Protein AF-F3B780-F1 (afdb_monomer)

Solvent-accessible surface area (backbone atoms only — not comparable to full-atom values): 28910 Å² total; per-residue (Å²): 144,87,84,74,72,64,68,62,57,56,60,56,54,59,59,54,72,72,68,73,76,85,70,90,71,85,78,76,73,84,76,70,73,46,81,45,79,76,71,78,97,67,95,65,94,73,84,74,80,47,72,67,29,51,52,30,36,51,50,50,53,50,29,50,50,56,18,41,63,82,51,85,47,56,80,46,62,12,68,37,37,75,44,42,65,31,42,42,37,29,50,42,37,62,41,33,62,92,43,55,88,53,46,55,77,58,35,60,91,46,35,50,80,51,102,91,46,41,35,31,34,61,73,37,47,47,52,52,42,45,28,54,28,25,86,64,67,77,60,25,65,62,46,39,61,66,79,45,39,92,40,44,83,46,101,58,31,38,45,44,41,88,26,57,60,83,89,38,85,76,33,68,47,80,44,70,40,34,46,38,48,46,76,95,50,28,36,37,41,34,32,30,40,33,24,65,70,40,70,53,28,32,30,46,34,43,36,35,30,39,64,29,86,85,17,68,32,51,26,29,21,37,65,29,47,33,41,40,69,36,48,95,88,68,50,60,71,86,64,68,61,95,40,49,69,84,82,61,71,86,87,71,78,53,92,65,81,40,94,46,73,92,52,44,28,36,36,51,68,96,38,60,44,40,61,62,37,55,46,64,60,50,44,75,72,60,39,43,66,92,76,84,88,58,71,90,68,35,49,41,66,46,66,34,39,42,101,90,46,48,36,40,33,34,31,37,44,21,72,64,34,98,69,63,44,47,28,32,42,26,44,28,52,43,89,64,50,96,85,55,82,83,46,44,34,43,49,92,71,46,35,70,66,38,71,41,77,49,72,64,88,38,41,51,54,41,39,58,39,66,92,71,16,93,72,23,33,37,37,56,41,55,47,97,88,34,28,20,56,38,40,37,39,22,61,67,75,82,56,98,55,49,68,62,51,52,58,71,40,25,52,72,76,76,50,78,46,78,43,75,74,71,45,80,43,80,56,56,77,22,32,39,36,34,34,59,77,44,98,66,50,36,35,43,28,38,33,36,23,63,75,36,40,58,19,53,59,29,34,33,40,37,40,33,50,82,90,50,73,46,76,79,48,64,36,64,43,66,64,48,40,32,38,39,31,44,96,86,65,32,28,29,38,37,39,39,40,71,82,58,52,98,82,57,79,64,48,72,46,80,74,37,82,81,132

Secondary structure (DSSP, 8-state):
--SSSSHHHHHHHHHHHSSSS------------EEEE---S------PPPHHHHHHHHHHHHHHHHHHHSSS--SS---SS-SHHHHHHHHHHSSBGGGHHHHHHHHTTTEEE-SS-EEEEHHHHHHHHHHHT-S--TTHHHHHHHHSGGGEEETTEEE---B--TT-TT--EEEEEEEEE-GGGEEEEEEEEEETTTTTEEEEEEEEEEE-TT-TTTTEEEEEEEEEEE-TTS-B-----TT-TTT--S----SS--SSGGG-EEEETTEEEESSEEHHHHHHTT-B--S---GGG-EEEEEEEETTEEEEEEEEE-TTSSS--EEEEEEEE----TT----EE-GGG-BTTSBS---TTT-SSEEE-TTT-TTSEEEEEE-TT-BEEEEEEEPPPPPTTHHHHHHHHSPPP-EEEEE-SSEEEEEPTTEEEEETTSSSPEEEEEEE-TTSTTSTTEEEEEEEETTEEEEEEEEETEEEEEEEE-TT--EEEEEEETT--TTSPPEEEEEE---

Structure (mmCIF, N/CA/C/O backbone):
data_AF-F3B780-F1
#
_entry.id   AF-F3B780-F1
#
loop_
_atom_site.group_PDB
_atom_site.id
_atom_site.type_symbol
_atom_site.label_atom_id
_atom_sit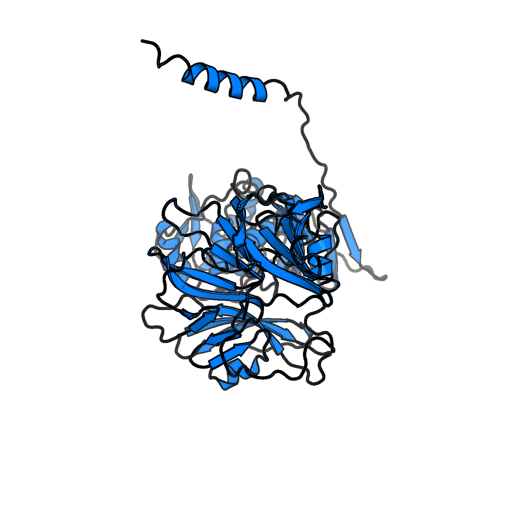e.label_alt_id
_atom_site.label_comp_id
_atom_site.label_asym_id
_atom_site.label_entity_id
_atom_site.label_seq_id
_atom_site.pdbx_PDB_ins_code
_atom_site.Cartn_x
_atom_site.Cartn_y
_atom_site.Cartn_z
_atom_site.occupancy
_atom_site.B_iso_or_equiv
_atom_site.auth_seq_id
_atom_site.auth_comp_id
_atom_site.auth_asym_id
_atom_site.auth_atom_id
_atom_site.pdbx_PDB_model_num
ATOM 1 N N . MET A 1 1 ? -13.072 55.445 4.135 1.00 39.78 1 MET A N 1
ATOM 2 C CA . MET A 1 1 ? -11.648 55.109 3.900 1.00 39.78 1 MET A CA 1
ATOM 3 C C . MET A 1 1 ? -10.970 54.663 5.198 1.00 39.78 1 MET A C 1
ATOM 5 O O . MET A 1 1 ? -10.194 55.404 5.779 1.00 39.78 1 MET A O 1
ATOM 9 N N . LYS A 1 2 ? -11.307 53.463 5.687 1.00 31.25 2 LYS A N 1
ATOM 10 C CA . LYS A 1 2 ? -10.714 52.851 6.895 1.00 31.25 2 LYS A CA 1
ATOM 11 C C . LYS A 1 2 ? -10.723 51.309 6.822 1.00 31.25 2 LYS A C 1
ATOM 13 O O . LYS A 1 2 ? -10.829 50.638 7.835 1.00 31.25 2 LYS A O 1
ATOM 18 N N . LYS A 1 3 ? -10.657 50.752 5.603 1.00 31.23 3 LYS A N 1
ATOM 19 C CA . LYS A 1 3 ? -10.698 49.297 5.341 1.00 31.23 3 LYS A CA 1
ATOM 20 C C . LYS A 1 3 ? -9.605 48.782 4.384 1.00 31.23 3 LYS A C 1
ATOM 22 O O . LYS A 1 3 ? -9.679 47.646 3.958 1.00 31.23 3 LYS A O 1
ATOM 27 N N . ILE A 1 4 ? -8.579 49.582 4.068 1.00 36.31 4 ILE A N 1
ATOM 28 C CA . ILE A 1 4 ? -7.488 49.160 3.155 1.00 36.31 4 ILE A CA 1
ATOM 29 C C . ILE A 1 4 ? -6.121 49.051 3.868 1.00 36.31 4 ILE A C 1
ATOM 31 O O . ILE A 1 4 ? -5.173 48.513 3.317 1.00 36.31 4 ILE A O 1
ATOM 35 N N . PHE A 1 5 ? -6.008 49.455 5.139 1.00 31.70 5 PHE A N 1
ATOM 36 C CA . PHE A 1 5 ? -4.706 49.526 5.825 1.00 31.70 5 PHE A CA 1
ATOM 37 C C . PHE A 1 5 ? -4.326 48.324 6.710 1.00 31.70 5 PHE A C 1
ATOM 39 O O . PHE A 1 5 ? -3.220 48.310 7.235 1.00 31.70 5 PHE A O 1
ATOM 46 N N . ILE A 1 6 ? -5.187 47.310 6.866 1.00 37.25 6 ILE A N 1
ATOM 47 C CA . ILE A 1 6 ? -4.877 46.135 7.713 1.00 37.25 6 ILE A CA 1
ATOM 48 C C . ILE A 1 6 ? -4.276 44.976 6.894 1.00 37.25 6 ILE A C 1
ATOM 50 O O . ILE A 1 6 ? -3.422 44.258 7.400 1.00 37.25 6 ILE A O 1
ATOM 54 N N . ALA A 1 7 ? -4.602 44.860 5.602 1.00 33.22 7 ALA A N 1
ATOM 55 C CA . ALA A 1 7 ? -4.064 43.797 4.744 1.00 33.22 7 ALA A CA 1
ATOM 56 C C . ALA A 1 7 ? -2.570 43.983 4.400 1.00 33.22 7 ALA A C 1
ATOM 58 O O . ALA A 1 7 ? -1.832 43.011 4.292 1.00 33.22 7 ALA A O 1
ATOM 59 N N . ILE A 1 8 ? -2.087 45.228 4.299 1.00 37.69 8 ILE A N 1
ATOM 60 C CA . ILE A 1 8 ? -0.680 45.510 3.954 1.00 37.69 8 ILE A CA 1
ATOM 61 C C . ILE A 1 8 ? 0.257 45.314 5.162 1.00 37.69 8 ILE A C 1
ATOM 63 O O . ILE A 1 8 ? 1.424 44.976 4.988 1.00 37.69 8 ILE A O 1
ATOM 67 N N . LEU A 1 9 ? -0.251 45.443 6.393 1.00 31.62 9 LEU A N 1
ATOM 68 C CA . LEU A 1 9 ? 0.538 45.232 7.615 1.00 31.62 9 LEU A CA 1
ATOM 69 C C . LEU A 1 9 ? 0.690 43.747 7.990 1.00 31.62 9 LEU A C 1
ATOM 71 O O . LEU A 1 9 ? 1.694 43.387 8.603 1.00 31.62 9 LEU A O 1
ATOM 75 N N . PHE A 1 10 ? -0.238 42.881 7.564 1.00 33.25 10 PHE A N 1
ATOM 76 C CA . PHE A 1 10 ? -0.117 41.424 7.727 1.00 33.25 10 PHE A CA 1
ATOM 77 C C . PHE A 1 10 ? 0.843 40.796 6.701 1.00 33.25 10 PHE A C 1
ATOM 79 O O . PHE A 1 10 ? 1.609 39.901 7.041 1.00 33.25 10 PHE A O 1
ATOM 86 N N . ILE A 1 11 ? 0.898 41.333 5.476 1.00 39.94 11 ILE A N 1
ATOM 87 C CA . ILE A 1 11 ? 1.842 40.868 4.442 1.00 39.94 11 ILE A CA 1
ATOM 88 C C . ILE A 1 11 ? 3.288 41.274 4.780 1.00 39.94 11 ILE A C 1
ATOM 90 O O . ILE A 1 11 ? 4.217 40.531 4.493 1.00 39.94 11 ILE A O 1
ATOM 94 N N . PHE A 1 12 ? 3.506 42.406 5.458 1.00 29.36 12 PHE A N 1
ATOM 95 C CA . PHE A 1 12 ? 4.859 42.838 5.843 1.00 29.36 12 PHE A CA 1
ATOM 96 C C . PHE A 1 12 ? 5.402 42.199 7.133 1.00 29.36 12 PHE A C 1
ATOM 98 O O . PHE A 1 12 ? 6.608 42.248 7.363 1.00 29.36 12 PHE A O 1
ATOM 105 N N . SER A 1 13 ? 4.553 41.597 7.973 1.00 32.72 13 SER A N 1
ATOM 106 C CA . SER A 1 13 ? 4.986 40.931 9.215 1.00 32.72 13 SER A CA 1
ATOM 107 C C . SER A 1 13 ? 5.339 39.451 9.018 1.00 32.72 13 SER A C 1
ATOM 109 O O . SER A 1 13 ? 6.183 38.938 9.751 1.00 32.72 13 SER A O 1
ATOM 111 N N . ILE A 1 14 ? 4.813 38.801 7.974 1.00 36.53 14 ILE A N 1
ATOM 112 C CA . ILE A 1 14 ? 5.252 37.460 7.543 1.00 36.53 14 ILE A CA 1
ATOM 113 C C . ILE A 1 14 ? 6.628 37.537 6.850 1.00 36.53 14 ILE A C 1
ATOM 115 O O . ILE A 1 14 ? 7.496 36.703 7.095 1.00 36.53 14 ILE A O 1
ATOM 119 N N . SER A 1 15 ? 6.901 38.609 6.100 1.00 33.94 15 SER A N 1
ATOM 120 C CA . SER A 1 15 ? 8.176 38.794 5.385 1.00 33.94 15 SER A CA 1
ATOM 121 C C . SER A 1 15 ? 9.374 39.167 6.271 1.00 33.94 15 SER A C 1
ATOM 123 O O . SER A 1 15 ? 10.509 39.108 5.808 1.00 33.94 15 SER A O 1
ATOM 125 N N . ILE A 1 16 ? 9.158 39.555 7.534 1.00 32.53 16 ILE A N 1
ATOM 126 C CA . ILE A 1 16 ? 10.244 39.929 8.463 1.00 32.53 16 ILE A CA 1
ATOM 127 C C . ILE A 1 16 ? 10.570 38.799 9.455 1.00 32.53 16 ILE A C 1
ATOM 129 O O . ILE A 1 16 ? 11.699 38.737 9.936 1.00 32.53 16 ILE A O 1
ATOM 133 N N . MET A 1 17 ? 9.667 37.835 9.682 1.00 32.56 17 MET A N 1
ATOM 134 C CA . MET A 1 17 ? 10.012 36.603 10.414 1.00 32.56 17 MET A CA 1
ATOM 135 C C . MET A 1 17 ? 10.748 35.558 9.555 1.00 32.56 17 MET A C 1
ATOM 137 O O . MET A 1 17 ? 11.401 34.686 10.114 1.00 32.56 17 MET A O 1
ATOM 141 N N . PHE A 1 18 ? 10.760 35.707 8.225 1.00 33.34 18 PHE A N 1
ATOM 142 C CA . PHE A 1 18 ? 11.587 34.898 7.312 1.00 33.34 18 PHE A CA 1
ATOM 143 C C . PHE A 1 18 ? 12.953 35.519 6.949 1.00 33.34 18 PHE A C 1
ATOM 145 O O . PHE A 1 18 ? 13.746 34.885 6.258 1.00 33.34 18 PHE A O 1
ATOM 152 N N . ALA A 1 19 ? 13.272 36.733 7.421 1.00 28.44 19 ALA A N 1
ATOM 153 C CA . ALA A 1 19 ? 14.478 37.467 7.001 1.00 28.44 19 ALA A CA 1
ATOM 154 C C . ALA A 1 19 ? 15.563 37.643 8.084 1.00 28.44 19 ALA A C 1
ATOM 156 O O . ALA A 1 19 ? 16.611 38.222 7.806 1.00 28.44 19 ALA A O 1
ATOM 157 N N . CYS A 1 20 ? 15.374 37.111 9.295 1.00 29.67 20 CYS A N 1
ATOM 158 C CA . CYS A 1 20 ? 16.400 37.103 10.344 1.00 29.67 20 CYS A CA 1
ATOM 159 C C . CYS A 1 20 ? 16.553 35.686 10.908 1.00 29.67 20 CYS A C 1
ATOM 161 O O . CYS A 1 20 ? 15.977 35.342 11.934 1.00 29.67 20 CYS A O 1
ATOM 163 N N . GLY A 1 21 ? 17.323 34.868 10.193 1.00 30.33 21 GLY A N 1
ATOM 164 C CA . GLY A 1 21 ? 17.621 33.474 10.538 1.00 30.33 21 GLY A CA 1
ATOM 165 C C . GLY A 1 21 ? 18.467 32.749 9.487 1.00 30.33 21 GLY A C 1
ATOM 166 O O . GLY A 1 21 ? 19.098 31.748 9.802 1.00 30.33 21 GLY A O 1
ATOM 167 N N . PHE A 1 22 ? 18.573 33.287 8.267 1.00 29.70 22 PHE A N 1
ATOM 168 C CA . PHE A 1 22 ? 19.529 32.828 7.258 1.00 29.70 22 PHE A CA 1
ATOM 169 C C . PHE A 1 22 ? 20.914 33.447 7.487 1.00 29.70 22 PHE A C 1
ATOM 171 O O . PHE A 1 22 ? 21.366 34.326 6.756 1.00 29.70 22 PHE A O 1
ATOM 178 N N . THR A 1 23 ? 21.614 32.980 8.517 1.00 26.92 23 THR A N 1
ATOM 179 C CA . THR A 1 23 ? 23.077 32.913 8.444 1.00 26.92 23 THR A CA 1
ATOM 180 C C . THR A 1 23 ? 23.431 31.536 7.921 1.00 26.92 23 THR A C 1
ATOM 182 O O . THR A 1 23 ? 23.066 30.538 8.537 1.00 26.92 23 THR A O 1
ATOM 185 N N . GLY A 1 24 ? 24.083 31.516 6.758 1.00 33.28 24 GLY A N 1
ATOM 186 C CA . GLY A 1 24 ? 24.392 30.326 5.981 1.00 33.28 24 GLY A CA 1
ATOM 187 C C . GLY A 1 24 ? 24.897 29.162 6.823 1.00 33.28 24 GLY A C 1
ATOM 188 O O . GLY A 1 24 ? 25.952 29.227 7.450 1.00 33.28 24 GLY A O 1
ATOM 189 N N . GLN A 1 25 ? 24.136 28.081 6.767 1.00 24.25 25 GLN A N 1
ATOM 190 C CA . GLN A 1 25 ? 24.664 26.743 6.899 1.00 24.25 25 GLN A CA 1
ATOM 191 C C . GLN A 1 25 ? 24.235 26.043 5.613 1.00 24.25 25 GLN A C 1
ATOM 193 O O . GLN A 1 25 ? 23.092 25.609 5.489 1.00 24.25 25 GLN A O 1
ATOM 198 N N . GLU A 1 26 ? 25.128 26.008 4.622 1.00 27.98 26 GLU A N 1
ATOM 199 C CA . GLU A 1 26 ? 25.093 24.939 3.628 1.00 27.98 26 GLU A CA 1
ATOM 200 C C . GLU A 1 26 ? 25.076 23.637 4.434 1.00 27.98 26 GLU A C 1
ATOM 202 O O . GLU A 1 26 ? 26.082 23.235 5.019 1.00 27.98 26 GLU A O 1
ATOM 207 N N . ARG A 1 27 ? 23.903 23.014 4.568 1.00 26.62 27 ARG A N 1
ATOM 208 C CA . ARG A 1 27 ? 23.812 21.631 5.024 1.00 26.62 27 ARG A CA 1
ATOM 209 C C . ARG A 1 27 ? 24.164 20.753 3.832 1.00 26.62 27 ARG A C 1
ATOM 211 O O . ARG A 1 27 ? 23.309 20.087 3.269 1.00 26.62 27 ARG A O 1
ATOM 218 N N . THR A 1 28 ? 25.438 20.736 3.462 1.00 28.52 28 THR A N 1
ATOM 219 C CA . THR A 1 28 ? 26.012 19.538 2.855 1.00 28.52 28 THR A CA 1
ATOM 220 C C . THR A 1 28 ? 26.076 18.502 3.969 1.00 28.52 28 THR A C 1
ATOM 222 O O . THR A 1 28 ? 27.015 18.477 4.764 1.00 28.52 28 THR A O 1
ATOM 225 N N . VAL A 1 29 ? 25.016 17.706 4.109 1.00 31.09 29 VAL A N 1
ATOM 226 C CA . VAL A 1 29 ? 25.108 16.458 4.864 1.00 31.09 29 VAL A CA 1
ATOM 227 C C . VAL A 1 29 ? 26.001 15.557 4.018 1.00 31.09 29 VAL A C 1
ATOM 229 O O . VAL A 1 29 ? 25.567 15.087 2.971 1.00 31.09 29 VAL A O 1
ATOM 232 N N . GLU A 1 30 ? 27.265 15.385 4.412 1.00 36.34 30 GLU A N 1
ATOM 233 C CA . GLU A 1 30 ? 28.132 14.361 3.824 1.00 36.34 30 GLU A CA 1
ATOM 234 C C . GLU A 1 30 ? 27.443 13.003 4.007 1.00 36.34 30 GLU A C 1
ATOM 236 O O . GLU A 1 30 ? 27.320 12.496 5.124 1.00 36.34 30 GLU A O 1
ATOM 241 N N . GLN A 1 31 ? 26.924 12.449 2.911 1.00 49.31 31 GLN A N 1
ATOM 242 C CA . GLN A 1 31 ? 26.347 11.112 2.877 1.00 49.31 31 GLN A CA 1
ATOM 243 C C . GLN A 1 31 ? 27.488 10.101 2.745 1.00 49.31 31 GLN A C 1
ATOM 245 O O . GLN A 1 31 ? 28.318 10.209 1.843 1.00 49.31 31 GLN A O 1
ATOM 250 N N . ALA A 1 32 ? 27.549 9.135 3.660 1.00 53.25 32 ALA A N 1
ATOM 251 C CA . ALA A 1 32 ? 28.549 8.077 3.622 1.00 53.25 32 ALA A CA 1
ATOM 252 C C . ALA A 1 32 ? 27.998 6.865 2.857 1.00 53.25 32 ALA A C 1
ATOM 254 O O . ALA A 1 32 ? 27.097 6.186 3.346 1.00 53.25 32 ALA A O 1
ATOM 255 N N . ASP A 1 33 ? 28.561 6.586 1.682 1.00 66.81 33 ASP A N 1
ATOM 256 C CA . ASP A 1 33 ? 28.292 5.360 0.929 1.00 66.81 33 ASP A CA 1
ATOM 257 C C . ASP A 1 33 ? 29.215 4.237 1.436 1.00 66.81 33 ASP A C 1
ATOM 259 O O . ASP A 1 33 ? 30.428 4.425 1.578 1.00 66.81 33 ASP A O 1
ATOM 263 N N . ILE A 1 34 ? 28.657 3.054 1.718 1.00 72.75 34 ILE A N 1
ATOM 264 C CA . ILE A 1 34 ? 29.426 1.902 2.218 1.00 72.75 34 ILE A CA 1
ATOM 265 C C . ILE A 1 34 ? 29.499 0.815 1.144 1.00 72.75 34 ILE A C 1
ATOM 267 O O . ILE A 1 34 ? 28.482 0.290 0.690 1.00 72.75 34 ILE A O 1
ATOM 271 N N . TYR A 1 35 ? 30.719 0.431 0.771 1.00 71.44 35 TYR A N 1
ATOM 272 C CA . TYR A 1 35 ? 30.980 -0.644 -0.185 1.00 71.44 35 TYR A CA 1
ATOM 273 C C . TYR A 1 35 ? 31.527 -1.889 0.525 1.00 71.44 35 TYR A C 1
ATOM 275 O O . TYR A 1 35 ? 32.539 -1.813 1.228 1.00 71.44 35 TYR A O 1
ATOM 283 N N . ILE A 1 36 ? 30.856 -3.036 0.360 1.00 73.25 36 ILE A N 1
ATOM 284 C CA . ILE A 1 36 ? 31.208 -4.300 1.028 1.00 73.25 36 ILE A CA 1
ATOM 285 C C . ILE A 1 36 ? 31.398 -5.415 -0.005 1.00 73.25 36 ILE A C 1
ATOM 287 O O . ILE A 1 36 ? 30.462 -5.806 -0.703 1.00 73.25 36 ILE A O 1
ATOM 291 N N . ASN A 1 37 ? 32.600 -5.995 -0.026 1.00 56.41 37 ASN A N 1
ATOM 292 C CA . ASN A 1 37 ? 32.934 -7.179 -0.817 1.00 56.41 37 ASN A CA 1
ATOM 293 C C . ASN A 1 37 ? 32.924 -8.432 0.069 1.00 56.41 37 ASN A C 1
ATOM 295 O O . ASN A 1 37 ? 33.774 -8.579 0.947 1.00 56.41 37 ASN A O 1
ATOM 299 N N . ASN A 1 38 ? 32.004 -9.364 -0.184 1.00 47.53 38 ASN A N 1
ATOM 300 C CA . ASN A 1 38 ? 31.987 -10.663 0.491 1.00 47.53 38 ASN A CA 1
ATOM 301 C C . ASN A 1 38 ? 32.777 -11.691 -0.331 1.00 47.53 38 ASN A C 1
ATOM 303 O O . ASN A 1 38 ? 32.209 -12.322 -1.216 1.00 47.53 38 ASN A O 1
ATOM 307 N N . LEU A 1 39 ? 34.069 -11.891 -0.045 1.00 46.00 39 LEU A N 1
ATOM 308 C CA . LEU A 1 39 ? 34.845 -12.986 -0.643 1.00 46.00 39 LEU A CA 1
ATOM 309 C C . LEU A 1 39 ? 35.660 -13.748 0.405 1.00 46.00 39 LEU A C 1
ATOM 311 O O . LEU A 1 39 ? 36.615 -13.227 0.980 1.00 46.00 39 LEU A O 1
ATOM 315 N N . ASN A 1 40 ? 35.300 -15.024 0.579 1.00 40.09 40 ASN A N 1
ATOM 316 C CA . ASN A 1 40 ? 36.243 -16.057 0.996 1.00 40.09 40 ASN A CA 1
ATOM 317 C C . ASN A 1 40 ? 37.352 -16.159 -0.060 1.00 40.09 40 ASN A C 1
ATOM 319 O O . ASN A 1 40 ? 37.100 -16.041 -1.257 1.00 40.09 40 ASN A O 1
ATOM 323 N N . GLU A 1 41 ? 38.578 -16.367 0.410 1.00 37.81 41 GLU A N 1
ATOM 324 C CA . GLU A 1 41 ? 39.829 -16.398 -0.346 1.00 37.81 41 GLU A CA 1
ATOM 325 C C . GLU A 1 41 ? 39.746 -17.170 -1.679 1.00 37.81 41 GLU A C 1
ATOM 327 O O . GLU A 1 41 ? 39.945 -18.380 -1.724 1.00 37.81 41 GLU A O 1
ATOM 332 N N . ASN A 1 42 ? 39.505 -16.462 -2.785 1.00 33.72 42 ASN A N 1
ATOM 333 C CA . ASN A 1 42 ? 40.074 -16.753 -4.101 1.00 33.72 42 ASN A CA 1
ATOM 334 C C . ASN A 1 42 ? 39.903 -15.530 -5.011 1.00 33.72 42 ASN A C 1
ATOM 336 O O . ASN A 1 42 ? 38.796 -15.125 -5.345 1.00 33.72 42 ASN A O 1
ATOM 340 N N . LYS A 1 43 ? 41.032 -14.928 -5.401 1.00 36.72 43 LYS A N 1
ATOM 341 C CA . LYS A 1 43 ? 41.109 -13.792 -6.328 1.00 36.72 43 LYS A CA 1
ATOM 342 C C . LYS A 1 43 ? 40.652 -14.215 -7.732 1.00 36.72 43 LYS A C 1
ATOM 344 O O . LYS A 1 43 ? 41.476 -14.654 -8.530 1.00 36.72 43 LYS A O 1
ATOM 349 N N . SER A 1 44 ? 39.370 -14.067 -8.043 1.00 36.34 44 SER A N 1
ATOM 350 C CA . SER A 1 44 ? 38.926 -13.763 -9.410 1.00 36.34 44 SER A CA 1
ATOM 351 C C . SER A 1 44 ? 38.796 -12.245 -9.544 1.00 36.34 44 SER A C 1
ATOM 353 O O . SER A 1 44 ? 38.483 -11.595 -8.551 1.00 36.34 44 SER A O 1
ATOM 355 N N . GLU A 1 45 ? 39.069 -11.681 -10.723 1.00 45.38 45 GLU A N 1
ATOM 356 C CA . GLU A 1 45 ? 38.835 -10.262 -11.046 1.00 45.38 45 GLU A CA 1
ATOM 357 C C . GLU A 1 45 ? 37.423 -9.851 -10.598 1.00 45.38 45 GLU A C 1
ATOM 359 O O . GLU A 1 45 ? 36.429 -10.249 -11.202 1.00 45.38 45 GLU A O 1
ATOM 364 N N . VAL A 1 46 ? 37.330 -9.129 -9.482 1.00 48.03 46 VAL A N 1
ATOM 365 C CA . VAL A 1 46 ? 36.089 -8.497 -9.039 1.00 48.03 46 VAL A CA 1
ATOM 366 C C . VAL A 1 46 ? 36.066 -7.147 -9.734 1.00 48.03 46 VAL A C 1
ATOM 368 O O . VAL A 1 46 ? 36.924 -6.315 -9.447 1.00 48.03 46 VAL A O 1
ATOM 371 N N . ASP A 1 47 ? 35.143 -6.958 -10.676 1.00 56.47 47 ASP A N 1
ATOM 372 C CA . ASP A 1 47 ? 34.889 -5.652 -11.288 1.00 56.47 47 ASP A CA 1
ATOM 373 C C . ASP A 1 47 ? 34.445 -4.684 -10.173 1.00 56.47 47 ASP A C 1
ATOM 375 O O . ASP A 1 47 ? 33.306 -4.749 -9.707 1.00 56.47 47 ASP A O 1
ATOM 379 N N . GLU A 1 48 ? 35.354 -3.828 -9.700 1.00 70.31 48 GLU A N 1
ATOM 380 C CA . GLU A 1 48 ? 35.010 -2.719 -8.804 1.00 70.31 48 GLU A CA 1
ATOM 381 C C . GLU A 1 48 ? 34.067 -1.756 -9.541 1.00 70.31 48 GLU A C 1
ATOM 383 O O . GLU A 1 48 ? 34.307 -1.409 -10.699 1.00 70.31 48 GLU A O 1
ATOM 388 N N . LEU A 1 49 ? 32.975 -1.346 -8.886 1.00 81.81 49 LEU A N 1
ATOM 389 C CA . LEU A 1 49 ? 32.055 -0.344 -9.433 1.00 81.81 49 LEU A CA 1
ATOM 390 C C . LEU A 1 49 ? 32.768 1.010 -9.516 1.00 81.81 49 LEU A C 1
ATOM 392 O O . LEU A 1 49 ? 33.295 1.490 -8.512 1.00 81.81 49 LEU A O 1
ATOM 396 N N . SER A 1 50 ? 32.767 1.634 -10.695 1.00 86.88 50 SER A N 1
ATOM 397 C CA . SER A 1 50 ? 33.254 3.008 -10.849 1.00 86.88 50 SER A CA 1
ATOM 398 C C . SER A 1 50 ? 32.259 4.024 -10.271 1.00 86.88 50 SER A C 1
ATOM 400 O O . SER A 1 50 ? 31.080 3.718 -10.093 1.00 86.88 50 SER A O 1
ATOM 402 N N . GLU A 1 51 ? 32.704 5.259 -10.018 1.00 86.62 51 GLU A N 1
ATOM 403 C CA . GLU A 1 51 ? 31.807 6.346 -9.584 1.00 86.62 51 GLU A CA 1
ATOM 404 C C . GLU A 1 51 ? 30.668 6.582 -10.589 1.00 86.62 51 GLU A C 1
ATOM 406 O O . GLU A 1 51 ? 29.515 6.719 -10.187 1.00 86.62 51 GLU A O 1
ATOM 411 N N . SER A 1 52 ? 30.961 6.519 -11.893 1.00 87.25 52 SER A N 1
ATOM 412 C CA . SER A 1 52 ? 29.949 6.614 -12.952 1.00 87.25 52 SER A CA 1
ATOM 413 C C . SER A 1 52 ? 28.972 5.435 -12.956 1.00 87.25 52 SER A C 1
ATOM 415 O O . SER A 1 52 ? 27.788 5.630 -13.221 1.00 87.25 52 SER A O 1
ATOM 417 N N . ASP A 1 53 ? 29.429 4.217 -12.626 1.00 89.62 53 ASP A N 1
ATOM 418 C CA . ASP A 1 53 ? 28.521 3.071 -12.485 1.00 89.62 53 ASP A CA 1
ATOM 419 C C . ASP A 1 53 ? 27.574 3.279 -11.301 1.00 89.62 53 ASP A C 1
ATOM 421 O O . ASP A 1 53 ? 26.388 2.978 -11.404 1.00 89.62 53 ASP A O 1
ATOM 425 N N . ILE A 1 54 ? 28.081 3.810 -10.183 1.00 90.75 54 ILE A N 1
ATOM 426 C CA . ILE A 1 54 ? 27.277 4.115 -8.994 1.00 90.75 54 ILE A CA 1
ATOM 427 C C . ILE A 1 54 ? 26.250 5.208 -9.303 1.00 90.75 54 ILE A C 1
ATOM 429 O O . ILE A 1 54 ? 25.099 5.078 -8.892 1.00 90.75 54 ILE A O 1
ATOM 433 N N . GLU A 1 55 ? 26.625 6.258 -10.034 1.00 91.88 55 GLU A N 1
ATOM 434 C CA . GLU A 1 55 ? 25.708 7.338 -10.418 1.00 91.88 55 GLU A CA 1
ATOM 435 C C . GLU A 1 55 ? 24.580 6.823 -11.328 1.00 91.88 55 GLU A C 1
ATOM 437 O O . GLU A 1 55 ? 23.404 7.047 -11.036 1.00 91.88 55 GLU A O 1
ATOM 442 N N . ALA A 1 56 ? 24.916 6.031 -12.352 1.00 93.44 56 ALA A N 1
ATOM 443 C CA . ALA A 1 56 ? 23.934 5.407 -13.243 1.00 93.44 56 ALA A CA 1
ATOM 444 C C . ALA A 1 56 ? 23.044 4.372 -12.525 1.00 93.44 56 ALA A C 1
ATOM 446 O O . ALA A 1 56 ? 21.860 4.237 -12.841 1.00 93.44 56 ALA A O 1
ATOM 447 N N . LEU A 1 57 ? 23.587 3.652 -11.537 1.00 94.06 57 LEU A N 1
ATOM 448 C CA . LEU A 1 57 ? 22.809 2.773 -10.663 1.00 94.06 57 LEU A CA 1
ATOM 449 C C . LEU A 1 57 ? 21.854 3.570 -9.771 1.00 94.06 57 LEU A C 1
ATOM 451 O O . LEU A 1 57 ? 20.697 3.184 -9.645 1.00 94.06 57 LEU A O 1
ATOM 455 N N . LYS A 1 58 ? 22.300 4.673 -9.158 1.00 93.31 58 LYS A N 1
ATOM 456 C CA . LYS A 1 58 ? 21.428 5.537 -8.346 1.00 93.31 58 LYS A CA 1
ATOM 457 C C . LYS A 1 58 ? 20.280 6.096 -9.193 1.00 93.31 58 LYS A C 1
ATOM 459 O O . LYS A 1 58 ? 19.150 6.051 -8.718 1.00 93.31 58 LYS A O 1
ATOM 464 N N . TRP A 1 59 ? 20.544 6.492 -10.442 1.00 94.25 59 TRP A N 1
ATOM 465 C CA . TRP A 1 59 ? 19.503 6.896 -11.393 1.00 94.25 59 TRP A CA 1
ATOM 466 C C . TRP A 1 59 ? 18.472 5.786 -11.614 1.00 94.25 59 TRP A C 1
ATOM 468 O O . TRP A 1 59 ? 17.301 5.992 -11.310 1.00 94.25 59 TRP A O 1
ATOM 478 N N . LEU A 1 60 ? 18.904 4.574 -11.999 1.00 94.38 60 LEU A N 1
ATOM 479 C CA . LEU A 1 60 ? 18.001 3.419 -12.128 1.00 94.38 60 LEU A CA 1
ATOM 480 C C . LEU A 1 60 ? 17.150 3.221 -10.874 1.00 94.38 60 LEU A C 1
ATOM 482 O O . LEU A 1 60 ? 15.940 3.063 -10.966 1.00 94.38 60 LEU A O 1
ATOM 486 N N . ILE A 1 61 ? 17.781 3.208 -9.701 1.00 92.06 61 ILE A N 1
ATOM 487 C CA . ILE A 1 61 ? 17.112 2.923 -8.429 1.00 92.06 61 ILE A CA 1
ATOM 488 C C . ILE A 1 61 ? 16.053 3.976 -8.111 1.00 92.06 61 ILE A C 1
ATOM 490 O O . ILE A 1 61 ? 14.985 3.641 -7.603 1.00 92.06 61 ILE A O 1
ATOM 494 N N . GLN A 1 62 ? 16.342 5.238 -8.396 1.00 90.50 62 GLN A N 1
ATOM 495 C CA . GLN A 1 62 ? 15.443 6.345 -8.112 1.00 90.50 62 GLN A CA 1
ATOM 496 C C . GLN A 1 62 ? 14.268 6.385 -9.096 1.00 90.50 62 GLN A C 1
ATOM 498 O O . GLN A 1 62 ? 13.129 6.527 -8.652 1.00 90.50 62 GLN A O 1
ATOM 503 N N . THR A 1 63 ? 14.510 6.140 -10.389 1.00 91.25 63 THR A N 1
ATOM 504 C CA . THR A 1 63 ? 13.447 5.954 -11.394 1.00 91.25 63 THR A CA 1
ATOM 505 C C . THR A 1 63 ? 12.588 4.727 -11.067 1.00 91.25 63 THR A C 1
ATOM 507 O O . THR A 1 63 ? 11.359 4.773 -11.129 1.00 91.25 63 THR A O 1
ATOM 510 N N . LEU A 1 64 ? 13.209 3.626 -10.620 1.00 89.69 64 LEU A N 1
ATOM 511 C CA . LEU A 1 64 ? 12.484 2.461 -10.116 1.00 89.69 64 LEU A CA 1
ATOM 512 C C . LEU A 1 64 ? 11.617 2.834 -8.912 1.00 89.69 64 LEU A C 1
ATOM 514 O O . LEU A 1 64 ? 10.437 2.504 -8.912 1.00 89.69 64 LEU A O 1
ATOM 518 N N . ASN A 1 65 ? 12.143 3.557 -7.924 1.00 86.00 65 ASN A N 1
ATOM 519 C CA . ASN A 1 65 ? 11.351 3.968 -6.767 1.00 86.00 65 ASN A CA 1
ATOM 520 C C . ASN A 1 65 ? 10.123 4.803 -7.180 1.00 86.00 65 ASN A C 1
ATOM 522 O O . ASN A 1 65 ? 9.012 4.497 -6.757 1.00 86.00 65 ASN A O 1
ATOM 526 N N . ALA A 1 66 ? 10.300 5.784 -8.072 1.00 83.56 66 ALA A N 1
ATOM 527 C CA . ALA A 1 66 ? 9.196 6.599 -8.583 1.00 83.56 66 ALA A CA 1
ATOM 528 C C . ALA A 1 66 ? 8.135 5.743 -9.304 1.00 83.56 66 ALA A C 1
ATOM 530 O O . ALA A 1 66 ? 6.952 5.820 -8.978 1.00 83.56 66 ALA A O 1
ATOM 531 N N . SER A 1 67 ? 8.569 4.815 -10.166 1.00 81.50 67 SER A N 1
ATOM 532 C CA . SER A 1 67 ? 7.667 3.891 -10.876 1.00 81.50 67 SER A CA 1
ATOM 533 C C . SER A 1 67 ? 6.873 2.924 -9.994 1.00 81.50 67 SER A C 1
ATOM 535 O O . SER A 1 67 ? 5.879 2.349 -10.436 1.00 81.50 67 SER A O 1
ATOM 537 N N . HIS A 1 68 ? 7.289 2.742 -8.740 1.00 72.81 68 HIS A N 1
ATOM 538 C CA . HIS A 1 68 ? 6.622 1.867 -7.776 1.00 72.81 68 HIS A CA 1
ATOM 539 C C . HIS A 1 68 ? 5.860 2.652 -6.692 1.00 72.81 68 HIS A C 1
ATOM 541 O O . HIS A 1 68 ? 5.187 2.033 -5.870 1.00 72.81 68 HIS A O 1
ATOM 547 N N . GLY A 1 69 ? 5.937 3.991 -6.693 1.00 58.38 69 GLY A N 1
ATOM 548 C CA . GLY A 1 69 ? 5.234 4.866 -5.749 1.00 58.38 69 GLY A CA 1
ATOM 549 C C . GLY A 1 69 ? 3.749 5.061 -6.077 1.00 58.38 69 GLY A C 1
ATOM 550 O O . GLY A 1 69 ? 2.922 5.054 -5.171 1.00 58.38 69 GLY A O 1
ATOM 551 N N . GLY A 1 70 ? 3.389 5.170 -7.364 1.00 47.12 70 GLY A N 1
ATOM 552 C CA . GLY A 1 70 ? 1.990 5.300 -7.811 1.00 47.12 70 GLY A CA 1
ATOM 553 C C . GLY A 1 70 ? 1.223 3.970 -7.883 1.00 47.12 70 GLY A C 1
ATOM 554 O O . GLY A 1 70 ? 0.005 3.920 -7.708 1.00 47.12 70 GLY A O 1
ATOM 555 N N . ALA A 1 71 ? 1.932 2.858 -8.085 1.00 38.22 71 ALA A N 1
ATOM 556 C CA . ALA A 1 71 ? 1.372 1.513 -8.073 1.00 38.22 71 ALA A CA 1
ATOM 557 C C . ALA A 1 71 ? 1.595 0.898 -6.688 1.00 38.22 71 ALA A C 1
ATOM 559 O O . ALA A 1 71 ? 2.647 0.322 -6.451 1.00 38.22 71 ALA A O 1
ATOM 560 N N . SER A 1 72 ? 0.615 1.042 -5.792 1.00 37.84 72 SER A N 1
ATOM 561 C CA . SER A 1 72 ? 0.555 0.665 -4.364 1.00 37.84 72 SER A CA 1
ATOM 562 C C . SER A 1 72 ? 1.040 -0.749 -3.945 1.00 37.84 72 SER A C 1
ATOM 564 O O . SER A 1 72 ? 0.377 -1.398 -3.140 1.00 37.84 72 SER A O 1
ATOM 566 N N . ASN A 1 73 ? 2.183 -1.255 -4.413 1.00 41.50 73 ASN A N 1
ATOM 567 C CA . ASN A 1 73 ? 2.737 -2.599 -4.188 1.00 41.50 73 ASN A CA 1
ATOM 568 C C . ASN A 1 73 ? 4.001 -2.589 -3.314 1.00 41.50 73 ASN A C 1
ATOM 570 O O . ASN A 1 73 ? 4.745 -3.565 -3.276 1.00 41.50 73 ASN A O 1
ATOM 574 N N . THR A 1 74 ? 4.248 -1.525 -2.550 1.00 48.91 74 THR A N 1
ATOM 575 C CA . THR A 1 74 ? 5.469 -1.352 -1.741 1.00 48.91 74 THR A CA 1
ATOM 576 C C . THR A 1 74 ? 5.628 -2.323 -0.573 1.00 48.91 74 THR A C 1
ATOM 578 O O . THR A 1 74 ? 6.568 -2.189 0.197 1.00 48.91 74 THR A O 1
ATOM 581 N N . ILE A 1 75 ? 4.806 -3.370 -0.477 1.00 41.75 75 ILE A N 1
ATOM 582 C CA . ILE A 1 75 ? 4.983 -4.447 0.501 1.00 41.75 75 ILE A CA 1
ATOM 583 C C . ILE A 1 75 ? 5.055 -5.779 -0.242 1.00 41.75 75 ILE A C 1
ATOM 585 O O . ILE A 1 75 ? 4.186 -6.644 -0.141 1.00 41.75 75 ILE A O 1
ATOM 589 N N . GLY A 1 76 ? 6.157 -5.882 -1.001 1.00 47.62 76 GLY A N 1
ATOM 590 C CA . GLY A 1 76 ? 6.654 -6.956 -1.881 1.00 47.62 76 GLY A CA 1
ATOM 591 C C . GLY A 1 76 ? 5.811 -7.177 -3.155 1.00 47.62 76 GLY A C 1
ATOM 592 O O . GLY A 1 76 ? 4.697 -6.676 -3.252 1.00 47.62 76 GLY A O 1
ATOM 593 N N . ASN A 1 77 ? 6.161 -8.018 -4.131 1.00 49.50 77 ASN A N 1
ATOM 594 C CA . ASN A 1 77 ? 7.139 -9.105 -4.350 1.00 49.50 77 ASN A CA 1
ATOM 595 C C . ASN A 1 77 ? 8.469 -8.614 -4.858 1.00 49.50 77 ASN A C 1
ATOM 597 O O . ASN A 1 77 ? 9.247 -9.383 -5.413 1.00 49.50 77 ASN A O 1
ATOM 601 N N . GLY A 1 78 ? 8.653 -7.309 -4.743 1.00 56.25 78 GLY A N 1
ATOM 602 C CA . GLY A 1 78 ? 9.686 -6.600 -5.438 1.00 56.25 78 GLY A CA 1
ATOM 603 C C . GLY A 1 78 ? 9.747 -6.894 -6.919 1.00 56.25 78 GLY A C 1
ATOM 604 O O . GLY A 1 78 ? 10.824 -6.734 -7.468 1.00 56.25 78 GLY A O 1
ATOM 605 N N . GLY A 1 79 ? 8.646 -7.303 -7.560 1.00 68.94 79 GLY A N 1
ATOM 606 C CA . GLY A 1 79 ? 8.614 -7.422 -9.007 1.00 68.94 79 GLY A CA 1
ATOM 607 C C . GLY A 1 79 ? 8.958 -6.071 -9.620 1.00 68.94 79 GLY A C 1
ATOM 608 O O . GLY A 1 79 ? 8.310 -5.065 -9.316 1.00 68.94 79 GLY A O 1
ATOM 609 N N . VAL A 1 80 ? 10.026 -6.050 -10.416 1.00 81.06 80 VAL A N 1
ATOM 610 C CA . VAL A 1 80 ? 10.545 -4.843 -11.050 1.00 81.06 80 VAL A CA 1
ATOM 611 C C . VAL A 1 80 ? 9.968 -4.749 -12.450 1.00 81.06 80 VAL A C 1
ATOM 613 O O . VAL A 1 80 ? 10.254 -5.601 -13.287 1.00 81.06 80 VAL A O 1
ATOM 616 N N . LEU A 1 81 ? 9.182 -3.700 -12.705 1.00 85.31 81 LEU A N 1
ATOM 617 C CA . LEU A 1 81 ? 8.623 -3.416 -14.034 1.00 85.31 81 LEU A CA 1
ATOM 618 C C . LEU A 1 81 ? 7.861 -4.613 -14.638 1.00 85.31 81 LEU A C 1
ATOM 620 O O . LEU A 1 81 ? 7.910 -4.862 -15.837 1.00 85.31 81 LEU A O 1
ATOM 624 N N . ASP A 1 82 ? 7.168 -5.373 -13.797 1.00 79.81 82 ASP A N 1
ATOM 625 C CA . ASP A 1 82 ? 6.418 -6.589 -14.141 1.00 79.81 82 ASP A CA 1
ATOM 626 C C . ASP A 1 82 ? 4.975 -6.315 -14.600 1.00 79.81 82 ASP A C 1
ATOM 628 O O . ASP A 1 82 ? 4.249 -7.237 -14.959 1.00 79.81 82 ASP A O 1
ATOM 632 N N . THR A 1 83 ? 4.562 -5.046 -14.607 1.00 78.88 83 THR A N 1
ATOM 633 C CA . THR A 1 83 ? 3.249 -4.583 -15.070 1.00 78.88 83 THR A CA 1
ATOM 634 C C . THR A 1 83 ? 3.415 -3.418 -16.037 1.00 78.88 83 THR A C 1
ATOM 636 O O . THR A 1 83 ? 4.376 -2.648 -15.940 1.00 78.88 83 THR A O 1
ATOM 639 N N . LYS A 1 84 ? 2.458 -3.264 -16.957 1.00 84.12 84 LYS A N 1
ATOM 640 C CA . LYS A 1 84 ? 2.420 -2.153 -17.921 1.00 84.12 84 LYS A CA 1
ATOM 641 C C . LYS A 1 84 ? 2.373 -0.788 -17.226 1.00 84.12 84 LYS A C 1
ATOM 643 O O . LYS A 1 84 ? 3.020 0.135 -17.698 1.00 84.12 84 LYS A O 1
ATOM 648 N N . GLU A 1 85 ? 1.706 -0.682 -16.077 1.00 83.25 85 GLU A N 1
ATOM 649 C CA . GLU A 1 85 ? 1.625 0.540 -15.271 1.00 83.25 85 GLU A CA 1
ATOM 650 C C . GLU A 1 85 ? 2.997 0.924 -14.696 1.00 83.25 85 GLU A C 1
ATOM 652 O O . GLU A 1 85 ? 3.447 2.050 -14.890 1.00 83.25 85 GLU A O 1
ATOM 657 N N . LYS A 1 86 ? 3.715 -0.020 -14.061 1.00 85.50 86 LYS A N 1
ATOM 658 C CA . LYS A 1 86 ? 5.083 0.232 -13.559 1.00 85.50 86 LYS A CA 1
ATOM 659 C C . LYS A 1 86 ? 6.032 0.605 -14.706 1.00 85.50 86 LYS A C 1
ATOM 661 O O . LYS A 1 86 ? 6.889 1.467 -14.548 1.00 85.50 86 LYS A O 1
ATOM 6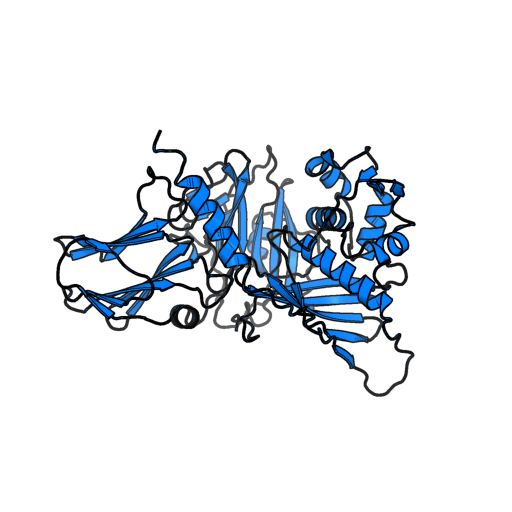66 N N . GLN A 1 87 ? 5.896 -0.039 -15.866 1.00 91.75 87 GLN A N 1
ATOM 667 C CA . GLN A 1 87 ? 6.707 0.274 -17.047 1.00 91.75 87 GLN A CA 1
ATOM 668 C C . GLN A 1 87 ? 6.404 1.663 -17.622 1.00 91.75 87 GLN A C 1
ATOM 670 O O . GLN A 1 87 ? 7.337 2.387 -17.966 1.00 91.75 87 GLN A O 1
ATOM 675 N N . ALA A 1 88 ? 5.128 2.045 -17.707 1.00 90.38 88 ALA A N 1
ATOM 676 C CA . ALA A 1 88 ? 4.707 3.367 -18.157 1.00 90.38 88 ALA A CA 1
ATOM 677 C C . ALA A 1 88 ? 5.247 4.460 -17.224 1.00 90.38 88 ALA A C 1
ATOM 679 O O . ALA A 1 88 ? 5.908 5.384 -17.692 1.00 90.38 88 ALA A O 1
ATOM 680 N N . GLU A 1 89 ? 5.090 4.293 -15.908 1.00 89.00 89 GLU A N 1
ATOM 681 C CA . GLU A 1 89 ? 5.593 5.250 -14.915 1.00 89.00 89 GLU A CA 1
ATOM 682 C C . GLU A 1 89 ? 7.131 5.331 -14.917 1.00 89.00 89 GLU A C 1
ATOM 684 O O . GLU A 1 89 ? 7.719 6.399 -14.740 1.00 89.00 89 GLU A O 1
ATOM 689 N N . PHE A 1 90 ? 7.824 4.218 -15.183 1.00 93.44 90 PHE A N 1
ATOM 690 C CA . PHE A 1 90 ? 9.277 4.232 -15.366 1.00 93.44 90 PHE A CA 1
ATOM 691 C C . PHE A 1 90 ? 9.692 5.089 -16.564 1.00 93.44 90 PHE A C 1
ATOM 693 O O . PHE A 1 90 ? 10.633 5.871 -16.462 1.00 93.44 90 PHE A O 1
ATOM 700 N N . LEU A 1 91 ? 8.991 4.978 -17.696 1.00 95.19 91 LEU A N 1
ATOM 701 C CA . LEU A 1 91 ? 9.244 5.830 -18.861 1.00 95.19 91 LEU A CA 1
ATOM 702 C C . LEU A 1 91 ? 8.876 7.291 -18.580 1.00 95.19 91 LEU A C 1
ATOM 704 O O . LEU A 1 91 ? 9.615 8.186 -18.987 1.00 95.19 91 LEU A O 1
ATOM 708 N N . TYR A 1 92 ? 7.788 7.533 -17.847 1.00 91.19 92 TYR A N 1
ATOM 709 C CA . TYR A 1 92 ? 7.356 8.868 -17.433 1.00 91.19 92 TYR A CA 1
ATOM 710 C C . TYR A 1 92 ? 8.434 9.584 -16.602 1.00 91.19 92 TYR A C 1
ATOM 712 O O . TYR A 1 92 ? 8.713 10.765 -16.802 1.00 91.19 92 TYR A O 1
ATOM 720 N N . THR A 1 93 ? 9.092 8.846 -15.707 1.00 91.12 93 THR A N 1
ATOM 721 C CA . THR A 1 93 ? 10.082 9.368 -14.749 1.00 91.12 93 THR A CA 1
ATOM 722 C C . THR A 1 93 ? 11.529 9.281 -15.244 1.00 91.12 93 THR A C 1
ATOM 724 O O . THR A 1 93 ? 12.443 9.780 -14.588 1.00 91.12 93 THR A O 1
ATOM 727 N N . LEU A 1 94 ? 11.763 8.691 -16.422 1.00 94.25 94 LEU A N 1
ATOM 728 C CA . LEU A 1 94 ? 13.101 8.482 -16.982 1.00 94.25 94 LEU A CA 1
ATOM 729 C C . LEU A 1 94 ? 13.837 9.800 -17.276 1.00 94.25 94 LEU A C 1
ATOM 731 O O . LEU A 1 94 ? 15.061 9.867 -17.156 1.00 94.25 94 LEU A O 1
ATOM 735 N N . ASN A 1 95 ? 13.105 10.842 -17.685 1.00 92.94 95 ASN A N 1
ATOM 736 C CA . ASN A 1 95 ? 13.648 12.164 -18.006 1.00 92.94 95 ASN A CA 1
ATOM 737 C C . ASN A 1 95 ? 13.749 13.053 -16.758 1.00 92.94 95 ASN A C 1
ATOM 739 O O . ASN A 1 95 ? 13.059 14.064 -16.620 1.00 92.94 95 ASN A O 1
ATOM 743 N N . GLU A 1 96 ? 14.628 12.626 -15.853 1.00 90.44 96 GLU A N 1
ATOM 744 C CA . GLU A 1 96 ? 14.872 13.257 -14.561 1.00 90.44 96 GLU A CA 1
ATOM 745 C C . GLU A 1 96 ? 15.917 14.384 -14.647 1.00 90.44 96 GLU A C 1
ATOM 747 O O . GLU A 1 96 ? 17.055 14.168 -15.072 1.00 90.44 96 GLU A O 1
ATOM 752 N N . VAL A 1 97 ? 15.536 15.591 -14.215 1.00 89.12 97 VAL A N 1
ATOM 753 C CA . VAL A 1 97 ? 16.360 16.812 -14.295 1.00 89.12 97 VAL A CA 1
ATOM 754 C C . VAL A 1 97 ? 17.673 16.672 -13.521 1.00 89.12 97 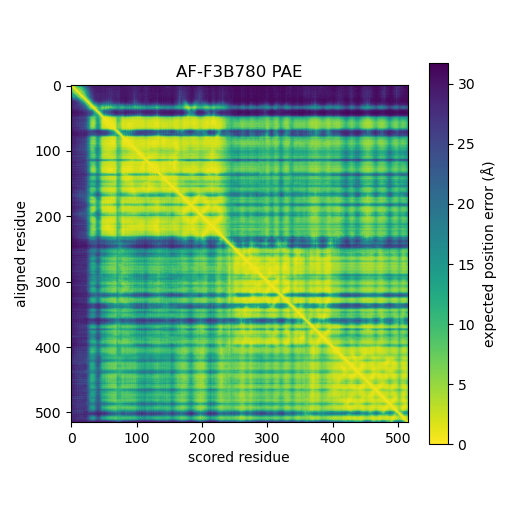VAL A C 1
ATOM 756 O O . VAL A 1 97 ? 18.716 17.147 -13.973 1.00 89.12 97 VAL A O 1
ATOM 759 N N . GLU A 1 98 ? 17.642 15.996 -12.378 1.00 89.31 98 GLU A N 1
ATOM 760 C CA . GLU A 1 98 ? 18.786 15.769 -11.494 1.00 89.31 98 GLU A CA 1
ATOM 761 C C . GLU A 1 98 ? 19.881 14.910 -12.144 1.00 89.31 98 GLU A C 1
ATOM 763 O O . GLU A 1 98 ? 21.037 14.990 -11.733 1.00 89.31 98 GLU A O 1
ATOM 768 N N . TYR A 1 99 ? 19.538 14.139 -13.181 1.00 89.62 99 TYR A N 1
ATOM 769 C CA . TYR A 1 99 ? 20.458 13.275 -13.923 1.00 89.62 99 TYR A CA 1
ATOM 770 C C . TYR A 1 99 ? 20.751 13.764 -15.346 1.00 89.62 99 TYR A C 1
ATOM 772 O O . TYR A 1 99 ? 21.343 13.033 -16.144 1.00 89.62 99 TYR A O 1
ATOM 780 N N . GLU A 1 100 ? 20.395 15.008 -15.692 1.00 87.19 100 GLU A N 1
ATOM 781 C CA . GLU A 1 100 ? 20.589 15.562 -17.042 1.00 87.19 100 GLU A CA 1
ATOM 782 C C . GLU A 1 100 ? 22.056 15.468 -17.522 1.00 87.19 100 GLU A C 1
ATOM 784 O O . GLU A 1 100 ? 22.319 15.327 -18.719 1.00 87.19 100 GLU A O 1
ATOM 789 N N . ASN A 1 101 ? 23.019 15.494 -16.591 1.00 86.50 101 ASN A N 1
ATOM 790 C CA . ASN A 1 101 ? 24.453 15.349 -16.855 1.00 86.50 101 ASN A CA 1
ATOM 791 C C . ASN A 1 101 ? 24.833 13.988 -17.466 1.00 86.50 101 ASN A C 1
ATOM 793 O O . ASN A 1 101 ? 25.694 13.959 -18.346 1.00 86.50 101 ASN A O 1
ATOM 797 N N . ILE A 1 102 ? 24.201 12.891 -17.036 1.00 88.44 102 ILE A N 1
ATOM 798 C CA . ILE A 1 102 ? 24.482 11.527 -17.525 1.00 88.44 102 ILE A CA 1
ATOM 799 C C . ILE A 1 102 ? 23.421 11.009 -18.501 1.00 88.44 102 ILE A C 1
ATOM 801 O O . ILE A 1 102 ? 23.684 10.087 -19.279 1.00 88.44 102 ILE A O 1
ATOM 805 N N . LEU A 1 103 ? 22.226 11.606 -18.492 1.00 87.69 103 LEU A N 1
ATOM 806 C CA . LEU A 1 103 ? 21.073 11.145 -19.256 1.00 87.69 103 LEU A CA 1
ATOM 807 C C . LEU A 1 103 ? 21.357 11.157 -20.756 1.00 87.69 103 LEU A C 1
ATOM 809 O O . LEU A 1 103 ? 21.098 10.172 -21.449 1.00 87.69 103 LEU A O 1
ATOM 813 N N . LYS A 1 104 ? 21.938 12.251 -21.263 1.00 87.44 104 LYS A N 1
ATOM 814 C CA . LYS A 1 104 ? 22.245 12.382 -22.691 1.00 87.44 104 LYS A CA 1
ATOM 815 C C . LYS A 1 104 ? 23.230 11.318 -23.169 1.00 87.44 104 LYS A C 1
ATOM 817 O O . LYS A 1 104 ? 22.982 10.695 -24.194 1.00 87.44 104 LYS A O 1
ATOM 822 N N . GLU A 1 105 ? 24.316 11.099 -22.431 1.00 89.00 105 GLU A N 1
ATOM 823 C CA . GLU A 1 105 ? 25.318 10.082 -22.776 1.00 89.00 105 GLU A CA 1
ATOM 824 C C . GLU A 1 105 ? 24.734 8.665 -22.701 1.00 89.00 105 GLU A C 1
ATOM 826 O O . GLU A 1 105 ? 25.003 7.828 -23.562 1.00 89.00 105 GLU A O 1
ATOM 831 N N . SER A 1 106 ? 23.876 8.410 -21.713 1.00 91.56 106 SER A N 1
ATOM 832 C CA . SER A 1 106 ? 23.275 7.092 -21.500 1.00 91.56 106 SER A CA 1
ATOM 833 C C . SER A 1 106 ? 22.195 6.755 -22.536 1.00 91.56 106 SER A C 1
ATOM 835 O O . SER A 1 106 ? 22.083 5.604 -22.960 1.00 91.56 106 SER A O 1
ATOM 837 N N . LEU A 1 107 ? 21.405 7.745 -22.971 1.00 92.75 107 LEU A N 1
ATOM 838 C CA . LEU A 1 107 ? 20.227 7.543 -23.823 1.00 92.75 107 LEU A CA 1
ATOM 839 C C . LEU A 1 107 ? 20.401 7.962 -25.289 1.00 92.75 107 LEU A C 1
ATOM 841 O O . LEU A 1 107 ? 19.488 7.708 -26.069 1.00 92.75 107 LEU A O 1
ATOM 845 N N . GLU A 1 108 ? 21.533 8.535 -25.717 1.00 92.00 108 GLU A N 1
ATOM 846 C CA . GLU A 1 108 ? 21.728 9.048 -27.096 1.00 92.00 108 GLU A CA 1
ATOM 847 C C . GLU A 1 108 ? 21.406 8.045 -28.221 1.00 92.00 108 GLU A C 1
ATOM 849 O O . GLU A 1 108 ? 21.082 8.447 -29.337 1.00 92.00 108 GLU A O 1
ATOM 854 N N . LYS A 1 109 ? 21.489 6.737 -27.944 1.00 94.19 109 LYS A N 1
ATOM 855 C CA . LYS A 1 109 ? 21.187 5.665 -28.911 1.00 94.19 109 LYS A CA 1
ATOM 856 C C . LYS A 1 109 ? 19.711 5.274 -28.958 1.00 94.19 109 LYS A C 1
ATOM 858 O O . LYS A 1 109 ? 19.306 4.608 -29.906 1.00 94.19 109 LYS A O 1
ATOM 863 N N . TYR A 1 110 ? 18.939 5.655 -27.946 1.00 96.19 110 TYR A N 1
ATOM 864 C CA . TYR A 1 110 ? 17.557 5.219 -27.736 1.00 96.19 110 TYR A CA 1
ATOM 865 C C . TYR A 1 110 ? 16.562 6.384 -27.800 1.00 96.19 110 TYR A C 1
ATOM 867 O O . TYR A 1 110 ? 15.403 6.185 -28.157 1.00 96.19 110 TYR A O 1
ATOM 875 N N . VAL A 1 111 ? 17.018 7.598 -27.493 1.00 95.75 111 VAL A N 1
ATOM 876 C CA . VAL A 1 111 ? 16.197 8.804 -27.393 1.00 95.75 111 VAL A CA 1
ATOM 877 C C . VAL A 1 111 ? 16.677 9.857 -28.386 1.00 95.75 111 VAL A C 1
ATOM 879 O O . VAL A 1 111 ? 17.871 10.137 -28.502 1.00 95.75 111 VAL A O 1
ATOM 882 N N . VAL A 1 112 ? 15.729 10.474 -29.088 1.00 94.81 112 VAL A N 1
ATOM 883 C CA . VAL A 1 112 ? 15.969 11.637 -29.943 1.00 94.81 112 VAL A CA 1
ATOM 884 C C . VAL A 1 112 ? 15.879 12.895 -29.085 1.00 94.81 112 VAL A C 1
ATOM 886 O O . VAL A 1 112 ? 14.829 13.203 -28.526 1.00 94.81 112 VAL A O 1
ATOM 889 N N . PHE A 1 113 ? 16.990 13.622 -28.987 1.00 92.00 113 PHE A N 1
ATOM 890 C CA . PHE A 1 113 ? 17.072 14.887 -28.260 1.00 92.00 113 PHE A CA 1
ATOM 891 C C . PHE A 1 113 ? 16.785 16.048 -29.213 1.00 92.00 113 PHE A C 1
ATOM 893 O O . PHE A 1 113 ? 17.641 16.439 -30.010 1.00 92.00 113 PHE A O 1
ATOM 900 N N . GLU A 1 114 ? 15.580 16.596 -29.118 1.00 88.38 114 GLU A N 1
ATOM 901 C CA . GLU A 1 114 ? 15.182 17.850 -29.750 1.00 88.38 114 GLU A CA 1
ATOM 902 C C . GLU A 1 114 ? 15.339 19.007 -28.748 1.00 88.38 114 GLU A C 1
ATOM 904 O O . GLU A 1 114 ? 15.542 18.780 -27.557 1.00 88.38 114 GLU A O 1
ATOM 909 N N . ASN A 1 115 ? 15.307 20.260 -29.217 1.00 78.38 115 ASN A N 1
ATOM 910 C CA . ASN A 1 115 ? 15.660 21.428 -28.389 1.00 78.38 115 ASN A CA 1
ATOM 911 C C . ASN A 1 115 ? 14.900 21.494 -27.049 1.00 78.38 115 ASN A C 1
ATOM 913 O O . ASN A 1 115 ? 15.467 21.945 -26.058 1.00 78.38 115 ASN A O 1
ATOM 917 N N . ASP A 1 116 ? 13.638 21.069 -27.033 1.00 83.25 116 ASP A N 1
ATOM 918 C CA . ASP A 1 116 ? 12.735 21.083 -25.881 1.00 83.25 116 ASP A CA 1
ATOM 919 C C . ASP A 1 116 ? 12.130 19.708 -25.550 1.00 83.25 116 ASP A C 1
ATOM 921 O O . ASP A 1 116 ? 11.440 19.581 -24.540 1.00 83.25 116 ASP A O 1
ATOM 925 N N . LYS A 1 117 ? 12.391 18.674 -26.362 1.00 89.62 117 LYS A N 1
ATOM 926 C CA . LYS A 1 117 ? 11.771 17.349 -26.218 1.00 89.62 117 LYS A CA 1
ATOM 927 C C . LYS A 1 117 ? 12.792 16.223 -26.250 1.00 89.62 117 LYS A C 1
ATOM 929 O O . LYS A 1 117 ? 13.803 16.282 -26.946 1.00 89.62 117 LYS A O 1
ATOM 934 N N . LYS A 1 118 ? 12.479 15.156 -25.524 1.00 95.00 118 LYS A N 1
ATOM 935 C CA . LYS A 1 118 ? 13.219 13.896 -25.533 1.00 95.00 118 LYS A CA 1
ATOM 936 C C . LYS A 1 118 ? 12.255 12.805 -25.981 1.00 95.00 118 LYS A C 1
ATOM 938 O O . LYS A 1 118 ? 11.315 12.494 -25.259 1.00 95.00 118 LYS A O 1
ATOM 943 N N . LEU A 1 119 ? 12.429 12.292 -27.195 1.00 96.00 119 LEU A N 1
ATOM 944 C CA . LEU A 1 119 ? 11.464 11.389 -27.823 1.00 96.00 119 LEU A CA 1
ATOM 945 C C . LEU A 1 119 ? 11.992 9.958 -27.865 1.00 96.00 119 LEU A C 1
ATOM 947 O O . LEU A 1 119 ? 13.125 9.734 -28.293 1.00 96.00 119 LEU A O 1
ATOM 951 N N . ILE A 1 120 ? 11.164 8.992 -27.483 1.00 97.06 120 ILE A N 1
ATOM 952 C CA . ILE A 1 120 ? 11.492 7.566 -27.520 1.00 97.06 120 ILE A CA 1
ATOM 953 C C . ILE A 1 120 ? 10.490 6.814 -28.398 1.00 97.06 120 ILE A C 1
ATOM 955 O O . ILE A 1 120 ? 9.291 7.091 -28.363 1.00 97.06 120 ILE A O 1
ATOM 959 N N . SER A 1 121 ? 10.989 5.876 -29.204 1.00 96.56 121 SER A N 1
ATOM 960 C CA . SER A 1 121 ? 10.136 4.981 -29.987 1.00 96.56 121 SER A CA 1
ATOM 961 C C . SER A 1 121 ? 9.697 3.768 -29.171 1.00 96.56 121 SER A C 1
ATOM 963 O O . SER A 1 121 ? 10.363 3.409 -28.199 1.00 96.56 121 SER A O 1
ATOM 965 N N . SER A 1 122 ? 8.638 3.083 -29.608 1.00 94.44 122 SER A N 1
ATOM 966 C CA . SER A 1 122 ? 8.167 1.839 -28.974 1.00 94.44 122 SER A CA 1
ATOM 967 C C . SER A 1 122 ? 9.278 0.785 -28.809 1.00 94.44 122 SER A C 1
ATOM 969 O O . SER A 1 122 ? 9.508 0.277 -27.712 1.00 94.44 122 SER A O 1
ATOM 971 N N . GLU A 1 123 ? 10.057 0.534 -29.869 1.00 94.56 123 GLU A N 1
ATOM 972 C CA . GLU A 1 123 ? 11.168 -0.437 -29.863 1.00 94.56 123 GLU A CA 1
ATOM 973 C C . GLU A 1 123 ? 12.295 -0.043 -28.888 1.00 94.56 123 GLU A C 1
ATOM 975 O O . GLU A 1 123 ? 12.855 -0.879 -28.168 1.00 94.56 123 GLU A O 1
ATOM 980 N N . ASN A 1 124 ? 12.629 1.250 -28.838 1.00 96.69 124 ASN A N 1
ATOM 981 C CA . ASN A 1 124 ? 13.664 1.748 -27.939 1.00 96.69 124 ASN A CA 1
ATOM 982 C C . ASN A 1 124 ? 13.189 1.758 -26.483 1.00 96.69 124 ASN A C 1
ATOM 984 O O . ASN A 1 124 ? 13.983 1.454 -25.593 1.00 96.69 124 ASN A O 1
ATOM 988 N N . ALA A 1 125 ? 11.911 2.047 -26.236 1.00 96.19 125 ALA A N 1
ATOM 989 C CA . ALA A 1 125 ? 11.306 1.985 -24.911 1.00 96.19 125 ALA A CA 1
ATOM 990 C C . ALA A 1 125 ? 11.353 0.559 -24.351 1.00 96.19 125 ALA A C 1
ATOM 992 O O . ALA A 1 125 ? 11.858 0.354 -23.249 1.00 96.19 125 ALA A O 1
ATOM 993 N N . GLU A 1 126 ? 10.946 -0.440 -25.139 1.00 95.50 126 GLU A N 1
ATOM 994 C CA . GLU A 1 126 ? 11.074 -1.857 -24.776 1.00 95.50 126 GLU A CA 1
ATOM 995 C C . GLU A 1 126 ? 12.527 -2.235 -24.449 1.00 95.50 126 GLU A C 1
ATOM 997 O O . GLU A 1 126 ? 12.805 -2.917 -23.458 1.00 95.50 126 GLU A O 1
ATOM 1002 N N . THR A 1 127 ? 13.477 -1.754 -25.252 1.00 96.06 127 THR A N 1
ATOM 1003 C CA . THR A 1 127 ? 14.901 -2.011 -25.024 1.00 96.06 127 THR A CA 1
ATOM 1004 C C . THR A 1 127 ? 15.382 -1.419 -23.694 1.00 96.06 127 THR A C 1
ATOM 1006 O O . THR A 1 127 ? 16.053 -2.114 -22.928 1.00 96.06 127 THR A O 1
ATOM 1009 N N . VAL A 1 128 ? 15.024 -0.167 -23.392 1.00 97.06 128 VAL A N 1
ATOM 1010 C CA . VAL A 1 128 ? 15.395 0.510 -22.138 1.00 97.06 128 VAL A CA 1
ATOM 1011 C C . VAL A 1 128 ? 14.736 -0.159 -20.927 1.00 97.06 128 VAL A C 1
ATOM 1013 O O . VAL A 1 128 ? 15.413 -0.408 -19.930 1.00 97.06 128 VAL A O 1
ATOM 1016 N N . LEU A 1 129 ? 13.460 -0.540 -21.020 1.00 96.88 129 LEU A N 1
ATOM 1017 C CA . LEU A 1 129 ? 12.747 -1.258 -19.957 1.00 96.88 129 LEU A CA 1
ATOM 1018 C C . LEU A 1 129 ? 13.409 -2.607 -19.635 1.00 96.88 129 LEU A C 1
ATOM 1020 O O . LEU A 1 129 ? 13.641 -2.932 -18.469 1.00 96.88 129 LEU A O 1
ATOM 1024 N N . LYS A 1 130 ? 13.809 -3.369 -20.659 1.00 95.50 130 LYS A N 1
ATOM 1025 C CA . LYS A 1 130 ? 14.557 -4.627 -20.483 1.00 95.50 130 LYS A CA 1
ATOM 1026 C C . LYS A 1 130 ? 15.945 -4.411 -19.880 1.00 95.50 130 LYS A C 1
ATOM 1028 O O . LYS A 1 130 ? 16.433 -5.257 -19.135 1.00 95.50 130 LYS A O 1
ATOM 1033 N N . MET A 1 131 ? 16.594 -3.283 -20.174 1.00 96.69 131 MET A N 1
ATOM 1034 C CA . MET A 1 131 ? 17.846 -2.898 -19.512 1.00 96.69 131 MET A CA 1
ATOM 1035 C C . MET A 1 131 ? 17.635 -2.537 -18.039 1.00 96.69 131 MET A C 1
ATOM 1037 O O . MET A 1 131 ? 18.504 -2.837 -17.223 1.00 96.69 131 MET A O 1
ATOM 1041 N N . ALA A 1 132 ? 16.491 -1.951 -17.687 1.00 95.31 132 ALA A N 1
ATOM 1042 C CA . ALA A 1 132 ? 16.143 -1.615 -16.310 1.00 95.31 132 ALA A CA 1
ATOM 1043 C C . ALA A 1 132 ? 15.766 -2.848 -15.468 1.00 95.31 132 ALA A C 1
ATOM 1045 O O . ALA A 1 132 ? 16.071 -2.878 -14.278 1.00 95.31 132 ALA A O 1
ATOM 1046 N N . GLY A 1 133 ? 15.178 -3.883 -16.076 1.00 92.75 133 GLY A N 1
ATOM 1047 C CA . GLY A 1 133 ? 14.810 -5.123 -15.379 1.00 92.75 133 GLY A CA 1
ATOM 1048 C C . GLY A 1 133 ? 13.495 -5.771 -15.815 1.00 92.75 133 GLY A C 1
ATOM 1049 O O . GLY A 1 133 ? 13.148 -6.823 -15.288 1.00 92.75 133 GLY A O 1
ATOM 1050 N N . ALA A 1 134 ? 12.766 -5.190 -16.774 1.00 91.00 134 ALA A N 1
ATOM 1051 C CA . ALA A 1 134 ? 11.508 -5.762 -17.250 1.00 91.00 134 ALA A CA 1
ATOM 1052 C C . ALA A 1 134 ? 11.738 -7.115 -17.951 1.00 91.00 134 ALA A C 1
ATOM 1054 O O . ALA A 1 134 ? 12.559 -7.222 -18.867 1.00 91.00 134 ALA A O 1
ATOM 1055 N N . PHE A 1 135 ? 10.993 -8.144 -17.542 1.00 82.75 135 PHE A N 1
ATOM 1056 C CA . PHE A 1 135 ? 11.044 -9.470 -18.170 1.00 82.75 135 PHE A CA 1
ATOM 1057 C C . PHE A 1 135 ? 10.259 -9.515 -19.490 1.00 82.75 135 PHE A C 1
ATOM 1059 O O . PHE A 1 135 ? 10.757 -10.021 -20.498 1.00 82.75 135 PHE A O 1
ATOM 1066 N N . ASP A 1 136 ? 9.053 -8.949 -19.480 1.00 80.25 136 ASP A N 1
ATOM 1067 C CA . ASP A 1 136 ? 8.159 -8.785 -20.626 1.00 80.25 136 ASP A CA 1
ATOM 1068 C C . ASP A 1 136 ? 7.697 -7.325 -20.672 1.00 80.25 136 ASP A C 1
ATOM 1070 O O . ASP A 1 136 ? 7.561 -6.691 -19.631 1.00 80.25 136 ASP A O 1
ATOM 1074 N N . THR A 1 137 ? 7.491 -6.785 -21.864 1.00 80.75 137 THR A N 1
ATOM 1075 C CA . THR A 1 137 ? 7.075 -5.393 -22.101 1.00 80.75 137 THR A CA 1
ATOM 1076 C C . THR A 1 137 ? 5.824 -5.309 -22.968 1.00 80.75 137 THR A C 1
ATOM 1078 O O . THR A 1 137 ? 5.521 -4.267 -23.551 1.00 80.75 137 THR A O 1
ATOM 1081 N N . THR A 1 138 ? 5.114 -6.426 -23.110 1.00 68.94 138 THR A N 1
ATOM 1082 C CA . THR A 1 138 ? 3.875 -6.485 -23.876 1.00 68.94 138 THR A CA 1
ATOM 1083 C C . THR A 1 138 ? 2.833 -5.559 -23.224 1.00 68.94 138 THR A C 1
ATOM 1085 O O . THR A 1 138 ? 2.729 -5.476 -22.005 1.00 68.94 138 THR A O 1
ATOM 1088 N N . ASP A 1 139 ? 2.102 -4.809 -24.048 1.00 84.31 139 ASP A N 1
ATOM 1089 C CA . ASP A 1 139 ? 1.009 -3.889 -23.682 1.00 84.31 139 ASP A CA 1
ATOM 1090 C C . ASP A 1 139 ? 1.361 -2.514 -23.079 1.00 84.31 139 ASP A C 1
ATOM 1092 O O . ASP A 1 139 ? 0.479 -1.652 -23.069 1.00 84.31 139 ASP A O 1
ATOM 1096 N N . VAL A 1 140 ? 2.609 -2.217 -22.680 1.00 89.56 140 VAL A N 1
ATOM 1097 C CA . VAL A 1 140 ? 2.962 -0.861 -22.177 1.00 89.56 140 VAL A CA 1
ATOM 1098 C C . VAL A 1 140 ? 2.673 0.233 -23.204 1.00 89.56 140 VAL A C 1
ATOM 1100 O O . VAL A 1 140 ? 2.146 1.289 -22.870 1.00 89.56 140 VAL A O 1
ATOM 1103 N N . TRP A 1 141 ? 2.943 -0.027 -24.483 1.00 92.56 141 TRP A N 1
ATOM 1104 C CA . TRP A 1 141 ? 2.711 0.962 -25.535 1.00 92.56 141 TRP A CA 1
ATOM 1105 C C . TRP A 1 141 ? 1.222 1.237 -25.766 1.00 92.56 141 TRP A C 1
ATOM 1107 O O . TRP A 1 141 ? 0.817 2.379 -25.984 1.00 92.56 141 TRP A O 1
ATOM 1117 N N . GLN A 1 142 ? 0.391 0.190 -25.689 1.00 88.56 142 GLN A N 1
ATOM 1118 C CA . GLN A 1 142 ? -1.064 0.328 -25.770 1.00 88.56 142 GLN A CA 1
ATOM 1119 C C . GLN A 1 142 ? -1.605 1.099 -24.565 1.00 88.56 142 GLN A C 1
ATOM 1121 O O . GLN A 1 142 ? -2.495 1.930 -24.729 1.00 88.56 142 GLN A O 1
ATOM 1126 N N . TYR A 1 143 ? -1.044 0.843 -23.379 1.00 86.88 143 TYR A N 1
ATOM 1127 C CA . TYR A 1 143 ? -1.362 1.574 -22.159 1.00 86.88 143 TYR A CA 1
ATOM 1128 C C . TYR A 1 143 ? -1.035 3.066 -22.305 1.00 86.88 143 TYR A C 1
ATOM 1130 O O . TYR A 1 143 ? -1.944 3.885 -22.200 1.00 86.88 143 TYR A O 1
ATOM 1138 N N . LEU A 1 144 ? 0.206 3.417 -22.666 1.00 89.38 144 LEU A N 1
ATOM 1139 C CA . LEU A 1 144 ? 0.629 4.807 -22.896 1.00 89.38 144 LEU A CA 1
ATOM 1140 C C . LEU A 1 144 ? -0.240 5.505 -23.949 1.00 89.38 144 LEU A C 1
ATOM 1142 O O . LEU A 1 144 ? -0.670 6.635 -23.761 1.00 89.38 144 LEU A O 1
ATOM 1146 N N . SER A 1 145 ? -0.565 4.813 -25.044 1.00 86.94 145 SER A N 1
ATOM 1147 C CA . SER A 1 145 ? -1.403 5.372 -26.113 1.00 86.94 145 SER A CA 1
ATOM 1148 C C . SER A 1 145 ? -2.831 5.697 -25.667 1.00 86.94 145 SER A C 1
ATOM 1150 O O . SER A 1 145 ? -3.509 6.482 -26.330 1.00 86.94 145 SER A O 1
ATOM 1152 N N . LYS A 1 146 ? -3.311 5.081 -24.582 1.00 84.12 146 LYS A N 1
ATOM 1153 C CA . LYS A 1 146 ? -4.662 5.272 -24.050 1.00 84.12 146 LYS A CA 1
ATOM 1154 C C . LYS A 1 146 ? -4.671 6.235 -22.865 1.00 84.12 146 LYS A C 1
ATOM 1156 O O . LYS A 1 146 ? -5.421 7.206 -22.895 1.00 84.12 146 LYS A O 1
ATOM 1161 N N . GLU A 1 147 ? -3.846 5.964 -21.861 1.00 79.69 147 GLU A N 1
ATOM 1162 C CA . GLU A 1 147 ? -3.838 6.677 -20.579 1.00 79.69 147 GLU A CA 1
ATOM 1163 C C . GLU A 1 147 ? -2.931 7.923 -20.625 1.00 79.69 147 GLU A C 1
ATOM 1165 O O . GLU A 1 147 ? -3.307 8.975 -20.118 1.00 79.69 147 GLU A O 1
ATOM 1170 N N . ASP A 1 148 ? -1.816 7.865 -21.362 1.00 81.50 148 ASP A N 1
ATOM 1171 C CA . ASP A 1 148 ? -0.827 8.952 -21.492 1.00 81.50 148 ASP A CA 1
ATOM 1172 C C . ASP A 1 148 ? -0.776 9.542 -22.911 1.00 81.50 148 ASP A C 1
ATOM 1174 O O . ASP A 1 148 ? 0.241 10.059 -23.383 1.00 81.50 148 ASP A O 1
ATOM 1178 N N . SER A 1 149 ? -1.909 9.484 -23.618 1.00 84.50 149 SER A N 1
ATOM 1179 C CA . SER A 1 149 ? -2.025 9.861 -25.035 1.00 84.50 149 SER A CA 1
ATOM 1180 C C . SER A 1 149 ? -1.579 11.297 -25.344 1.00 84.50 149 SER A C 1
ATOM 1182 O O . SER A 1 149 ? -1.169 11.598 -26.463 1.00 84.50 149 SER A O 1
ATOM 1184 N N . PHE A 1 150 ? -1.614 12.188 -24.353 1.00 87.69 150 PHE A N 1
ATOM 1185 C CA . PHE A 1 150 ? -1.185 13.582 -24.468 1.00 87.69 150 PHE A CA 1
ATOM 1186 C C . PHE A 1 150 ? 0.339 13.748 -24.597 1.00 87.69 150 PHE A C 1
ATOM 1188 O O . PHE A 1 150 ? 0.794 14.792 -25.064 1.00 87.69 150 PHE A O 1
ATOM 1195 N N . HIS A 1 151 ? 1.114 12.727 -24.225 1.00 89.94 151 HIS A N 1
ATOM 1196 C CA . HIS A 1 151 ? 2.559 12.651 -24.439 1.00 89.94 151 HIS A CA 1
ATOM 1197 C C . HIS A 1 151 ? 2.939 11.905 -25.728 1.00 89.94 151 HIS A C 1
ATOM 1199 O O . HIS A 1 151 ? 4.116 11.847 -26.085 1.00 89.94 151 HIS A O 1
ATOM 1205 N N . MET A 1 152 ? 1.970 11.355 -26.464 1.00 91.56 152 MET A N 1
ATOM 1206 C CA . MET A 1 152 ? 2.220 10.711 -27.753 1.00 91.56 152 MET A CA 1
ATOM 1207 C C . MET A 1 152 ? 2.354 11.773 -28.852 1.00 91.56 152 MET A C 1
ATOM 1209 O O . MET A 1 152 ? 1.394 12.459 -29.200 1.00 91.56 152 MET A O 1
ATOM 1213 N N . GLU A 1 153 ? 3.540 11.896 -29.448 1.00 90.06 153 GLU A N 1
ATOM 1214 C CA . GLU A 1 153 ? 3.771 12.791 -30.597 1.00 90.06 153 GLU A CA 1
ATOM 1215 C C . GLU A 1 153 ? 3.322 12.147 -31.918 1.00 90.06 153 GLU A C 1
ATOM 1217 O O . GLU A 1 153 ? 3.013 12.832 -32.895 1.00 90.06 153 GLU A O 1
ATOM 1222 N N . SER A 1 154 ? 3.300 10.814 -31.963 1.00 89.00 154 SER A N 1
ATOM 1223 C CA . SER A 1 154 ? 2.747 10.005 -33.054 1.00 89.00 154 SER A CA 1
ATOM 1224 C C . SER A 1 154 ? 2.434 8.596 -32.544 1.00 89.00 154 SER A C 1
ATOM 1226 O O . SER A 1 154 ? 2.782 8.279 -31.412 1.00 89.00 154 SER A O 1
ATOM 1228 N N . GLU A 1 155 ? 1.845 7.733 -33.379 1.00 86.88 155 GLU A N 1
ATOM 1229 C CA . GLU A 1 155 ? 1.527 6.336 -33.020 1.00 86.88 155 GLU A CA 1
ATOM 1230 C C . GLU A 1 155 ? 2.733 5.556 -32.460 1.00 86.88 155 GLU A C 1
ATOM 1232 O O . GLU A 1 155 ? 2.557 4.704 -31.593 1.00 86.88 155 GLU A O 1
ATOM 1237 N N . ASP A 1 156 ? 3.953 5.896 -32.890 1.00 89.12 156 ASP A N 1
ATOM 1238 C CA . ASP A 1 156 ? 5.185 5.182 -32.533 1.00 89.12 156 ASP A CA 1
ATOM 1239 C C . ASP A 1 156 ? 6.192 6.029 -31.740 1.00 89.12 156 ASP A C 1
ATOM 1241 O O . ASP A 1 156 ? 7.304 5.564 -31.492 1.00 89.12 156 ASP A O 1
ATOM 1245 N N . MET A 1 157 ? 5.833 7.254 -31.327 1.00 94.38 157 MET A N 1
ATOM 1246 C CA . MET A 1 157 ? 6.745 8.156 -30.608 1.00 94.38 157 MET A CA 1
ATOM 1247 C C . MET A 1 157 ? 6.105 8.751 -29.357 1.00 94.38 157 MET A C 1
ATOM 1249 O O . MET A 1 157 ? 5.092 9.444 -29.443 1.00 94.38 157 MET A O 1
ATOM 1253 N N . PHE A 1 158 ? 6.771 8.555 -28.222 1.00 95.88 158 PHE A N 1
ATOM 1254 C CA . PHE A 1 158 ? 6.395 9.092 -26.918 1.00 95.88 158 PHE A CA 1
ATOM 1255 C C . PHE A 1 158 ? 7.387 10.181 -26.494 1.00 95.88 158 PHE A C 1
ATOM 1257 O O . PHE A 1 158 ? 8.605 9.990 -26.572 1.00 95.88 158 PHE A O 1
ATOM 1264 N N . ALA A 1 159 ? 6.880 11.332 -26.064 1.00 95.94 159 ALA A N 1
ATOM 1265 C CA . ALA A 1 159 ? 7.681 12.404 -25.493 1.00 95.94 159 ALA A CA 1
ATOM 1266 C C . ALA A 1 159 ? 7.874 12.162 -23.995 1.00 95.94 159 ALA A C 1
ATOM 1268 O O . ALA A 1 159 ? 6.923 12.266 -23.227 1.00 95.94 159 ALA A O 1
ATOM 1269 N N . LEU A 1 160 ? 9.116 11.883 -23.588 1.00 95.25 160 LEU A N 1
ATOM 1270 C CA . LEU A 1 160 ? 9.481 11.673 -22.190 1.00 95.25 160 LEU A CA 1
ATOM 1271 C C . LEU A 1 160 ? 9.202 12.956 -21.381 1.00 95.25 160 LEU A C 1
ATOM 1273 O O . LEU A 1 160 ? 9.862 13.979 -21.624 1.00 95.25 160 LEU A O 1
ATOM 1277 N N . PRO A 1 161 ? 8.260 12.927 -20.425 1.00 92.62 161 PRO A N 1
ATOM 1278 C CA . PRO A 1 161 ? 7.900 14.082 -19.609 1.00 92.62 161 PRO A CA 1
ATOM 1279 C C . PRO A 1 161 ? 9.090 14.575 -18.794 1.00 92.62 161 PRO A C 1
ATOM 1281 O O . PRO A 1 161 ? 9.941 13.791 -18.391 1.00 92.62 161 PRO A O 1
ATOM 1284 N N . VAL A 1 162 ? 9.184 15.882 -18.555 1.00 90.88 162 VAL A N 1
ATOM 1285 C CA . VAL A 1 162 ? 10.211 16.402 -17.642 1.00 90.88 162 VAL A CA 1
ATOM 1286 C C . VAL A 1 162 ? 9.809 16.032 -16.221 1.00 90.88 162 VAL A C 1
ATOM 1288 O O . VAL A 1 162 ? 8.774 16.487 -15.738 1.00 90.88 162 VAL A O 1
ATOM 1291 N N . TYR A 1 163 ? 10.646 15.242 -15.561 1.00 88.94 163 TYR A N 1
ATOM 1292 C CA . TYR A 1 163 ? 10.477 14.853 -14.172 1.00 88.94 163 TYR A CA 1
ATOM 1293 C C . TYR A 1 163 ? 11.520 15.573 -13.313 1.00 88.94 163 TYR A C 1
ATOM 1295 O O . TYR A 1 163 ? 12.708 15.559 -13.620 1.00 88.94 163 TYR A O 1
ATOM 1303 N N . ALA A 1 164 ? 11.075 16.239 -12.253 1.00 87.12 164 ALA A N 1
ATOM 1304 C CA . ALA A 1 164 ? 11.951 16.876 -11.278 1.00 87.12 164 ALA A CA 1
ATOM 1305 C C . ALA A 1 164 ? 11.527 16.399 -9.896 1.00 87.12 164 ALA A C 1
ATOM 1307 O O . ALA A 1 164 ? 10.380 16.603 -9.484 1.00 87.12 164 ALA A O 1
ATOM 1308 N N . ARG A 1 165 ? 12.444 15.743 -9.193 1.00 83.88 165 ARG A N 1
ATOM 1309 C CA . ARG A 1 165 ? 12.175 15.255 -7.845 1.00 83.88 165 ARG A CA 1
ATOM 1310 C C . ARG A 1 165 ? 12.315 16.392 -6.841 1.00 83.88 165 ARG A C 1
ATOM 1312 O O . ARG A 1 165 ? 11.445 16.567 -5.985 1.00 83.88 165 ARG A O 1
ATOM 1319 N N . GLU A 1 166 ? 13.397 17.157 -6.924 1.00 77.62 166 GLU A N 1
ATOM 1320 C CA . GLU A 1 166 ? 13.636 18.335 -6.102 1.00 77.62 166 GLU A CA 1
ATOM 1321 C C . GLU A 1 166 ? 12.573 19.401 -6.396 1.00 77.62 166 GLU A C 1
ATOM 1323 O O . GLU A 1 166 ? 12.369 19.827 -7.532 1.00 77.62 166 GLU A O 1
ATOM 1328 N N . GLY A 1 167 ? 11.868 19.832 -5.348 1.00 68.69 167 GLY A N 1
ATOM 1329 C CA . GLY A 1 167 ? 10.767 20.790 -5.466 1.00 68.69 167 GLY A CA 1
ATOM 1330 C C . GLY A 1 167 ? 9.399 20.173 -5.768 1.00 68.69 167 GLY A C 1
ATOM 1331 O O . GLY A 1 167 ? 8.426 20.922 -5.836 1.00 68.69 167 GLY A O 1
ATOM 1332 N N . SER A 1 168 ? 9.296 18.843 -5.897 1.00 72.75 168 SER A N 1
ATOM 1333 C CA . SER A 1 168 ? 7.999 18.154 -5.853 1.00 72.75 168 SER A CA 1
ATOM 1334 C C . SER A 1 168 ? 7.390 18.228 -4.445 1.00 72.75 168 SER A C 1
ATOM 1336 O O . SER A 1 168 ? 8.112 18.234 -3.446 1.00 72.75 168 SER A O 1
ATOM 1338 N N . GLU A 1 169 ? 6.056 18.283 -4.354 1.00 63.47 169 GLU A N 1
ATOM 1339 C CA . GLU A 1 169 ? 5.341 18.323 -3.064 1.00 63.47 169 GLU A CA 1
ATOM 1340 C C . GLU A 1 169 ? 5.636 17.080 -2.207 1.00 63.47 169 GLU A C 1
ATOM 1342 O O . GLU A 1 169 ? 5.728 17.182 -0.988 1.00 63.47 169 GLU A O 1
ATOM 1347 N N . ASN A 1 170 ? 5.895 15.940 -2.856 1.00 69.06 170 ASN A N 1
ATOM 1348 C CA . ASN A 1 170 ? 6.214 14.654 -2.234 1.00 69.06 170 ASN A CA 1
ATOM 1349 C C . ASN A 1 170 ? 7.696 14.281 -2.398 1.00 69.06 170 ASN A C 1
ATOM 1351 O O . ASN A 1 170 ? 8.024 13.137 -2.708 1.00 69.06 170 ASN A O 1
ATOM 1355 N N . PHE A 1 171 ? 8.601 15.247 -2.231 1.00 81.19 171 PHE A N 1
ATOM 1356 C CA . PHE A 1 171 ? 10.041 15.016 -2.340 1.00 81.19 171 PHE A CA 1
ATOM 1357 C C . PHE A 1 171 ? 10.512 13.848 -1.455 1.00 81.19 171 PHE A C 1
ATOM 1359 O O . PHE A 1 171 ? 10.244 13.817 -0.254 1.00 81.19 171 PHE A O 1
ATOM 1366 N N . ILE A 1 172 ? 11.264 12.914 -2.047 1.00 85.00 172 ILE A N 1
ATOM 1367 C CA . ILE A 1 172 ? 11.862 11.768 -1.351 1.00 85.00 172 ILE A CA 1
ATOM 1368 C C . ILE A 1 172 ? 13.382 11.919 -1.338 1.00 85.00 172 ILE A C 1
ATOM 1370 O O . ILE A 1 172 ? 14.024 11.999 -2.384 1.00 85.00 172 ILE A O 1
ATOM 1374 N N . GLU A 1 173 ? 13.976 11.889 -0.151 1.00 87.75 173 GLU A N 1
ATOM 1375 C CA . GLU A 1 173 ? 15.425 11.837 0.018 1.00 87.75 173 GLU A CA 1
ATOM 1376 C C . GLU A 1 173 ? 15.906 10.389 0.064 1.00 87.75 173 GLU A C 1
ATOM 1378 O O . GLU A 1 173 ? 15.342 9.556 0.771 1.00 87.75 173 GLU A O 1
ATOM 1383 N N . PHE A 1 174 ? 17.011 10.104 -0.619 1.00 89.25 174 PHE A N 1
ATOM 1384 C CA . PHE A 1 174 ? 17.643 8.789 -0.612 1.00 89.25 174 PHE A CA 1
ATOM 1385 C C . PHE A 1 174 ? 18.954 8.850 0.171 1.00 89.25 174 PHE A C 1
ATOM 1387 O O . PHE A 1 174 ? 19.826 9.666 -0.138 1.00 89.25 174 PHE A O 1
ATOM 1394 N N . ARG A 1 175 ? 19.101 8.009 1.196 1.00 88.75 175 ARG A N 1
ATOM 1395 C CA . ARG A 1 175 ? 20.237 8.046 2.132 1.00 88.75 175 ARG A CA 1
ATOM 1396 C C . ARG A 1 175 ? 20.710 6.641 2.510 1.00 88.75 175 ARG A C 1
ATOM 1398 O O . ARG A 1 175 ? 20.056 5.648 2.200 1.00 88.75 175 ARG A O 1
ATOM 1405 N N . ASP A 1 176 ? 21.832 6.579 3.223 1.00 89.19 176 ASP A N 1
ATOM 1406 C CA . ASP A 1 176 ? 22.391 5.361 3.828 1.00 89.19 176 ASP A CA 1
ATOM 1407 C C . ASP A 1 176 ? 22.652 4.226 2.820 1.00 89.19 176 ASP A C 1
ATOM 1409 O O . ASP A 1 176 ? 22.348 3.056 3.073 1.00 89.19 176 ASP A O 1
ATOM 1413 N N . TRP A 1 177 ? 23.206 4.567 1.654 1.00 92.12 177 TRP A N 1
ATOM 1414 C CA . TRP A 1 177 ? 23.467 3.603 0.591 1.00 92.12 177 TRP A CA 1
ATOM 1415 C C . TRP A 1 177 ? 24.550 2.595 0.986 1.00 92.12 177 TRP A C 1
ATOM 1417 O O . TRP A 1 177 ? 25.659 2.943 1.395 1.00 92.12 177 TRP A O 1
ATOM 1427 N N . THR A 1 178 ? 24.246 1.316 0.798 1.00 92.38 178 THR A N 1
ATOM 1428 C CA . THR A 1 178 ? 25.181 0.205 0.959 1.00 92.38 178 THR A CA 1
ATOM 1429 C C . THR A 1 178 ? 25.152 -0.671 -0.284 1.00 92.38 178 THR A C 1
ATOM 1431 O O . THR A 1 178 ? 24.116 -1.246 -0.625 1.00 92.38 178 THR A O 1
ATOM 1434 N N . PHE A 1 179 ? 26.302 -0.813 -0.937 1.00 91.44 179 PHE A N 1
ATOM 1435 C CA . PHE A 1 179 ? 26.483 -1.642 -2.125 1.00 91.44 179 PHE A CA 1
ATOM 1436 C C . PHE A 1 179 ? 27.226 -2.921 -1.739 1.00 91.44 179 PHE A C 1
ATOM 1438 O O . PHE A 1 179 ? 28.353 -2.882 -1.243 1.00 91.44 179 PHE A O 1
ATOM 1445 N N . ILE A 1 180 ? 26.576 -4.064 -1.950 1.00 90.69 180 ILE A N 1
ATOM 1446 C CA . ILE A 1 180 ? 27.071 -5.382 -1.554 1.00 90.69 180 ILE A CA 1
ATOM 1447 C C . ILE A 1 180 ? 27.248 -6.228 -2.809 1.00 90.69 180 ILE A C 1
ATOM 1449 O O . ILE A 1 180 ? 26.268 -6.711 -3.388 1.00 90.69 180 ILE A O 1
ATOM 1453 N N . VAL A 1 181 ? 28.499 -6.425 -3.222 1.00 88.06 181 VAL A N 1
ATOM 1454 C CA . VAL A 1 181 ? 28.824 -7.270 -4.375 1.00 88.06 181 VAL A CA 1
ATOM 1455 C C . VAL A 1 181 ? 28.790 -8.736 -3.961 1.00 88.06 181 VAL A C 1
ATOM 1457 O O . VAL A 1 181 ? 29.415 -9.146 -2.979 1.00 88.06 181 VAL A O 1
ATOM 1460 N N . GLY A 1 182 ? 28.021 -9.522 -4.708 1.00 84.06 182 GLY A N 1
ATOM 1461 C CA . GLY A 1 182 ? 27.905 -10.965 -4.565 1.00 84.06 182 GLY A CA 1
ATOM 1462 C C . GLY A 1 182 ? 28.583 -11.721 -5.706 1.00 84.06 182 GLY A C 1
ATOM 1463 O O . GLY A 1 182 ? 29.083 -11.152 -6.676 1.00 84.06 182 GLY A O 1
ATOM 1464 N N . GLU A 1 183 ? 28.579 -13.046 -5.600 1.00 83.62 183 GLU A N 1
ATOM 1465 C CA . GLU A 1 183 ? 29.139 -13.923 -6.628 1.00 83.62 183 GLU A CA 1
ATOM 1466 C C . GLU A 1 183 ? 28.364 -13.837 -7.954 1.00 83.62 183 GLU A C 1
ATOM 1468 O O . GLU A 1 183 ? 27.164 -13.554 -7.985 1.00 83.62 183 GLU A O 1
ATOM 1473 N N . ASN A 1 184 ? 29.048 -14.154 -9.059 1.00 83.19 184 ASN A N 1
ATOM 1474 C CA . ASN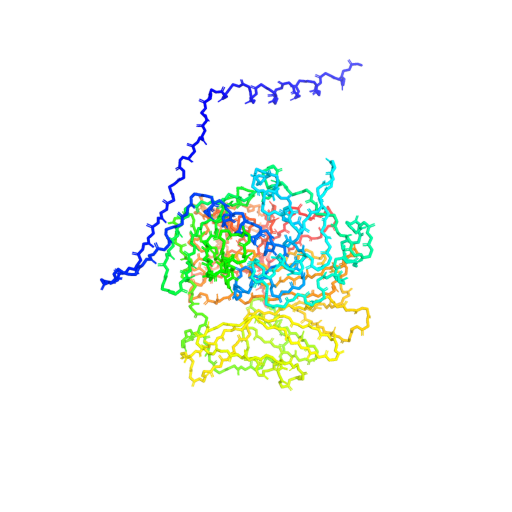 A 1 184 ? 28.470 -14.257 -10.406 1.00 83.19 184 ASN A CA 1
ATOM 1475 C C . ASN A 1 184 ? 27.790 -12.970 -10.912 1.00 83.19 184 ASN A C 1
ATOM 1477 O O . ASN A 1 184 ? 26.784 -13.034 -11.615 1.00 83.19 184 ASN A O 1
ATOM 1481 N N . GLY A 1 185 ? 28.334 -11.801 -10.560 1.00 84.06 185 GLY A N 1
ATOM 1482 C CA . GLY A 1 185 ? 27.813 -10.511 -11.023 1.00 84.06 185 GLY A CA 1
ATOM 1483 C C . GLY A 1 185 ? 26.485 -10.111 -10.376 1.00 84.06 185 GLY A C 1
ATOM 1484 O O . GLY A 1 185 ? 25.769 -9.283 -10.936 1.00 84.06 185 GLY A O 1
ATOM 1485 N N . LYS A 1 186 ? 26.140 -10.702 -9.226 1.00 91.00 186 LYS A N 1
ATOM 1486 C CA . LYS A 1 186 ? 25.006 -10.267 -8.406 1.00 91.00 186 LYS A CA 1
ATOM 1487 C C . LYS A 1 186 ? 25.393 -9.041 -7.588 1.00 91.00 186 LYS A C 1
ATOM 1489 O O . LYS A 1 186 ? 26.466 -9.006 -6.992 1.00 91.00 186 LYS A O 1
ATOM 1494 N N . LEU A 1 187 ? 24.491 -8.076 -7.496 1.00 92.69 187 LEU A N 1
ATOM 1495 C CA . LEU A 1 187 ? 24.643 -6.881 -6.672 1.00 92.69 187 LEU A CA 1
ATOM 1496 C C . LEU A 1 187 ? 23.407 -6.736 -5.785 1.00 92.69 187 LEU A C 1
ATOM 1498 O O . LEU A 1 187 ? 22.281 -6.928 -6.231 1.00 92.69 187 LEU A O 1
ATOM 1502 N N . THR A 1 188 ? 23.604 -6.433 -4.506 1.00 92.81 188 THR A N 1
ATOM 1503 C CA . THR A 1 188 ? 22.518 -6.012 -3.616 1.00 92.81 188 THR A CA 1
ATOM 1504 C C . THR A 1 188 ? 22.781 -4.584 -3.177 1.00 92.81 188 THR A C 1
ATOM 1506 O O . THR A 1 188 ? 23.854 -4.299 -2.652 1.00 92.81 188 THR A O 1
ATOM 1509 N N . VAL A 1 189 ? 21.798 -3.710 -3.362 1.00 91.88 189 VAL A N 1
ATOM 1510 C CA . VAL A 1 189 ? 21.847 -2.327 -2.884 1.00 91.88 189 VAL A CA 1
ATOM 1511 C C . VAL A 1 189 ? 20.822 -2.166 -1.775 1.00 91.88 189 VAL A C 1
ATOM 1513 O O . VAL A 1 189 ? 19.670 -2.574 -1.920 1.00 91.88 189 VAL A O 1
ATOM 1516 N N . GLN A 1 190 ? 21.248 -1.617 -0.646 1.00 91.19 190 GLN A N 1
ATOM 1517 C CA . GLN A 1 190 ? 20.373 -1.258 0.465 1.00 91.19 190 GLN A CA 1
ATOM 1518 C C . GLN A 1 190 ? 20.459 0.241 0.683 1.00 91.19 190 GLN A C 1
ATOM 1520 O O . GLN A 1 190 ? 21.546 0.801 0.604 1.00 91.19 190 GLN A O 1
ATOM 1525 N N . TYR A 1 191 ? 19.327 0.882 0.928 1.00 89.25 191 TYR A N 1
ATOM 1526 C CA . TYR A 1 191 ? 19.259 2.313 1.199 1.00 89.25 191 TYR A CA 1
ATOM 1527 C C . TYR A 1 191 ? 17.996 2.620 1.998 1.00 89.25 191 TYR A C 1
ATOM 1529 O O . TYR A 1 191 ? 17.180 1.731 2.265 1.00 89.25 191 TYR A O 1
ATOM 1537 N N . LYS A 1 192 ? 17.841 3.879 2.393 1.00 88.00 192 LYS A N 1
ATOM 1538 C CA . LYS A 1 192 ? 16.620 4.383 3.009 1.00 88.00 192 LYS A CA 1
ATOM 1539 C C . LYS A 1 192 ? 16.032 5.522 2.198 1.00 88.00 192 LYS A C 1
ATOM 1541 O O . LYS A 1 192 ? 16.776 6.361 1.686 1.00 88.00 192 LYS A O 1
ATOM 1546 N N . THR A 1 193 ? 14.712 5.550 2.116 1.00 87.06 193 THR A N 1
ATOM 1547 C CA . THR A 1 193 ? 13.944 6.693 1.624 1.00 87.06 193 THR A CA 1
ATOM 1548 C C . THR A 1 193 ? 13.439 7.487 2.817 1.00 87.06 193 THR A C 1
ATOM 1550 O O . THR A 1 193 ? 13.102 6.909 3.845 1.00 87.06 193 THR A O 1
ATOM 1553 N N . TYR A 1 194 ? 13.404 8.807 2.692 1.00 84.50 194 TYR A N 1
ATOM 1554 C CA . TYR A 1 194 ? 12.810 9.703 3.675 1.00 84.50 194 TYR A CA 1
ATOM 1555 C C . TYR A 1 194 ? 11.847 10.627 2.948 1.00 84.50 194 TYR A C 1
ATOM 1557 O O . TYR A 1 194 ? 12.246 11.262 1.974 1.00 84.50 194 TYR A O 1
ATOM 1565 N N . SER A 1 195 ? 10.609 10.726 3.421 1.00 81.75 195 SER A N 1
ATOM 1566 C CA . SER A 1 195 ? 9.634 11.696 2.921 1.00 81.75 195 SER A CA 1
ATOM 1567 C C . SER A 1 195 ? 9.430 12.799 3.961 1.00 81.75 195 SER A C 1
ATOM 1569 O O . SER A 1 195 ? 8.732 12.584 4.956 1.00 81.75 195 SER A O 1
ATOM 1571 N N . PRO A 1 196 ? 10.036 13.990 3.783 1.00 76.06 196 PRO A N 1
ATOM 1572 C CA . PRO A 1 196 ? 9.803 15.119 4.677 1.00 76.06 196 PRO A CA 1
ATOM 1573 C C . PRO A 1 196 ? 8.344 15.586 4.679 1.00 76.06 196 PRO A C 1
ATOM 1575 O O . PRO A 1 196 ? 7.881 16.077 5.704 1.00 76.06 196 PRO A O 1
ATOM 1578 N N . ALA A 1 197 ? 7.638 15.426 3.554 1.00 72.25 197 ALA A N 1
ATOM 1579 C CA . ALA A 1 197 ? 6.226 15.779 3.419 1.00 72.25 197 ALA A CA 1
ATOM 1580 C C . ALA A 1 197 ? 5.318 14.907 4.300 1.00 72.25 197 ALA A C 1
ATOM 1582 O O . ALA A 1 197 ? 4.319 15.393 4.810 1.00 72.25 197 ALA A O 1
ATOM 1583 N N . LEU A 1 198 ? 5.713 13.654 4.537 1.00 70.12 198 LEU A N 1
ATOM 1584 C CA . LEU A 1 198 ? 5.012 12.706 5.407 1.00 70.12 198 LEU A CA 1
ATOM 1585 C C . LEU A 1 198 ? 5.696 12.630 6.777 1.00 70.12 198 LEU A C 1
ATOM 1587 O O . LEU A 1 198 ? 6.075 11.558 7.243 1.00 70.12 198 LEU A O 1
ATOM 1591 N N . HIS A 1 199 ? 6.002 13.798 7.348 1.00 71.25 199 HIS A N 1
ATOM 1592 C CA . HIS A 1 199 ? 6.563 13.947 8.695 1.00 71.25 199 HIS A CA 1
ATOM 1593 C C . HIS A 1 199 ? 7.806 13.080 8.982 1.00 71.25 199 HIS A C 1
ATOM 1595 O O . HIS A 1 199 ? 8.080 12.687 10.118 1.00 71.25 199 HIS A O 1
ATOM 1601 N N . GLY A 1 200 ? 8.614 12.825 7.948 1.00 68.75 200 GLY A N 1
ATOM 1602 C CA . GLY A 1 200 ? 9.820 12.014 8.051 1.00 68.75 200 GLY A CA 1
ATOM 1603 C C . GLY A 1 200 ? 9.572 10.512 7.956 1.00 68.75 200 GLY A C 1
ATOM 1604 O O . GLY A 1 200 ? 10.398 9.766 8.471 1.00 68.75 200 GLY A O 1
ATOM 1605 N N . TYR A 1 201 ? 8.486 10.070 7.310 1.00 78.00 201 TYR A N 1
ATOM 1606 C CA . TYR A 1 201 ? 8.245 8.677 6.925 1.00 78.00 201 TYR A CA 1
ATOM 1607 C C . TYR A 1 201 ? 9.491 8.063 6.276 1.00 78.00 201 TYR A C 1
ATOM 1609 O O . TYR A 1 201 ? 10.102 8.674 5.391 1.00 78.00 201 TYR A O 1
ATOM 1617 N N . ILE A 1 202 ? 9.865 6.863 6.729 1.00 80.31 202 ILE A N 1
ATOM 1618 C CA . ILE A 1 202 ? 11.102 6.191 6.328 1.00 80.31 202 ILE A CA 1
ATOM 1619 C C . ILE A 1 202 ? 10.786 4.792 5.825 1.00 80.31 202 ILE A C 1
ATOM 1621 O O . ILE A 1 202 ? 10.233 3.987 6.578 1.00 80.31 202 ILE A O 1
ATOM 1625 N N . ASP A 1 203 ? 11.260 4.455 4.625 1.00 81.12 203 ASP A N 1
ATOM 1626 C CA . ASP A 1 203 ? 11.396 3.056 4.234 1.00 81.12 203 ASP A CA 1
ATOM 1627 C C . ASP A 1 203 ? 12.853 2.618 4.216 1.00 81.12 203 ASP A C 1
ATOM 1629 O O . ASP A 1 203 ? 13.763 3.351 3.827 1.00 81.12 203 ASP A O 1
ATOM 1633 N N . ARG A 1 204 ? 13.072 1.350 4.557 1.00 83.31 204 ARG A N 1
ATOM 1634 C CA . ARG A 1 204 ? 14.279 0.619 4.190 1.00 83.31 204 ARG A CA 1
ATOM 1635 C C . ARG A 1 204 ? 14.030 -0.124 2.889 1.00 83.31 204 ARG A C 1
ATOM 1637 O O . ARG A 1 204 ? 13.206 -1.039 2.846 1.00 83.31 204 ARG A O 1
ATOM 1644 N N . VAL A 1 205 ? 14.834 0.178 1.879 1.00 84.75 205 VAL A N 1
ATOM 1645 C CA . VAL A 1 205 ? 14.740 -0.460 0.570 1.00 84.75 205 VAL A CA 1
ATOM 1646 C C . VAL A 1 205 ? 15.898 -1.425 0.348 1.00 84.75 205 VAL A C 1
ATOM 1648 O O . VAL A 1 205 ? 17.051 -1.151 0.687 1.00 84.75 205 VAL A O 1
ATOM 1651 N N . LYS A 1 206 ? 15.589 -2.582 -0.236 1.00 86.94 206 LYS A N 1
ATOM 1652 C CA . LYS A 1 206 ? 16.557 -3.577 -0.695 1.00 86.94 206 LYS A CA 1
ATOM 1653 C C . LYS A 1 206 ? 16.305 -3.905 -2.159 1.00 86.94 206 LYS A C 1
ATOM 1655 O O . LYS A 1 206 ? 15.284 -4.506 -2.490 1.00 86.94 206 LYS A O 1
ATOM 1660 N N . LEU A 1 207 ? 17.287 -3.602 -2.999 1.00 88.75 207 LEU A N 1
ATOM 1661 C CA . LEU A 1 207 ? 17.311 -3.952 -4.412 1.00 88.75 207 LEU A CA 1
ATOM 1662 C C . LEU A 1 207 ? 18.301 -5.098 -4.664 1.00 88.75 207 LEU A C 1
ATOM 1664 O O . LEU A 1 207 ? 19.407 -5.096 -4.120 1.00 88.75 207 LEU A O 1
ATOM 1668 N N . ARG A 1 208 ? 17.926 -6.076 -5.491 1.00 90.94 208 ARG A N 1
ATOM 1669 C CA . ARG A 1 208 ? 18.839 -7.081 -6.058 1.00 90.94 208 ARG A CA 1
ATOM 1670 C C . ARG A 1 208 ? 18.955 -6.850 -7.559 1.00 90.94 208 ARG A C 1
ATOM 1672 O O . ARG A 1 208 ? 17.953 -6.574 -8.211 1.00 90.94 208 ARG A O 1
ATOM 1679 N N . LEU A 1 209 ? 20.168 -6.970 -8.078 1.00 93.06 209 LEU A N 1
ATOM 1680 C CA . LEU A 1 209 ? 20.496 -6.761 -9.479 1.00 93.06 209 LEU A CA 1
ATOM 1681 C C . LEU A 1 209 ? 21.430 -7.861 -9.984 1.00 93.06 209 LEU A C 1
ATOM 1683 O O . LEU A 1 209 ? 22.210 -8.438 -9.213 1.00 93.06 209 LEU A O 1
ATOM 1687 N N . HIS A 1 210 ? 21.435 -8.051 -11.299 1.00 92.69 210 HIS A N 1
ATOM 1688 C CA . HIS A 1 210 ? 22.385 -8.901 -12.005 1.00 92.69 210 HIS A CA 1
ATOM 1689 C C . HIS A 1 210 ? 23.163 -8.108 -13.058 1.00 92.69 210 HIS A C 1
ATOM 1691 O O . HIS A 1 210 ? 22.693 -7.105 -13.601 1.00 92.69 210 HIS A O 1
ATOM 1697 N N . LYS A 1 211 ? 24.378 -8.568 -13.368 1.00 94.06 211 LYS A N 1
ATOM 1698 C CA . LYS A 1 211 ? 25.221 -7.955 -14.397 1.00 94.06 211 LYS A CA 1
ATOM 1699 C C . LYS A 1 211 ? 24.584 -8.120 -15.779 1.00 94.06 211 LYS A C 1
ATOM 1701 O O . LYS A 1 211 ? 24.439 -9.234 -16.279 1.00 94.06 211 LYS A O 1
ATOM 1706 N N . ASN A 1 212 ? 24.320 -7.001 -16.442 1.00 94.00 212 ASN A N 1
ATOM 1707 C CA . ASN A 1 212 ? 23.859 -6.917 -17.820 1.00 94.00 212 ASN A CA 1
ATOM 1708 C C . ASN A 1 212 ? 24.711 -5.885 -18.567 1.00 94.00 212 ASN A C 1
ATOM 1710 O O . ASN A 1 212 ? 24.432 -4.692 -18.543 1.00 94.00 212 ASN A O 1
ATOM 1714 N N . LYS A 1 213 ? 25.747 -6.338 -19.283 1.00 91.31 213 LYS A N 1
ATOM 1715 C CA . LYS A 1 213 ? 26.708 -5.448 -19.969 1.00 91.31 213 LYS A CA 1
ATOM 1716 C C . LYS A 1 213 ? 26.092 -4.542 -21.043 1.00 91.31 213 LYS A C 1
ATOM 1718 O O . LYS A 1 213 ? 26.771 -3.640 -21.518 1.00 91.31 213 LYS A O 1
ATOM 1723 N N . LYS A 1 214 ? 24.861 -4.820 -21.482 1.00 92.12 214 LYS A N 1
ATOM 1724 C CA . LYS A 1 214 ? 24.137 -3.970 -22.434 1.00 92.12 214 LYS A CA 1
ATOM 1725 C C . LYS A 1 214 ? 23.346 -2.864 -21.742 1.00 92.12 214 LYS A C 1
ATOM 1727 O O . LYS A 1 214 ? 22.951 -1.928 -22.423 1.00 92.12 214 LYS A O 1
ATOM 1732 N N . SER A 1 215 ? 23.103 -2.989 -20.438 1.00 95.12 215 SER A N 1
ATOM 1733 C CA . SER A 1 215 ? 22.350 -2.007 -19.673 1.00 95.12 215 SER A CA 1
ATOM 1734 C C . SER A 1 215 ? 23.109 -0.693 -19.564 1.00 95.12 215 SER A C 1
ATOM 1736 O O . SER A 1 215 ? 24.299 -0.673 -19.244 1.00 95.12 215 SER A O 1
ATOM 1738 N N . ILE A 1 216 ? 22.385 0.398 -19.792 1.00 94.56 216 ILE A N 1
ATOM 1739 C CA . ILE A 1 216 ? 22.864 1.770 -19.607 1.00 94.56 216 ILE A CA 1
ATOM 1740 C C . ILE A 1 216 ? 23.004 2.149 -18.123 1.00 94.56 216 ILE A C 1
ATOM 1742 O O . ILE A 1 216 ? 23.638 3.143 -17.797 1.00 94.56 216 ILE A O 1
ATOM 1746 N N . PHE A 1 217 ? 22.465 1.334 -17.214 1.00 94.75 217 PHE A N 1
ATOM 1747 C CA . PHE A 1 217 ? 22.446 1.587 -15.775 1.00 94.75 217 PHE A CA 1
ATOM 1748 C C . PHE A 1 217 ? 23.649 0.934 -15.076 1.00 94.75 217 PHE A C 1
ATOM 1750 O O . PHE A 1 217 ? 23.519 -0.071 -14.373 1.00 94.75 217 PHE A O 1
ATOM 1757 N N . GLY A 1 218 ? 24.857 1.427 -15.368 1.00 91.12 218 GLY A N 1
ATOM 1758 C CA . GLY A 1 218 ? 26.112 0.883 -14.815 1.00 91.12 218 GLY A CA 1
ATOM 1759 C C . GLY A 1 218 ? 26.396 -0.574 -15.223 1.00 91.12 218 GLY A C 1
ATOM 1760 O O . GLY A 1 218 ? 27.147 -1.304 -14.567 1.00 91.12 218 GLY A O 1
ATOM 1761 N N . GLY A 1 219 ? 25.745 -1.053 -16.290 1.00 93.81 219 GLY A N 1
ATOM 1762 C CA . GLY A 1 219 ? 25.830 -2.440 -16.734 1.00 93.81 219 GLY A CA 1
ATOM 1763 C C . GLY A 1 219 ? 25.115 -3.442 -15.821 1.00 93.81 219 GLY A C 1
ATOM 1764 O O . GLY A 1 219 ? 25.558 -4.594 -15.741 1.00 93.81 219 GLY A O 1
ATOM 1765 N N . TYR A 1 220 ? 24.045 -3.030 -15.133 1.00 95.50 220 TYR A N 1
ATOM 1766 C CA . TYR A 1 220 ? 23.183 -3.896 -14.322 1.00 95.50 220 TYR A CA 1
ATOM 1767 C C . TYR A 1 220 ? 21.707 -3.749 -14.694 1.00 95.50 220 TYR A C 1
ATOM 1769 O O . TYR A 1 220 ? 21.278 -2.718 -15.206 1.00 95.50 220 TYR A O 1
ATOM 1777 N N . SER A 1 221 ? 20.937 -4.791 -14.407 1.00 95.19 221 SER A N 1
ATOM 1778 C CA . SER A 1 221 ? 19.476 -4.793 -14.488 1.00 95.19 221 SER A CA 1
ATOM 1779 C C . SER A 1 221 ? 18.915 -5.248 -13.149 1.00 95.19 221 SER A C 1
ATOM 1781 O O . SER A 1 221 ? 19.512 -6.099 -12.484 1.00 95.19 221 SER A O 1
ATOM 1783 N N . ALA A 1 222 ? 17.805 -4.656 -12.726 1.00 93.06 222 ALA A N 1
ATOM 1784 C CA . ALA A 1 222 ? 17.189 -4.983 -11.455 1.00 93.06 222 ALA A CA 1
ATOM 1785 C C . ALA A 1 222 ? 16.341 -6.257 -11.565 1.00 93.06 222 ALA A C 1
ATOM 1787 O O . ALA A 1 222 ? 15.594 -6.443 -12.518 1.00 93.06 222 ALA A O 1
ATOM 1788 N N . ASP A 1 223 ? 16.474 -7.126 -10.567 1.00 87.06 223 ASP A N 1
ATOM 1789 C CA . ASP A 1 223 ? 15.701 -8.365 -10.442 1.00 87.06 223 ASP A CA 1
ATOM 1790 C C . ASP A 1 223 ? 14.544 -8.207 -9.459 1.00 87.06 223 ASP A C 1
ATOM 1792 O O . ASP A 1 223 ? 13.521 -8.876 -9.569 1.00 87.06 223 ASP A O 1
ATOM 1796 N N . TYR A 1 224 ? 14.765 -7.398 -8.418 1.00 83.19 224 TYR A N 1
ATOM 1797 C CA . TYR A 1 224 ? 13.902 -7.382 -7.246 1.00 83.19 224 TYR A CA 1
ATOM 1798 C C . TYR A 1 224 ? 14.054 -6.096 -6.436 1.00 83.19 224 TYR A C 1
ATOM 1800 O O . TYR A 1 224 ? 15.180 -5.811 -6.028 1.00 83.19 224 TYR A O 1
ATOM 1808 N N . MET A 1 225 ? 12.961 -5.400 -6.098 1.00 83.06 225 MET A N 1
ATOM 1809 C CA . MET A 1 225 ? 12.946 -4.204 -5.235 1.00 83.06 225 MET A CA 1
ATOM 1810 C C . MET A 1 225 ? 11.951 -4.297 -4.071 1.00 83.06 225 MET A C 1
ATOM 1812 O O . MET A 1 225 ? 10.750 -4.194 -4.266 1.00 83.06 225 MET A O 1
ATOM 1816 N N . LEU A 1 226 ? 12.421 -4.405 -2.829 1.00 77.69 226 LEU A N 1
ATOM 1817 C CA . LEU A 1 226 ? 11.542 -4.411 -1.653 1.00 77.69 226 LEU A CA 1
ATOM 1818 C C . LEU A 1 226 ? 11.692 -3.138 -0.839 1.00 77.69 226 LEU A C 1
ATOM 1820 O O . LEU A 1 226 ? 12.788 -2.885 -0.345 1.00 77.69 226 LEU A O 1
ATOM 1824 N N . SER A 1 227 ? 10.585 -2.432 -0.630 1.00 78.06 227 SER A N 1
ATOM 1825 C CA . SER A 1 227 ? 10.459 -1.372 0.369 1.00 78.06 227 SER A CA 1
ATOM 1826 C C . SER A 1 227 ? 9.800 -1.918 1.638 1.00 78.06 227 SER A C 1
ATOM 1828 O O . SER A 1 227 ? 8.972 -2.827 1.564 1.00 78.06 227 SER A O 1
ATOM 1830 N N . VAL A 1 228 ? 10.209 -1.437 2.811 1.00 75.06 228 VAL A N 1
ATOM 1831 C CA . VAL A 1 228 ? 9.579 -1.770 4.097 1.00 75.06 228 VAL A CA 1
ATOM 1832 C C . VAL A 1 228 ? 9.635 -0.534 4.994 1.00 75.06 228 VAL A C 1
ATOM 1834 O O . VAL A 1 228 ? 10.753 -0.076 5.252 1.00 75.06 228 VAL A O 1
ATOM 1837 N N . PRO A 1 229 ? 8.503 -0.047 5.532 1.00 74.38 229 PRO A N 1
ATOM 1838 C CA . PRO A 1 229 ? 8.525 1.069 6.469 1.00 74.38 229 PRO A CA 1
ATOM 1839 C C . PRO A 1 229 ? 9.305 0.709 7.740 1.00 74.38 229 PRO A C 1
ATOM 1841 O O . PRO A 1 229 ? 9.327 -0.452 8.170 1.00 74.38 229 PRO A O 1
ATOM 1844 N N . ILE A 1 230 ? 9.953 1.696 8.355 1.00 73.25 230 ILE A N 1
ATOM 1845 C CA . ILE A 1 230 ? 10.699 1.542 9.613 1.00 73.25 230 ILE A CA 1
ATOM 1846 C C . ILE A 1 230 ? 10.481 2.743 10.539 1.00 73.25 230 ILE A C 1
ATOM 1848 O O . ILE A 1 230 ? 10.233 3.853 10.078 1.00 73.25 230 ILE A O 1
ATOM 1852 N N . GLU A 1 231 ? 10.629 2.540 11.849 1.00 72.94 231 GLU A N 1
ATOM 1853 C CA . GLU A 1 231 ? 10.608 3.638 12.825 1.00 72.94 231 GLU A CA 1
ATOM 1854 C C . GLU A 1 231 ? 11.845 4.555 12.679 1.00 72.94 231 GLU A C 1
ATOM 1856 O O . GLU A 1 231 ? 12.897 4.103 12.203 1.00 72.94 231 GLU A O 1
ATOM 1861 N N . PRO A 1 232 ? 11.783 5.815 13.163 1.00 70.56 232 PRO A N 1
ATOM 1862 C CA . PRO A 1 232 ? 12.916 6.750 13.150 1.00 70.56 232 PRO A CA 1
ATOM 1863 C C . PRO A 1 232 ? 14.202 6.212 13.791 1.00 70.56 232 PRO A C 1
ATOM 1865 O O . PRO A 1 232 ? 15.303 6.535 13.343 1.00 70.56 232 PRO A O 1
ATOM 1868 N N . GLU A 1 233 ? 14.081 5.355 14.808 1.00 67.44 233 GLU A N 1
ATOM 1869 C CA . GLU A 1 233 ? 15.220 4.723 15.489 1.00 67.44 233 GLU A CA 1
ATOM 1870 C C . GLU A 1 233 ? 15.849 3.566 14.684 1.00 67.44 233 GLU A C 1
ATOM 1872 O O . GLU A 1 233 ? 16.836 2.961 15.106 1.00 67.44 233 GLU A O 1
ATOM 1877 N N . GLY A 1 234 ? 15.325 3.271 13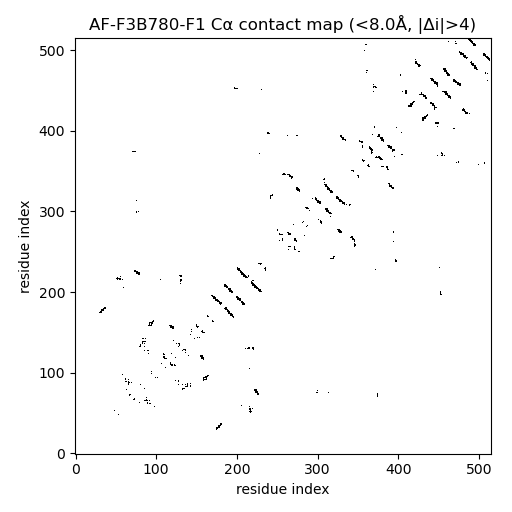.489 1.00 60.41 234 GLY A N 1
ATOM 1878 C CA . GLY A 1 234 ? 15.843 2.245 12.584 1.00 60.41 234 GLY A CA 1
ATOM 1879 C C . GLY A 1 234 ? 15.377 0.827 12.911 1.00 60.41 234 GLY A C 1
ATOM 1880 O O . GLY A 1 234 ? 15.817 -0.134 12.272 1.00 60.41 234 GLY A O 1
ATOM 1881 N N . THR A 1 235 ? 14.486 0.681 13.887 1.00 60.09 235 THR A N 1
ATOM 1882 C CA . THR A 1 235 ? 13.775 -0.555 14.192 1.00 60.09 235 THR A CA 1
ATOM 1883 C C . THR A 1 235 ? 12.765 -0.834 13.089 1.00 60.09 235 THR A C 1
ATOM 1885 O O . THR A 1 235 ? 11.854 -0.059 12.803 1.00 60.09 235 THR A O 1
ATOM 1888 N N . THR A 1 236 ? 12.927 -1.982 12.438 1.00 57.59 236 THR A N 1
ATOM 1889 C CA . THR A 1 236 ? 11.830 -2.547 11.662 1.00 57.59 236 THR A CA 1
ATOM 1890 C C . THR A 1 236 ? 10.758 -2.977 12.633 1.00 57.59 236 THR A C 1
ATOM 1892 O O . THR A 1 236 ? 11.083 -3.549 13.677 1.00 57.59 236 THR A O 1
ATOM 1895 N N . PHE A 1 237 ? 9.499 -2.789 12.257 1.00 55.78 237 PHE A N 1
ATOM 1896 C CA . PHE A 1 237 ? 8.398 -3.475 12.912 1.00 55.78 237 PHE A CA 1
ATOM 1897 C C . PHE A 1 237 ? 8.795 -4.936 13.139 1.00 55.78 237 PHE A C 1
ATOM 1899 O O . PHE A 1 237 ? 9.207 -5.621 12.197 1.00 55.78 237 PHE A O 1
ATOM 1906 N N . ASN A 1 238 ? 8.671 -5.423 14.375 1.00 47.84 238 ASN A N 1
ATOM 1907 C CA . ASN A 1 238 ? 8.502 -6.855 14.597 1.00 47.84 238 ASN A CA 1
ATOM 1908 C C . ASN A 1 238 ? 7.145 -7.207 13.984 1.00 47.84 238 ASN A C 1
ATOM 1910 O O . ASN A 1 238 ? 6.147 -7.306 14.691 1.00 47.84 238 ASN A O 1
ATOM 1914 N N . GLN A 1 239 ? 7.086 -7.276 12.653 1.00 50.53 239 GLN A N 1
ATOM 1915 C CA . GLN A 1 239 ? 5.978 -7.902 11.965 1.00 50.53 239 GLN A CA 1
ATOM 1916 C C . GLN A 1 239 ? 6.019 -9.336 12.470 1.00 50.53 239 GLN A C 1
ATOM 1918 O O . GLN A 1 239 ? 7.029 -10.022 12.285 1.00 50.53 239 GLN A O 1
ATOM 1923 N N . ASP A 1 240 ? 4.980 -9.766 13.182 1.00 48.28 240 ASP A N 1
ATOM 1924 C CA . ASP A 1 240 ? 4.781 -11.195 13.354 1.00 48.28 240 ASP A CA 1
ATOM 1925 C C . ASP A 1 240 ? 4.830 -11.779 11.938 1.00 48.28 240 ASP A C 1
ATOM 1927 O O . ASP A 1 240 ? 4.070 -11.357 11.063 1.00 48.28 240 ASP A O 1
ATOM 1931 N N . GLU A 1 241 ? 5.828 -12.632 11.669 1.00 55.31 241 GLU A N 1
ATOM 1932 C CA . GLU A 1 241 ? 5.994 -13.216 10.342 1.00 55.31 241 GLU A CA 1
ATOM 1933 C C . GLU A 1 241 ? 4.647 -13.823 9.950 1.00 55.31 241 GLU A C 1
ATOM 1935 O O . GLU A 1 241 ? 4.066 -14.589 10.726 1.00 55.31 241 GLU A O 1
ATOM 1940 N N . PHE A 1 242 ? 4.159 -13.481 8.752 1.00 58.34 242 PHE A N 1
ATOM 1941 C CA . PHE A 1 242 ? 2.849 -13.894 8.232 1.00 58.34 242 PHE A CA 1
ATOM 1942 C C . PHE A 1 242 ? 2.596 -15.404 8.326 1.00 58.34 242 PHE A C 1
ATOM 1944 O O . PHE A 1 242 ? 1.468 -15.832 8.153 1.00 58.34 242 PHE A O 1
ATOM 1951 N N . CYS A 1 243 ? 3.615 -16.217 8.596 1.00 60.03 243 CYS A N 1
ATOM 1952 C CA . CYS A 1 243 ? 3.554 -17.666 8.590 1.00 60.03 243 CYS A CA 1
ATOM 1953 C C . CYS A 1 243 ? 3.860 -18.331 9.945 1.00 60.03 243 CYS A C 1
ATOM 1955 O O . CYS A 1 243 ? 4.150 -19.524 9.952 1.00 60.03 243 CYS A O 1
ATOM 1957 N N . ARG A 1 244 ? 3.797 -17.616 11.083 1.00 58.88 244 ARG A N 1
ATOM 1958 C CA . ARG A 1 244 ? 3.982 -18.249 12.406 1.00 58.88 244 ARG A CA 1
ATOM 1959 C C . ARG A 1 244 ? 2.848 -19.223 12.751 1.00 58.88 244 ARG A C 1
ATOM 1961 O O . ARG A 1 244 ? 1.672 -18.892 12.608 1.00 58.88 244 ARG A O 1
ATOM 1968 N N . GLU A 1 245 ? 3.236 -20.395 13.266 1.00 48.25 245 GLU A N 1
ATOM 1969 C CA . GLU A 1 245 ? 2.403 -21.581 13.556 1.00 48.25 245 GLU A CA 1
ATOM 1970 C C . GLU A 1 245 ? 1.145 -21.338 14.414 1.00 48.25 245 GLU A C 1
ATOM 1972 O O . GLU A 1 245 ? 0.209 -22.136 14.353 1.00 48.25 245 GLU A O 1
ATOM 1977 N N . GLU A 1 246 ? 1.097 -20.263 15.207 1.00 50.53 246 GLU A N 1
ATOM 1978 C CA . GLU A 1 246 ? 0.001 -20.002 16.155 1.00 50.53 246 GLU A CA 1
ATOM 1979 C C . GLU A 1 246 ? -1.044 -18.989 15.654 1.00 50.53 246 GLU A C 1
ATOM 1981 O O . GLU A 1 246 ? -2.151 -18.959 16.189 1.00 50.53 246 GLU A O 1
ATOM 1986 N N . ASN A 1 247 ? -0.747 -18.210 14.605 1.00 50.59 247 ASN A N 1
ATOM 1987 C CA . ASN A 1 247 ? -1.657 -17.157 14.126 1.00 50.59 247 ASN A CA 1
ATOM 1988 C C . ASN A 1 247 ? -2.702 -17.672 13.124 1.00 50.59 247 ASN A C 1
ATOM 1990 O O . ASN A 1 247 ? -3.759 -17.066 12.963 1.00 50.59 247 ASN A O 1
ATOM 1994 N N . TRP A 1 248 ? -2.434 -18.811 12.479 1.00 58.56 248 TRP A N 1
ATOM 1995 C CA . TRP A 1 248 ? -3.223 -19.310 11.354 1.00 58.56 248 TRP A CA 1
ATOM 1996 C C . TRP A 1 248 ? -3.624 -20.762 11.588 1.00 58.56 248 TRP A C 1
ATOM 1998 O O . TRP A 1 248 ? -2.909 -21.697 11.229 1.00 58.56 248 TRP A O 1
ATOM 2008 N N . GLY A 1 249 ? -4.785 -20.963 12.214 1.00 57.03 249 GLY A N 1
ATOM 2009 C CA . GLY A 1 249 ? -5.448 -22.267 12.200 1.00 57.03 249 GLY A CA 1
ATOM 2010 C C . GLY A 1 249 ? -5.797 -22.717 10.772 1.00 57.03 249 GLY A C 1
ATOM 2011 O O . GLY A 1 249 ? -5.509 -22.036 9.788 1.00 57.03 249 GLY A O 1
ATOM 2012 N N . GLU A 1 250 ? -6.459 -23.868 10.632 1.00 70.25 250 GLU A N 1
ATOM 2013 C CA . GLU A 1 250 ? -7.040 -24.245 9.337 1.00 70.25 250 GLU A CA 1
ATOM 2014 C C . GLU A 1 250 ? -7.998 -23.145 8.864 1.00 70.25 250 GLU A C 1
ATOM 2016 O O . GLU A 1 250 ? -8.916 -22.771 9.599 1.00 70.25 250 GLU A O 1
ATOM 2021 N N . TYR A 1 251 ? -7.769 -22.633 7.650 1.00 80.31 251 TYR A N 1
ATOM 2022 C CA . TYR A 1 251 ? -8.629 -21.621 7.045 1.00 80.31 251 TYR A CA 1
ATOM 2023 C C . TYR A 1 251 ? -10.081 -22.104 7.025 1.00 80.31 251 TYR A C 1
ATOM 2025 O O . TYR A 1 251 ? -10.367 -23.245 6.649 1.00 80.31 251 TYR A O 1
ATOM 2033 N N . ARG A 1 252 ? -11.001 -21.224 7.422 1.00 83.44 252 ARG A N 1
ATOM 2034 C CA . ARG A 1 252 ? -12.439 -21.468 7.356 1.00 83.44 252 ARG A CA 1
ATOM 2035 C C . ARG A 1 252 ? -13.064 -20.381 6.512 1.00 83.44 252 ARG A C 1
ATOM 2037 O O . ARG A 1 252 ? -12.952 -19.208 6.846 1.00 83.44 252 ARG A O 1
ATOM 2044 N N . LYS A 1 253 ? -13.746 -20.793 5.446 1.00 88.44 253 LYS A N 1
ATOM 2045 C CA . LYS A 1 253 ? -14.498 -19.869 4.605 1.00 88.44 253 LYS A CA 1
ATOM 2046 C C . LYS A 1 253 ? -15.544 -19.132 5.462 1.00 88.44 253 LYS A C 1
ATOM 2048 O O . LYS A 1 253 ? -16.283 -19.809 6.189 1.00 88.44 253 LYS A O 1
ATOM 2053 N N . PRO A 1 254 ? -15.609 -17.792 5.408 1.00 91.44 254 PRO A N 1
ATOM 2054 C CA . PRO A 1 254 ? -16.624 -17.033 6.129 1.00 91.44 254 PRO A CA 1
ATOM 2055 C C . PRO A 1 254 ? -18.034 -17.394 5.641 1.00 91.44 254 PRO A C 1
ATOM 2057 O O . PRO A 1 254 ? -18.249 -17.692 4.465 1.00 91.44 254 PRO A O 1
ATOM 2060 N N . LEU A 1 255 ? -18.996 -17.399 6.569 1.00 90.19 255 LEU A N 1
ATOM 2061 C CA . LEU A 1 255 ? -20.406 -17.712 6.290 1.00 90.19 255 LEU A CA 1
ATOM 2062 C C . LEU A 1 255 ? -21.261 -16.460 6.070 1.00 90.19 255 LEU A C 1
ATOM 2064 O O . LEU A 1 255 ? -22.328 -16.546 5.467 1.00 90.19 255 LEU A O 1
ATOM 2068 N N . THR A 1 256 ? -20.808 -15.325 6.588 1.00 90.19 256 THR A N 1
ATOM 2069 C CA . THR A 1 256 ? -21.470 -14.023 6.528 1.00 90.19 256 THR A CA 1
ATOM 2070 C C . THR A 1 256 ? -20.416 -12.956 6.274 1.00 90.19 256 THR A C 1
ATOM 2072 O O . THR A 1 256 ? -19.229 -13.202 6.501 1.00 90.19 256 THR A O 1
ATOM 2075 N N . MET A 1 257 ? -20.850 -11.780 5.821 1.00 87.19 257 MET A N 1
ATOM 2076 C CA . MET A 1 257 ? -20.011 -10.585 5.889 1.00 87.19 257 MET A CA 1
ATOM 2077 C C . MET A 1 257 ? -19.600 -10.316 7.343 1.00 87.19 257 MET A C 1
ATOM 2079 O O . MET A 1 257 ? -20.314 -10.714 8.270 1.00 87.19 257 MET A O 1
ATOM 2083 N N . GLY A 1 258 ? -18.421 -9.721 7.516 1.00 77.50 258 GLY A N 1
ATOM 2084 C CA . GLY A 1 258 ? -17.978 -9.199 8.807 1.00 77.50 258 GLY A CA 1
ATOM 2085 C C . GLY A 1 258 ? -18.710 -7.905 9.142 1.00 77.50 258 GLY A C 1
ATOM 2086 O O . GLY A 1 258 ? -19.164 -7.201 8.236 1.00 77.50 258 GLY A O 1
ATOM 2087 N N . ASP A 1 259 ? -18.802 -7.610 10.434 1.00 71.44 259 ASP A N 1
ATOM 2088 C CA . ASP A 1 259 ? -19.411 -6.373 10.936 1.00 71.44 259 ASP A CA 1
ATOM 2089 C C . ASP A 1 259 ? -18.359 -5.260 11.084 1.00 71.44 259 ASP A C 1
ATOM 2091 O O . ASP A 1 259 ? -18.716 -4.097 11.231 1.00 71.44 259 ASP A O 1
ATOM 2095 N N . SER A 1 260 ? -17.064 -5.603 11.026 1.00 72.94 260 SER A N 1
ATOM 2096 C CA . SER A 1 260 ? -15.952 -4.659 11.140 1.00 72.94 260 SER A CA 1
ATOM 2097 C C . SER A 1 260 ? -14.928 -4.842 10.024 1.00 72.94 260 SER A C 1
ATOM 2099 O O . SER A 1 260 ? -14.678 -5.943 9.529 1.00 72.94 260 SER A O 1
ATOM 2101 N N . ILE A 1 261 ? -14.256 -3.751 9.669 1.00 71.50 261 ILE A N 1
ATOM 2102 C CA . ILE A 1 261 ? -13.133 -3.760 8.735 1.00 71.50 261 ILE A CA 1
ATOM 2103 C C . ILE A 1 261 ? -11.954 -4.627 9.196 1.00 71.50 261 ILE A C 1
ATOM 2105 O O . ILE A 1 261 ? -11.268 -5.237 8.372 1.00 71.50 261 ILE A O 1
ATOM 2109 N N . ASP A 1 262 ? -11.781 -4.771 10.513 1.00 74.38 262 ASP A N 1
ATOM 2110 C CA . ASP A 1 262 ? -10.751 -5.604 11.140 1.00 74.38 262 ASP A CA 1
ATOM 2111 C C . ASP A 1 262 ? -10.988 -7.116 10.933 1.00 74.38 262 ASP A C 1
ATOM 2113 O O . ASP A 1 262 ? -10.101 -7.943 11.217 1.00 74.38 262 ASP A O 1
ATOM 2117 N N . ASP A 1 263 ? -12.168 -7.499 10.431 1.00 79.81 263 ASP A N 1
ATOM 2118 C CA . ASP A 1 263 ? -12.485 -8.877 10.054 1.00 79.81 263 ASP A CA 1
ATOM 2119 C C . ASP A 1 263 ? -11.836 -9.270 8.723 1.00 79.81 263 ASP A C 1
ATOM 2121 O O . ASP A 1 263 ? -11.597 -10.460 8.495 1.00 79.81 263 ASP A O 1
ATOM 2125 N N . TYR A 1 264 ? -11.541 -8.285 7.861 1.00 85.50 264 TYR A N 1
ATOM 2126 C CA . TYR A 1 264 ? -11.065 -8.463 6.487 1.00 85.50 264 TYR A CA 1
ATOM 2127 C C . TYR A 1 264 ? -11.906 -9.463 5.669 1.00 85.50 264 TYR A C 1
ATOM 2129 O O . TYR A 1 264 ? -11.368 -10.248 4.876 1.00 85.50 264 TYR A O 1
ATOM 2137 N N . ILE A 1 265 ? -13.226 -9.456 5.872 1.00 90.50 265 ILE A N 1
ATOM 2138 C CA . ILE A 1 265 ? -14.174 -10.266 5.104 1.00 90.50 265 ILE A CA 1
ATOM 2139 C C . ILE A 1 265 ? -14.729 -9.434 3.948 1.00 90.50 265 ILE A C 1
ATOM 2141 O O . ILE A 1 265 ? -15.197 -8.317 4.150 1.00 90.50 265 ILE A O 1
ATOM 2145 N N . PHE A 1 266 ? -14.692 -9.988 2.740 1.00 92.25 266 PHE A N 1
ATOM 2146 C CA . PHE A 1 266 ? -15.228 -9.356 1.535 1.00 92.25 266 PHE A CA 1
ATOM 2147 C C . PHE A 1 266 ? -15.833 -10.403 0.604 1.00 92.25 266 PHE A C 1
ATOM 2149 O O . PHE A 1 266 ? -15.485 -11.586 0.677 1.00 92.25 266 PHE A O 1
ATOM 2156 N N . SER A 1 267 ? -16.725 -9.968 -0.283 1.00 93.44 267 SER A N 1
ATOM 2157 C CA . SER A 1 267 ? -17.201 -10.787 -1.391 1.00 93.44 267 SER A CA 1
ATOM 2158 C C . SER A 1 267 ? -16.552 -10.364 -2.704 1.00 93.44 267 SER A C 1
ATOM 2160 O O . SER A 1 267 ? -16.340 -9.178 -2.957 1.00 93.44 267 SER A O 1
ATOM 2162 N N . LEU A 1 268 ? -16.227 -11.350 -3.531 1.00 93.50 268 LEU A N 1
ATOM 2163 C CA . LEU A 1 268 ? -15.773 -11.172 -4.902 1.00 93.50 268 LEU A CA 1
ATOM 2164 C C . LEU A 1 268 ? -16.436 -12.258 -5.743 1.00 93.50 268 LEU A C 1
ATOM 2166 O O . LEU A 1 268 ? -16.254 -13.443 -5.456 1.00 93.50 268 LEU A O 1
ATOM 2170 N N . ASP A 1 269 ? -17.200 -11.850 -6.755 1.00 88.81 269 ASP A N 1
ATOM 2171 C CA . ASP A 1 269 ? -17.906 -12.753 -7.670 1.00 88.81 269 ASP A CA 1
ATOM 2172 C C . ASP A 1 269 ? -18.743 -13.816 -6.924 1.00 88.81 269 ASP A C 1
ATOM 2174 O O . ASP A 1 269 ? -18.506 -15.026 -7.000 1.00 88.81 269 ASP A O 1
ATOM 2178 N N . ASP A 1 270 ? -19.669 -13.327 -6.089 1.00 86.94 270 ASP A N 1
ATOM 2179 C CA . ASP A 1 270 ? -20.577 -14.103 -5.227 1.00 86.94 270 ASP A CA 1
ATOM 2180 C C . ASP A 1 270 ? -19.900 -15.037 -4.198 1.00 86.94 270 ASP A C 1
ATOM 2182 O O . ASP A 1 270 ? -20.566 -15.812 -3.502 1.00 86.94 270 ASP A O 1
ATOM 2186 N N . SER A 1 271 ? -18.574 -14.969 -4.053 1.00 93.19 271 SER A N 1
ATOM 2187 C CA . SER A 1 271 ? -17.810 -15.765 -3.092 1.00 93.19 271 SER A CA 1
ATOM 2188 C C . SER A 1 271 ? -17.269 -14.907 -1.962 1.00 93.19 271 SER A C 1
ATOM 2190 O O . SER A 1 271 ? -16.632 -13.888 -2.198 1.00 93.19 271 SER A O 1
ATOM 2192 N N . LEU A 1 272 ? -17.487 -15.344 -0.719 1.00 94.44 272 LEU A N 1
ATOM 2193 C CA . LEU A 1 272 ? -16.918 -14.698 0.462 1.00 94.44 272 LEU A CA 1
ATOM 2194 C C . LEU A 1 272 ? -15.505 -15.208 0.756 1.00 94.44 272 LEU A C 1
ATOM 2196 O O . LEU A 1 272 ? -15.256 -16.419 0.749 1.00 94.44 272 LEU A O 1
ATOM 2200 N N . TYR A 1 273 ? -14.622 -14.277 1.096 1.00 94.06 273 TYR A N 1
ATOM 2201 C CA . TYR A 1 273 ? -13.234 -14.501 1.477 1.00 94.06 273 TYR A CA 1
ATOM 2202 C C . TYR A 1 273 ? -12.936 -13.777 2.787 1.00 94.06 273 TYR A C 1
ATOM 2204 O O . TYR A 1 273 ? -13.571 -12.779 3.109 1.00 94.06 273 TYR A O 1
ATOM 2212 N N . GLN A 1 274 ? -11.955 -14.278 3.536 1.00 91.94 274 GLN A N 1
ATOM 2213 C CA . GLN A 1 274 ? -11.432 -13.625 4.736 1.00 91.94 274 GLN A CA 1
ATOM 2214 C C . GLN A 1 274 ? -9.918 -13.562 4.606 1.00 91.94 274 GLN A C 1
ATOM 2216 O O . GLN A 1 274 ? -9.300 -14.610 4.429 1.00 91.94 274 GLN A O 1
ATOM 2221 N N . MET A 1 275 ? -9.315 -12.375 4.668 1.00 88.75 275 MET A N 1
ATOM 2222 C CA . MET A 1 275 ? -7.860 -12.294 4.567 1.00 88.75 275 MET A CA 1
ATOM 2223 C C . MET A 1 275 ? -7.150 -12.759 5.842 1.00 88.75 275 MET A C 1
ATOM 2225 O O . MET A 1 275 ? -7.625 -12.494 6.949 1.00 88.75 275 MET A O 1
ATOM 2229 N N . PRO A 1 276 ? -5.956 -13.354 5.693 1.00 87.69 276 PRO A N 1
ATOM 2230 C CA . PRO A 1 276 ? -5.431 -13.980 4.488 1.00 87.69 276 PRO A CA 1
ATOM 2231 C C . PRO A 1 276 ? -6.118 -15.332 4.242 1.00 87.69 276 PRO A C 1
ATOM 2233 O O . PRO A 1 276 ? -6.489 -16.041 5.180 1.00 87.69 276 PRO A O 1
ATOM 2236 N N . PHE A 1 277 ? -6.236 -15.735 2.978 1.00 89.94 277 PHE A N 1
ATOM 2237 C CA . PHE A 1 277 ? -6.857 -17.011 2.600 1.00 89.94 277 PHE A CA 1
ATOM 2238 C C . PHE A 1 277 ? -5.974 -17.815 1.635 1.00 89.94 277 PHE A C 1
ATOM 2240 O O . PHE A 1 277 ? -5.145 -17.232 0.935 1.00 89.94 277 PHE A O 1
ATOM 2247 N N . PRO A 1 278 ? -6.114 -19.152 1.577 1.00 91.94 278 PRO A N 1
ATOM 2248 C CA . PRO A 1 278 ? -5.351 -19.982 0.651 1.00 91.94 278 PRO A CA 1
ATOM 2249 C C . PRO A 1 278 ? -5.650 -19.622 -0.808 1.00 91.94 278 PRO A C 1
ATOM 2251 O O . PRO A 1 278 ? -6.812 -19.483 -1.187 1.00 91.94 278 PRO A O 1
ATOM 2254 N N . LEU A 1 279 ? -4.618 -19.531 -1.649 1.00 93.88 279 LEU A N 1
ATOM 2255 C CA . LEU A 1 279 ? -4.766 -19.231 -3.078 1.00 93.88 279 LEU A CA 1
ATOM 2256 C C . LEU A 1 279 ? -5.731 -20.201 -3.781 1.00 93.88 279 LEU A C 1
ATOM 2258 O O . LEU A 1 279 ? -6.437 -19.811 -4.711 1.00 93.88 279 LEU A O 1
ATOM 2262 N N . GLU A 1 280 ? -5.818 -21.447 -3.309 1.00 92.50 280 GLU A N 1
ATOM 2263 C CA . GLU A 1 280 ? -6.727 -22.455 -3.852 1.00 92.50 280 GLU A CA 1
ATOM 2264 C C . GLU A 1 280 ? -8.208 -22.054 -3.762 1.00 92.50 280 GLU A C 1
ATOM 2266 O O . GLU A 1 280 ? -9.007 -22.530 -4.568 1.00 92.50 280 GLU A O 1
ATOM 2271 N N . GLU A 1 281 ? -8.589 -21.155 -2.847 1.00 95.00 281 GLU A N 1
ATOM 2272 C CA . GLU A 1 281 ? -9.954 -20.627 -2.785 1.00 95.00 281 GLU A CA 1
ATOM 2273 C C . GLU A 1 281 ? -10.287 -19.808 -4.042 1.00 95.00 281 GLU A C 1
ATOM 2275 O O . GLU A 1 281 ? -11.361 -19.989 -4.608 1.00 95.00 281 GLU A O 1
ATOM 2280 N N . LEU A 1 282 ? -9.378 -18.972 -4.558 1.00 95.81 282 LEU A N 1
ATOM 2281 C CA . LEU A 1 282 ? -9.610 -18.255 -5.825 1.00 95.81 282 LEU A CA 1
ATOM 2282 C C . LEU A 1 282 ? -9.654 -19.224 -7.007 1.00 95.81 282 LEU A C 1
ATOM 2284 O O . LEU A 1 282 ? -10.584 -19.166 -7.812 1.00 95.81 282 LEU A O 1
ATOM 2288 N N . ILE A 1 283 ? -8.702 -20.162 -7.067 1.00 95.38 283 ILE A N 1
ATOM 2289 C CA . ILE A 1 283 ? -8.631 -21.156 -8.148 1.00 95.38 283 ILE A CA 1
ATOM 2290 C C . ILE A 1 283 ? -9.904 -22.014 -8.195 1.00 95.38 283 ILE A C 1
ATOM 2292 O O . ILE A 1 283 ? -10.458 -22.259 -9.265 1.00 95.38 283 ILE A O 1
ATOM 2296 N N . SER A 1 284 ? -10.423 -22.437 -7.038 1.00 94.69 284 SER A N 1
ATOM 2297 C CA . SER A 1 284 ? -11.664 -23.221 -6.963 1.00 94.69 284 SER A CA 1
ATOM 2298 C C . SER A 1 284 ? -12.913 -22.445 -7.397 1.00 94.69 284 SER A C 1
ATOM 2300 O O . SER A 1 284 ? -13.874 -23.062 -7.854 1.00 94.69 284 SER A O 1
ATOM 2302 N N . ASN A 1 285 ? -12.879 -21.110 -7.319 1.00 94.44 285 ASN A N 1
ATOM 2303 C CA . ASN A 1 285 ? -13.941 -20.219 -7.793 1.00 94.44 285 ASN A CA 1
ATOM 2304 C C . ASN A 1 285 ? -13.720 -19.744 -9.246 1.00 94.44 285 ASN A C 1
ATOM 2306 O O . ASN A 1 285 ? -14.407 -18.839 -9.719 1.00 94.44 285 ASN A O 1
ATOM 2310 N N . GLY A 1 286 ? -12.807 -20.382 -9.988 1.00 94.25 286 GLY A N 1
ATOM 2311 C CA . GLY A 1 286 ? -12.651 -20.204 -11.435 1.00 94.25 286 GLY A CA 1
ATOM 2312 C C . GLY A 1 286 ? -11.663 -19.122 -11.865 1.00 94.25 286 GLY A C 1
ATOM 2313 O O . GLY A 1 286 ? -11.620 -18.803 -13.047 1.00 94.25 286 GLY A O 1
ATOM 2314 N N . TRP A 1 287 ? -10.877 -18.564 -10.942 1.00 95.06 287 TRP A N 1
ATOM 2315 C CA . TRP A 1 287 ? -9.750 -17.702 -11.297 1.00 95.06 287 TRP A CA 1
ATOM 2316 C C . TRP A 1 287 ? -8.570 -18.539 -11.795 1.00 95.06 287 TRP A C 1
ATOM 2318 O O . TRP A 1 287 ? -8.221 -19.554 -11.193 1.00 95.06 287 TRP A O 1
ATOM 2328 N N . GLU A 1 288 ? -7.929 -18.108 -12.877 1.00 94.81 288 GLU A N 1
ATOM 2329 C CA . GLU A 1 288 ? -6.832 -18.844 -13.506 1.00 94.81 288 GLU A CA 1
ATOM 2330 C C . GLU A 1 288 ? -5.495 -18.126 -13.311 1.00 94.81 288 GLU A C 1
ATOM 2332 O O . GLU A 1 288 ? -5.389 -16.919 -13.517 1.00 94.81 288 GLU A O 1
ATOM 2337 N N . TYR A 1 289 ? -4.456 -18.883 -12.950 1.00 91.88 289 TYR A N 1
ATOM 2338 C CA . TYR A 1 289 ? -3.072 -18.415 -12.919 1.00 91.88 289 TYR A CA 1
ATOM 2339 C C . TYR A 1 289 ? -2.225 -19.277 -13.857 1.00 91.88 289 TYR A C 1
ATOM 2341 O O . TYR A 1 289 ? -2.127 -20.490 -13.677 1.00 91.88 289 TYR A O 1
ATOM 2349 N N . ASN A 1 290 ? -1.604 -18.640 -14.852 1.00 82.00 290 ASN A N 1
ATOM 2350 C CA . ASN A 1 290 ? -0.840 -19.317 -15.908 1.00 82.00 290 ASN A CA 1
ATOM 2351 C C . ASN A 1 290 ? 0.678 -19.363 -15.648 1.00 82.00 290 ASN A C 1
ATOM 2353 O O . ASN A 1 290 ? 1.431 -19.882 -16.474 1.00 82.00 290 ASN A O 1
ATOM 2357 N N . GLY A 1 291 ? 1.141 -18.805 -14.527 1.00 80.44 291 GLY A N 1
ATOM 2358 C CA . GLY A 1 291 ? 2.550 -18.826 -14.142 1.00 80.44 291 GLY A CA 1
ATOM 2359 C C . GLY A 1 291 ? 2.913 -20.012 -13.245 1.00 80.44 291 GLY A C 1
ATOM 2360 O O . GLY A 1 291 ? 2.098 -20.879 -12.940 1.00 80.44 291 GLY A O 1
ATOM 2361 N N . ASN A 1 292 ? 4.162 -20.026 -12.780 1.00 80.69 292 ASN A N 1
ATOM 2362 C CA . ASN A 1 292 ? 4.645 -20.999 -11.801 1.00 80.69 292 ASN A CA 1
ATOM 2363 C C . ASN A 1 292 ? 4.947 -20.296 -10.478 1.00 80.69 292 ASN A C 1
ATOM 2365 O O . ASN A 1 292 ? 5.523 -19.210 -10.469 1.00 80.69 292 ASN A O 1
ATOM 2369 N N . LEU A 1 293 ? 4.569 -20.920 -9.364 1.00 84.50 293 LEU A N 1
ATOM 2370 C CA . LEU A 1 293 ? 4.944 -20.469 -8.026 1.00 84.50 293 LEU A CA 1
ATOM 2371 C C . LEU A 1 293 ? 6.194 -21.225 -7.571 1.00 84.50 293 LEU A C 1
ATOM 2373 O O . LEU A 1 293 ? 6.250 -22.449 -7.681 1.00 84.50 293 LEU A O 1
ATOM 2377 N N . ILE A 1 294 ? 7.189 -20.498 -7.062 1.00 79.81 294 ILE A N 1
ATOM 2378 C CA . ILE A 1 294 ? 8.461 -21.057 -6.585 1.00 79.81 294 ILE A CA 1
ATOM 2379 C C . ILE A 1 294 ? 8.486 -20.932 -5.061 1.00 79.81 294 ILE A C 1
ATOM 2381 O O . ILE A 1 294 ? 8.585 -19.830 -4.524 1.00 79.81 294 ILE A O 1
ATOM 2385 N N . GLU A 1 295 ? 8.351 -22.055 -4.353 1.00 79.31 295 GLU A N 1
ATOM 2386 C CA . GLU A 1 295 ? 8.226 -22.088 -2.885 1.00 79.31 295 GLU A CA 1
ATOM 2387 C C . GLU A 1 295 ? 9.444 -21.481 -2.172 1.00 79.31 295 GLU A C 1
ATOM 2389 O O . GLU A 1 295 ? 9.311 -20.866 -1.111 1.00 79.31 295 GLU A O 1
ATOM 2394 N N . GLU A 1 296 ? 10.635 -21.616 -2.760 1.00 72.12 296 GLU A N 1
ATOM 2395 C CA . GLU A 1 296 ? 11.888 -21.084 -2.225 1.00 72.12 296 GLU A CA 1
ATOM 2396 C C . GLU A 1 296 ? 11.904 -19.554 -2.135 1.00 72.12 296 GLU A C 1
ATOM 2398 O O . GLU A 1 296 ? 12.561 -19.008 -1.245 1.00 72.12 296 GLU A O 1
ATOM 2403 N N . GLU A 1 297 ? 11.156 -18.868 -3.003 1.00 65.75 297 GLU A N 1
ATOM 2404 C CA . GLU A 1 297 ? 11.034 -17.405 -2.986 1.00 65.75 297 GLU A CA 1
ATOM 2405 C C . GLU A 1 297 ? 10.145 -16.915 -1.836 1.00 65.75 297 GLU A C 1
ATOM 2407 O O . GLU A 1 297 ? 10.150 -15.731 -1.503 1.00 65.75 297 GLU A O 1
ATOM 2412 N N . LYS A 1 298 ? 9.396 -17.824 -1.192 1.00 74.69 298 LYS A N 1
ATOM 2413 C CA . LYS A 1 298 ? 8.447 -17.573 -0.093 1.00 74.69 298 LYS A CA 1
ATOM 2414 C C . LYS A 1 298 ? 7.319 -16.587 -0.413 1.00 74.69 298 LYS A C 1
ATOM 2416 O O . LYS A 1 298 ? 6.461 -16.358 0.437 1.00 74.69 298 LYS A O 1
ATOM 2421 N N . ARG A 1 299 ? 7.319 -15.983 -1.599 1.00 78.75 299 ARG A N 1
ATOM 2422 C CA . ARG A 1 299 ? 6.479 -14.849 -1.951 1.00 78.75 299 ARG A CA 1
ATOM 2423 C C . ARG A 1 299 ? 6.278 -14.761 -3.471 1.00 78.75 299 ARG A C 1
ATOM 2425 O O . ARG A 1 299 ? 7.211 -15.012 -4.230 1.00 78.75 299 ARG A O 1
ATOM 2432 N N . ALA A 1 300 ? 5.070 -14.411 -3.907 1.00 77.88 300 ALA A N 1
ATOM 2433 C CA . ALA A 1 300 ? 4.704 -14.227 -5.311 1.00 77.88 300 ALA A CA 1
ATOM 2434 C C . ALA A 1 300 ? 3.820 -12.972 -5.502 1.00 77.88 300 ALA A C 1
ATOM 2436 O O . ALA A 1 300 ? 2.942 -12.710 -4.686 1.00 77.88 300 ALA A O 1
ATOM 2437 N N . GLU A 1 301 ? 4.051 -12.188 -6.555 1.00 79.31 301 GLU A N 1
ATOM 2438 C CA . GLU A 1 301 ? 3.092 -11.246 -7.156 1.00 79.31 301 GLU A CA 1
ATOM 2439 C C . GLU A 1 301 ? 2.528 -11.990 -8.366 1.00 79.31 301 GLU A C 1
ATOM 2441 O O . GLU A 1 301 ? 3.298 -12.489 -9.186 1.00 79.31 301 GLU A O 1
ATOM 2446 N N . ILE A 1 302 ? 1.209 -12.138 -8.438 1.00 81.31 302 ILE A N 1
ATOM 2447 C CA . ILE A 1 302 ? 0.549 -12.869 -9.519 1.00 81.31 302 ILE A CA 1
ATOM 2448 C C . ILE A 1 302 ? -0.648 -12.085 -10.032 1.00 81.31 302 ILE A C 1
ATOM 2450 O O . ILE A 1 302 ? -1.346 -11.431 -9.259 1.00 81.31 302 ILE A O 1
ATOM 2454 N N . THR A 1 303 ? -0.917 -12.215 -11.323 1.00 84.69 303 THR A N 1
ATOM 2455 C CA . THR A 1 303 ? -2.179 -11.789 -11.925 1.00 84.69 303 THR A CA 1
ATOM 2456 C C . THR A 1 303 ? -3.019 -13.029 -12.179 1.00 84.69 303 THR A C 1
ATOM 2458 O O . THR A 1 303 ? -2.535 -13.978 -12.803 1.00 84.69 303 THR A O 1
ATOM 2461 N N . LEU A 1 304 ? -4.255 -13.035 -11.685 1.00 89.56 304 LEU A N 1
ATOM 2462 C CA . LEU A 1 304 ? -5.241 -14.047 -12.041 1.00 89.56 304 LEU A CA 1
ATOM 2463 C C . LEU A 1 304 ? -6.266 -13.460 -13.001 1.00 89.56 304 LEU A C 1
ATOM 2465 O O . LEU A 1 304 ? -6.640 -12.294 -12.881 1.00 89.56 304 LEU A O 1
ATOM 2469 N N . THR A 1 305 ? -6.743 -14.293 -13.920 1.00 89.81 305 THR A N 1
ATOM 2470 C CA . THR A 1 305 ? -7.739 -13.903 -14.920 1.00 89.81 305 THR A CA 1
ATOM 2471 C C . THR A 1 305 ? -8.996 -14.749 -14.811 1.00 89.81 305 THR A C 1
ATOM 2473 O O . THR A 1 305 ? -8.905 -15.956 -14.580 1.00 89.81 305 THR A O 1
ATOM 2476 N N . LYS A 1 306 ? -10.158 -14.137 -15.040 1.00 90.38 306 LYS A N 1
ATOM 2477 C CA . LYS A 1 306 ? -11.442 -14.830 -15.190 1.00 90.38 306 LYS A CA 1
ATOM 2478 C C . LYS A 1 306 ? -12.328 -14.043 -16.147 1.00 90.38 306 LYS A C 1
ATOM 2480 O O . LYS A 1 306 ? -12.506 -12.850 -15.965 1.00 90.38 306 LYS A O 1
ATOM 2485 N N . ASP A 1 307 ? -12.827 -14.687 -17.202 1.00 87.06 307 ASP A N 1
ATOM 2486 C CA . ASP A 1 307 ? -13.745 -14.080 -18.186 1.00 87.06 307 ASP A CA 1
ATOM 2487 C C . ASP A 1 307 ? -13.285 -12.726 -18.789 1.00 87.06 307 ASP A C 1
ATOM 2489 O O . ASP A 1 307 ? -14.093 -11.923 -19.254 1.00 87.06 307 ASP A O 1
ATOM 2493 N N . GLY A 1 308 ? -11.968 -12.487 -18.847 1.00 80.31 308 GLY A N 1
ATOM 2494 C CA . GLY A 1 308 ? -11.359 -11.247 -19.352 1.00 80.31 308 GLY A CA 1
ATOM 2495 C C . GLY A 1 308 ? -11.121 -10.159 -18.297 1.00 80.31 308 GLY A C 1
ATOM 2496 O O . GLY A 1 308 ? -10.516 -9.137 -18.631 1.00 80.31 308 GLY A O 1
ATOM 2497 N N . ASP A 1 309 ? -11.550 -10.393 -17.056 1.00 85.12 309 ASP A N 1
ATOM 2498 C CA . ASP A 1 309 ? -11.233 -9.581 -15.885 1.00 85.12 309 ASP A CA 1
ATOM 2499 C C . ASP A 1 309 ? -9.924 -10.043 -15.231 1.00 85.12 309 ASP A C 1
ATOM 2501 O O . ASP A 1 309 ? -9.527 -11.208 -15.331 1.00 85.12 309 ASP A O 1
ATOM 2505 N N . GLU A 1 310 ? -9.254 -9.108 -14.557 1.00 85.69 310 GLU A N 1
ATOM 2506 C CA . GLU A 1 310 ? -7.949 -9.296 -13.923 1.00 85.69 310 GLU A CA 1
ATOM 2507 C C . GLU A 1 310 ? -8.009 -8.908 -12.442 1.00 85.69 310 GLU A C 1
ATOM 2509 O O . GLU A 1 310 ? -8.528 -7.846 -12.081 1.00 85.69 310 GLU A O 1
ATOM 2514 N N . ILE A 1 311 ? -7.407 -9.741 -11.594 1.00 89.06 311 ILE A N 1
ATOM 2515 C CA . ILE A 1 311 ? -7.051 -9.390 -10.216 1.00 89.06 311 ILE A CA 1
ATOM 2516 C C . ILE A 1 311 ? -5.553 -9.582 -10.009 1.00 89.06 311 ILE A C 1
ATOM 2518 O O . ILE A 1 311 ? -4.939 -10.502 -10.549 1.00 89.06 311 ILE A O 1
ATOM 2522 N N . PHE A 1 312 ? -4.971 -8.721 -9.189 1.00 85.44 312 PHE A N 1
ATOM 2523 C CA . PHE A 1 312 ? -3.565 -8.743 -8.823 1.00 85.44 312 PHE A CA 1
ATOM 2524 C C . PHE A 1 312 ? -3.454 -9.191 -7.373 1.00 85.44 312 PHE A C 1
ATOM 2526 O O . PHE A 1 312 ? -4.039 -8.576 -6.482 1.00 85.44 312 PHE A O 1
ATOM 2533 N N . CYS A 1 313 ? -2.708 -10.259 -7.121 1.00 87.50 313 CYS A N 1
ATOM 2534 C CA . CYS A 1 313 ? -2.543 -10.827 -5.795 1.00 87.50 313 CYS A CA 1
ATOM 2535 C C . CYS A 1 313 ? -1.085 -10.818 -5.356 1.00 87.50 313 CYS A C 1
ATOM 2537 O O . CYS A 1 313 ? -0.166 -11.097 -6.125 1.00 87.50 313 CYS A O 1
ATOM 2539 N N . ILE A 1 314 ? -0.894 -10.601 -4.061 1.00 84.06 314 ILE A N 1
ATOM 2540 C CA . ILE A 1 314 ? 0.340 -10.939 -3.365 1.00 84.06 314 ILE A CA 1
ATOM 2541 C C . ILE A 1 314 ? 0.094 -12.229 -2.591 1.00 84.06 314 ILE A C 1
ATOM 2543 O O . ILE A 1 314 ? -0.792 -12.279 -1.735 1.00 84.06 314 ILE A O 1
ATOM 2547 N N . CYS A 1 315 ? 0.930 -13.234 -2.837 1.00 85.94 315 CYS A N 1
ATOM 2548 C CA . CYS A 1 315 ? 0.890 -14.517 -2.153 1.00 85.94 315 CYS A CA 1
ATOM 2549 C C . CYS A 1 315 ? 2.157 -14.751 -1.326 1.00 85.94 315 CYS A C 1
ATOM 2551 O O . CYS A 1 315 ? 3.255 -14.421 -1.768 1.00 85.94 315 CYS A O 1
ATOM 2553 N N . TRP A 1 316 ? 2.021 -15.339 -0.139 1.00 84.62 316 TRP A N 1
ATOM 2554 C CA . TRP A 1 316 ? 3.133 -15.764 0.716 1.00 84.62 316 TRP A CA 1
ATOM 2555 C C . TRP A 1 316 ? 3.060 -17.272 0.943 1.00 84.62 316 TRP A C 1
ATOM 2557 O O . TRP A 1 316 ? 1.989 -17.817 1.207 1.00 84.62 316 TRP A O 1
ATOM 2567 N N . TYR A 1 317 ? 4.196 -17.955 0.8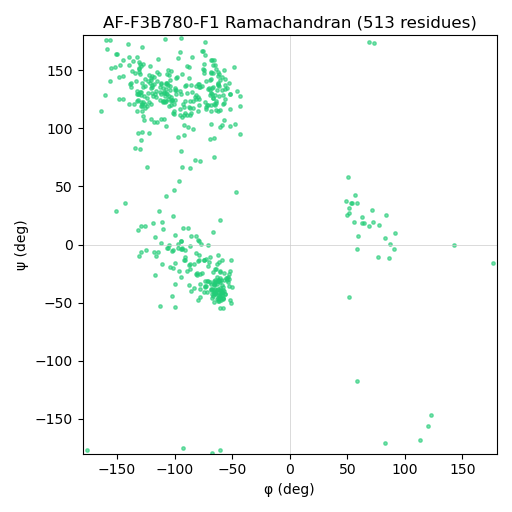35 1.00 83.44 317 TYR A N 1
ATOM 2568 C CA . TYR A 1 317 ? 4.287 -19.387 1.085 1.00 83.44 317 TYR A CA 1
ATOM 2569 C C . TYR A 1 317 ? 4.592 -19.647 2.558 1.00 83.44 317 TYR A C 1
ATOM 2571 O O . TYR A 1 317 ? 5.697 -19.388 3.048 1.00 83.44 317 TYR A O 1
ATOM 2579 N N . CYS A 1 318 ? 3.614 -20.205 3.266 1.00 78.69 318 CYS A N 1
ATOM 2580 C CA . CYS A 1 318 ? 3.721 -20.470 4.692 1.00 78.69 318 CYS A CA 1
ATOM 2581 C C . CYS A 1 318 ? 4.182 -21.893 4.976 1.00 78.69 318 CYS A C 1
ATOM 2583 O O . CYS A 1 318 ? 3.394 -22.774 5.309 1.00 78.69 318 CYS A O 1
ATOM 2585 N N . LYS A 1 319 ? 5.501 -22.093 4.870 1.00 70.44 319 LYS A N 1
ATOM 2586 C CA . LYS A 1 319 ? 6.171 -23.387 5.072 1.00 70.44 319 LYS A CA 1
ATOM 2587 C C . LYS A 1 319 ? 6.027 -23.957 6.487 1.00 70.44 319 LYS A C 1
ATOM 2589 O O . LYS A 1 319 ? 6.034 -25.171 6.648 1.00 70.44 319 LYS A O 1
ATOM 2594 N N . GLU A 1 320 ? 5.942 -23.089 7.489 1.00 65.94 320 GLU A N 1
ATOM 2595 C CA . GLU A 1 320 ? 5.843 -23.477 8.903 1.00 65.94 320 GLU A CA 1
ATOM 2596 C C . GLU A 1 320 ? 4.405 -23.849 9.304 1.00 65.94 320 GLU A C 1
ATOM 2598 O O . GLU A 1 320 ? 4.184 -24.401 10.369 1.00 65.94 320 GLU A O 1
ATOM 2603 N N . SER A 1 321 ? 3.413 -23.645 8.429 1.00 64.31 321 SER A N 1
ATOM 2604 C CA . SER A 1 321 ? 2.052 -24.140 8.659 1.00 64.31 321 SER A CA 1
ATOM 2605 C C . SER A 1 321 ? 2.003 -25.674 8.688 1.00 64.31 321 SER A C 1
ATOM 2607 O O . SER A 1 321 ? 2.731 -26.355 7.963 1.00 64.31 321 SER A O 1
ATOM 2609 N N . ARG A 1 322 ? 1.046 -26.236 9.445 1.00 62.69 322 ARG A N 1
ATOM 2610 C CA . ARG A 1 322 ? 0.720 -27.679 9.416 1.00 62.69 322 ARG A CA 1
ATOM 2611 C C . ARG A 1 322 ? 0.413 -28.188 8.007 1.00 62.69 322 ARG A C 1
ATOM 2613 O O . ARG A 1 322 ? 0.613 -29.370 7.734 1.00 62.69 322 ARG A O 1
ATOM 2620 N N . VAL A 1 323 ? -0.083 -27.310 7.136 1.00 68.69 323 VAL A N 1
ATOM 2621 C CA . VAL A 1 323 ? -0.277 -27.575 5.712 1.00 68.69 323 VAL A CA 1
ATOM 2622 C C . VAL A 1 323 ? 0.388 -26.436 4.937 1.00 68.69 323 VAL A C 1
ATOM 2624 O O . VAL A 1 323 ? -0.225 -25.377 4.789 1.00 68.69 323 VAL A O 1
ATOM 2627 N N . PRO A 1 324 ? 1.635 -26.623 4.469 1.00 78.06 324 PRO A N 1
ATOM 2628 C CA . PRO A 1 324 ? 2.330 -25.626 3.667 1.00 78.06 324 PRO A CA 1
ATOM 2629 C C . PRO A 1 324 ? 1.528 -25.274 2.418 1.00 78.06 324 PRO A C 1
ATOM 2631 O O . PRO A 1 324 ? 1.185 -26.157 1.630 1.00 78.06 324 PRO A O 1
ATOM 2634 N N . LYS A 1 325 ? 1.194 -23.991 2.268 1.00 87.25 325 LYS A N 1
ATOM 2635 C CA . LYS A 1 325 ? 0.384 -23.460 1.166 1.00 87.25 325 LYS A CA 1
ATOM 2636 C C . LYS A 1 325 ? 0.747 -22.015 0.862 1.00 87.25 325 LYS A C 1
ATOM 2638 O O . LYS A 1 325 ? 1.363 -21.326 1.680 1.00 87.25 325 LYS A O 1
ATOM 2643 N N . TRP A 1 326 ? 0.316 -21.568 -0.311 1.00 89.56 326 TRP A N 1
ATOM 2644 C CA . TRP A 1 326 ? 0.321 -20.165 -0.696 1.00 89.56 326 TRP A CA 1
ATOM 2645 C C . TRP A 1 326 ? -0.926 -19.474 -0.158 1.00 89.56 326 TRP A C 1
ATOM 2647 O O . TRP A 1 326 ? -2.043 -19.890 -0.454 1.00 89.56 326 TRP A O 1
ATOM 2657 N N . TYR A 1 327 ? -0.732 -18.414 0.616 1.00 88.50 327 TYR A N 1
ATOM 2658 C CA . TYR A 1 327 ? -1.804 -17.570 1.129 1.00 88.50 327 TYR A CA 1
ATOM 2659 C C . TYR A 1 327 ? -1.807 -16.238 0.403 1.00 88.50 327 TYR A C 1
ATOM 2661 O O . TYR A 1 327 ? -0.768 -15.586 0.313 1.00 88.50 327 TYR A O 1
ATOM 2669 N N . VAL A 1 328 ? -2.973 -15.824 -0.073 1.00 90.94 328 VAL A N 1
ATOM 2670 C CA . VAL A 1 328 ? -3.219 -14.470 -0.558 1.00 90.94 328 VAL A CA 1
ATOM 2671 C C . VAL A 1 328 ? -3.255 -13.544 0.652 1.00 90.94 328 VAL A C 1
ATOM 2673 O O 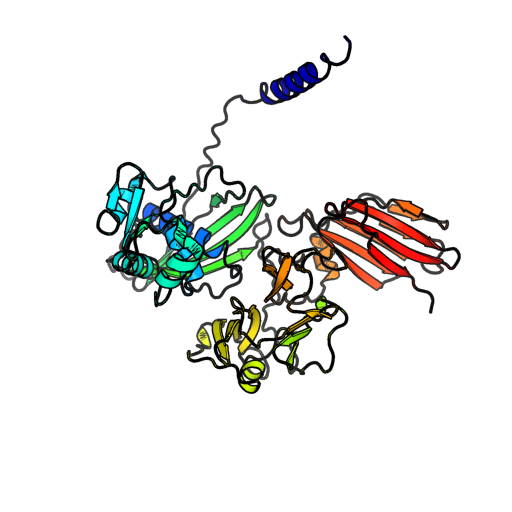. VAL A 1 328 ? -4.065 -13.728 1.559 1.00 90.94 328 VAL A O 1
ATOM 2676 N N . VAL A 1 329 ? -2.357 -12.562 0.670 1.00 86.31 329 VAL A N 1
ATOM 2677 C CA . VAL A 1 329 ? -2.256 -11.538 1.727 1.00 86.31 329 VAL A CA 1
ATOM 2678 C C . VAL A 1 329 ? -2.500 -10.127 1.186 1.00 86.31 329 VAL A C 1
ATOM 2680 O O . VAL A 1 329 ? -2.569 -9.167 1.946 1.00 86.31 329 VAL A O 1
ATOM 2683 N N . SER A 1 330 ? -2.631 -9.980 -0.132 1.00 87.94 330 SER A N 1
ATOM 2684 C CA . SER A 1 330 ? -3.134 -8.763 -0.766 1.00 87.94 330 SER A CA 1
ATOM 2685 C C . SER A 1 330 ? -3.878 -9.134 -2.037 1.00 87.94 330 SER A C 1
ATOM 2687 O O . SER A 1 330 ? -3.451 -10.045 -2.748 1.00 87.94 330 SER A O 1
ATOM 2689 N N . ILE A 1 331 ? -4.950 -8.413 -2.333 1.00 90.81 331 ILE A N 1
ATOM 2690 C CA . ILE A 1 331 ? -5.698 -8.514 -3.582 1.00 90.81 331 ILE A CA 1
ATOM 2691 C C . ILE A 1 331 ? -6.070 -7.111 -4.052 1.00 90.81 331 ILE A C 1
ATOM 2693 O O . ILE A 1 331 ? -6.479 -6.274 -3.254 1.00 90.81 331 ILE A O 1
ATOM 2697 N N . LYS A 1 332 ? -5.944 -6.870 -5.350 1.00 87.62 332 LYS A N 1
ATOM 2698 C CA . LYS A 1 332 ? -6.340 -5.636 -6.018 1.00 87.62 332 LYS A CA 1
ATOM 2699 C C . LYS A 1 332 ? -7.132 -5.989 -7.268 1.00 87.62 332 LYS A C 1
ATOM 2701 O O . LYS A 1 332 ? -6.682 -6.813 -8.061 1.00 87.62 332 LYS A O 1
ATOM 2706 N N . THR A 1 333 ? -8.278 -5.354 -7.476 1.00 85.06 333 THR A N 1
ATOM 2707 C CA . THR A 1 333 ? -8.989 -5.453 -8.756 1.00 85.06 333 THR A CA 1
ATOM 2708 C C . THR A 1 333 ? -8.252 -4.651 -9.824 1.00 85.06 333 THR A C 1
ATOM 2710 O O . THR A 1 333 ? -7.757 -3.555 -9.545 1.00 85.06 333 THR A O 1
ATOM 2713 N N . GLY A 1 334 ? -8.183 -5.162 -11.053 1.00 71.50 334 GLY A N 1
ATOM 2714 C CA . GLY A 1 334 ? -7.726 -4.364 -12.188 1.00 71.50 334 GLY A CA 1
ATOM 2715 C C . GLY A 1 334 ? -8.685 -3.238 -12.560 1.00 71.50 334 GLY A C 1
ATOM 2716 O O . GLY A 1 334 ? -9.720 -3.045 -11.923 1.00 71.50 334 GLY A O 1
ATOM 2717 N N . LEU A 1 335 ? -8.324 -2.488 -13.605 1.00 63.41 335 LEU A N 1
ATOM 2718 C CA . LEU A 1 335 ? -9.214 -1.510 -14.230 1.00 63.41 335 LEU A CA 1
ATOM 2719 C C . LEU A 1 335 ? -10.468 -2.237 -14.714 1.00 63.41 335 LEU A C 1
ATOM 2721 O O . LEU A 1 335 ? -10.446 -2.940 -15.729 1.00 63.41 335 LEU A O 1
ATOM 2725 N N . ILE A 1 336 ? -11.550 -2.088 -13.954 1.00 59.81 336 ILE A N 1
ATOM 2726 C CA . ILE A 1 336 ? -12.798 -2.766 -14.250 1.00 59.81 336 ILE A CA 1
ATOM 2727 C C . ILE A 1 336 ? -13.373 -2.162 -15.533 1.00 59.81 336 ILE A C 1
ATOM 2729 O O . ILE A 1 336 ? -13.708 -0.980 -15.599 1.00 59.81 336 ILE A O 1
ATOM 2733 N N . ARG A 1 337 ? -13.455 -2.978 -16.587 1.00 60.03 337 ARG A N 1
ATOM 2734 C CA . ARG A 1 337 ? -13.966 -2.544 -17.893 1.00 60.03 337 ARG A CA 1
ATOM 2735 C C . ARG A 1 337 ? -15.459 -2.216 -17.790 1.00 60.03 337 ARG A C 1
ATOM 2737 O O . ARG A 1 337 ? -16.175 -2.797 -16.975 1.00 60.03 337 ARG A O 1
ATOM 2744 N N . GLU A 1 338 ? -15.962 -1.350 -18.673 1.00 58.75 338 GLU A N 1
ATOM 2745 C CA . GLU A 1 338 ? -17.404 -1.037 -18.748 1.00 58.75 338 GLU A CA 1
ATOM 2746 C C . GLU A 1 338 ? -18.276 -2.295 -18.918 1.00 58.75 338 GLU A C 1
ATOM 2748 O O . GLU A 1 338 ? -19.414 -2.333 -18.464 1.00 58.75 338 GLU A O 1
ATOM 2753 N N . ASN A 1 339 ? -17.732 -3.341 -19.547 1.00 59.91 339 ASN A N 1
ATOM 2754 C CA . ASN A 1 339 ? -18.385 -4.630 -19.767 1.00 59.91 339 ASN A CA 1
ATOM 2755 C C . ASN A 1 339 ? -17.965 -5.731 -18.777 1.00 59.91 339 ASN A C 1
ATOM 2757 O O . ASN A 1 339 ? -18.292 -6.893 -19.012 1.00 59.91 339 ASN A O 1
ATOM 2761 N N . SER A 1 340 ? -17.210 -5.395 -17.730 1.00 68.50 340 SER A N 1
ATOM 2762 C CA . SER A 1 340 ? -16.838 -6.349 -16.687 1.00 68.50 340 SER A CA 1
ATOM 2763 C C . SER A 1 340 ? -18.063 -6.735 -15.866 1.00 68.50 340 SER A C 1
ATOM 2765 O O . SER A 1 340 ? -18.811 -5.861 -15.412 1.00 68.50 340 SER A O 1
ATOM 2767 N N . ASN A 1 341 ? -18.221 -8.038 -15.642 1.00 68.06 341 ASN A N 1
ATOM 2768 C CA . ASN A 1 341 ? -19.257 -8.599 -14.777 1.00 68.06 341 ASN A CA 1
ATOM 2769 C C . ASN A 1 341 ? -18.755 -8.831 -13.345 1.00 68.06 341 ASN A C 1
ATOM 2771 O O . ASN A 1 341 ? -19.505 -9.367 -12.536 1.00 68.06 341 ASN A O 1
ATOM 2775 N N . MET A 1 342 ? -17.510 -8.455 -13.033 1.00 82.31 342 MET A N 1
ATOM 2776 C CA . MET A 1 342 ? -16.959 -8.608 -11.693 1.00 82.31 342 MET A CA 1
ATOM 2777 C C . MET A 1 342 ? -17.735 -7.732 -10.704 1.00 82.31 342 MET A C 1
ATOM 2779 O O . MET A 1 342 ? -17.722 -6.498 -10.801 1.00 82.31 342 MET A O 1
ATOM 2783 N N . ASP A 1 343 ? -18.405 -8.398 -9.766 1.00 87.62 343 ASP A N 1
ATOM 2784 C CA . ASP A 1 343 ? -19.089 -7.788 -8.630 1.00 87.62 343 ASP A CA 1
ATOM 2785 C C . ASP A 1 343 ? -18.291 -8.020 -7.344 1.00 87.62 343 ASP A C 1
ATOM 2787 O O . ASP A 1 343 ? -17.572 -9.017 -7.201 1.00 87.62 343 ASP A O 1
ATOM 2791 N N . PHE A 1 344 ? -18.401 -7.080 -6.414 1.00 90.88 344 PHE A N 1
ATOM 2792 C CA . PHE A 1 344 ? -17.776 -7.178 -5.106 1.00 90.88 344 PHE A CA 1
ATOM 2793 C C . PHE A 1 344 ? -18.565 -6.407 -4.053 1.00 90.88 344 PHE A C 1
ATOM 2795 O O . PHE A 1 344 ? -19.202 -5.390 -4.329 1.00 90.88 344 PHE A O 1
ATOM 2802 N N . GLU A 1 345 ? -18.444 -6.873 -2.815 1.00 90.25 345 GLU A N 1
ATOM 2803 C CA . GLU A 1 345 ? -18.974 -6.206 -1.630 1.00 90.25 345 GLU A CA 1
ATOM 2804 C C . GLU A 1 345 ? -17.882 -6.165 -0.564 1.00 90.25 345 GLU A C 1
ATOM 2806 O O . GLU A 1 345 ? -17.325 -7.197 -0.183 1.00 90.25 345 GLU A O 1
ATOM 2811 N N . LEU A 1 346 ? -17.572 -4.961 -0.100 1.00 86.88 346 LEU A N 1
ATOM 2812 C CA . LEU A 1 346 ? -16.670 -4.704 1.012 1.00 86.88 346 LEU A CA 1
ATOM 2813 C C . LEU A 1 346 ? -17.470 -4.564 2.317 1.00 86.88 346 LEU A C 1
ATOM 2815 O O . LEU A 1 346 ? -18.701 -4.630 2.335 1.00 86.88 346 LEU A O 1
ATOM 2819 N N . PHE A 1 347 ? -16.752 -4.367 3.420 1.00 76.50 347 PHE A N 1
ATOM 2820 C CA . PHE A 1 347 ? -17.314 -4.054 4.735 1.00 76.50 347 PHE A CA 1
ATOM 2821 C C . PHE A 1 347 ? -18.358 -2.921 4.672 1.00 76.50 347 PHE A C 1
ATOM 2823 O O . PHE A 1 347 ? -18.344 -2.069 3.775 1.00 76.50 347 PHE A O 1
ATOM 2830 N N . SER A 1 348 ? -19.298 -2.946 5.619 1.00 72.75 348 SER A N 1
ATOM 2831 C CA . SER A 1 348 ? -20.431 -2.007 5.703 1.00 72.75 348 SER A CA 1
ATOM 2832 C C . SER A 1 348 ? -21.301 -1.950 4.431 1.00 72.75 348 SER A C 1
ATOM 2834 O O . SER A 1 348 ? -22.058 -1.002 4.228 1.00 72.75 348 SER A O 1
ATOM 2836 N N . GLY A 1 349 ? -21.217 -2.975 3.573 1.00 79.94 349 GLY A N 1
ATOM 2837 C CA . GLY A 1 349 ? -22.043 -3.132 2.377 1.00 79.94 349 GLY A CA 1
ATOM 2838 C C . GLY A 1 349 ? -21.629 -2.269 1.185 1.00 79.94 349 GLY A C 1
ATOM 2839 O O . GLY A 1 349 ? -22.446 -2.104 0.281 1.00 79.94 349 GLY A O 1
ATOM 2840 N N . ARG A 1 350 ? -20.402 -1.721 1.164 1.00 81.62 350 ARG A N 1
ATOM 2841 C CA . ARG A 1 350 ? -19.907 -0.906 0.037 1.00 81.62 350 ARG A CA 1
ATOM 2842 C C . ARG A 1 350 ? -19.674 -1.766 -1.207 1.00 81.62 350 ARG A C 1
ATOM 2844 O O . ARG A 1 350 ? -18.958 -2.765 -1.147 1.00 81.62 350 ARG A O 1
ATOM 2851 N N . LYS A 1 351 ? -20.231 -1.354 -2.343 1.00 88.44 351 LYS A N 1
ATOM 2852 C CA . LYS A 1 351 ? -20.227 -2.099 -3.612 1.00 88.44 351 LYS A CA 1
ATOM 2853 C C . LYS A 1 351 ? -19.730 -1.254 -4.773 1.00 88.44 351 LYS A C 1
ATOM 2855 O O . LYS A 1 351 ? -19.594 -0.032 -4.690 1.00 88.44 351 LYS A O 1
ATOM 2860 N N . ARG A 1 352 ? -19.496 -1.915 -5.904 1.00 86.44 352 ARG A N 1
ATOM 2861 C CA . ARG A 1 352 ? -19.271 -1.234 -7.180 1.00 86.44 352 ARG A CA 1
ATOM 2862 C C . ARG A 1 352 ? -20.454 -0.314 -7.515 1.00 86.44 352 ARG A C 1
ATOM 2864 O O . ARG A 1 352 ? -21.610 -0.720 -7.441 1.00 86.44 352 ARG A O 1
ATOM 2871 N N . GLY A 1 353 ? -20.153 0.912 -7.935 1.00 84.12 353 GLY A N 1
ATOM 2872 C CA . GLY A 1 353 ? -21.138 1.937 -8.284 1.00 84.12 353 GLY A CA 1
ATOM 2873 C C . GLY A 1 353 ? -21.632 2.784 -7.107 1.00 84.12 353 GLY A C 1
ATOM 2874 O O . GLY A 1 353 ? -22.237 3.829 -7.351 1.00 84.12 353 GLY A O 1
ATOM 2875 N N . ASP A 1 354 ? -21.341 2.397 -5.862 1.00 85.31 354 ASP A N 1
ATOM 2876 C CA . ASP A 1 354 ? -21.617 3.246 -4.702 1.00 85.31 354 ASP A CA 1
ATOM 2877 C C . ASP A 1 354 ? -20.728 4.494 -4.717 1.00 85.31 354 ASP A C 1
ATOM 2879 O O . ASP A 1 354 ? -19.678 4.540 -5.360 1.00 85.31 354 ASP A O 1
ATOM 2883 N N . TYR A 1 355 ? -21.142 5.535 -4.000 1.00 82.69 355 TYR A N 1
ATOM 2884 C CA . TYR A 1 355 ? -20.345 6.747 -3.854 1.00 82.69 355 TYR A CA 1
ATOM 2885 C C . TYR A 1 355 ? -19.165 6.484 -2.908 1.00 82.69 355 TYR A C 1
ATOM 2887 O O . TYR A 1 355 ? -19.364 6.082 -1.765 1.00 82.69 355 TYR A O 1
ATOM 2895 N N . ALA A 1 356 ? -17.935 6.710 -3.374 1.00 74.88 356 ALA A N 1
ATOM 2896 C CA . ALA A 1 356 ? -16.727 6.388 -2.614 1.00 74.88 356 ALA A CA 1
ATOM 2897 C C . ALA A 1 356 ? -16.535 7.295 -1.386 1.00 74.88 356 ALA A C 1
ATOM 2899 O O . ALA A 1 356 ? -16.042 6.842 -0.359 1.00 74.88 356 ALA A O 1
ATOM 2900 N N . TYR A 1 357 ? -16.977 8.553 -1.473 1.00 67.88 357 TYR A N 1
ATOM 2901 C CA . TYR A 1 357 ? -16.664 9.616 -0.512 1.00 67.88 357 TYR A CA 1
ATOM 2902 C C . TYR A 1 357 ? -17.762 9.787 0.552 1.00 67.88 357 TYR A C 1
ATOM 2904 O O . TYR A 1 357 ? -18.309 10.880 0.707 1.00 67.88 357 TYR A O 1
ATOM 2912 N N . ASP A 1 358 ? -18.118 8.716 1.263 1.00 61.12 358 ASP A N 1
ATOM 2913 C CA . ASP A 1 358 ? -18.875 8.832 2.519 1.00 61.12 358 ASP A CA 1
ATOM 2914 C C . ASP A 1 358 ? -17.903 8.695 3.703 1.00 61.12 358 ASP A C 1
ATOM 2916 O O . ASP A 1 358 ? -17.194 7.693 3.808 1.00 61.12 358 ASP A O 1
ATOM 2920 N N . TYR A 1 359 ? -17.845 9.723 4.557 1.00 52.88 359 TYR A N 1
ATOM 2921 C CA . TYR A 1 359 ? -16.857 9.915 5.637 1.00 52.88 359 TYR A CA 1
ATOM 2922 C C . TYR A 1 359 ? -17.131 9.082 6.898 1.00 52.88 359 TYR A C 1
ATOM 2924 O O . TYR A 1 359 ? -16.429 9.226 7.899 1.00 52.88 359 TYR A O 1
ATOM 2932 N N . ARG A 1 360 ? -18.164 8.238 6.877 1.00 59.38 360 ARG A N 1
ATOM 2933 C CA . ARG A 1 360 ? -18.525 7.381 8.013 1.00 59.38 360 ARG A CA 1
ATOM 2934 C C . ARG A 1 360 ? -17.479 6.301 8.263 1.00 59.38 360 ARG A C 1
ATOM 2936 O O . ARG A 1 360 ? -16.925 5.786 7.295 1.00 59.38 360 ARG A O 1
ATOM 2943 N N . GLU A 1 361 ? -17.332 5.928 9.533 1.00 54.38 361 GLU A N 1
ATOM 2944 C CA . GLU A 1 361 ? -16.578 4.824 10.161 1.00 54.38 361 GLU A CA 1
ATOM 2945 C C . GLU A 1 361 ? -15.096 4.709 9.742 1.00 54.38 361 GLU A C 1
ATOM 2947 O O . GLU A 1 361 ? -14.228 4.602 10.599 1.00 54.38 361 GLU A O 1
ATOM 2952 N N . HIS A 1 362 ? -14.735 4.799 8.459 1.00 56.94 362 HIS A N 1
ATOM 2953 C CA . HIS A 1 362 ? -13.437 4.349 7.949 1.00 56.94 362 HIS A CA 1
ATOM 2954 C C . HIS A 1 362 ? -12.838 5.230 6.838 1.00 56.94 362 HIS A C 1
ATOM 2956 O O . HIS A 1 362 ? -12.201 4.708 5.930 1.00 56.94 362 HIS A O 1
ATOM 2962 N N . GLY A 1 363 ? -13.031 6.552 6.893 1.00 56.72 363 GLY A N 1
ATOM 2963 C CA . GLY A 1 363 ? -12.356 7.493 5.989 1.00 56.72 363 GLY A CA 1
ATOM 2964 C C . GLY A 1 363 ? -12.871 7.484 4.540 1.00 56.72 363 GLY A C 1
ATOM 2965 O O . GLY A 1 363 ? -13.726 6.697 4.134 1.00 56.72 363 GLY A O 1
ATOM 2966 N N . ILE A 1 364 ? -12.369 8.422 3.738 1.00 58.09 364 ILE A N 1
ATOM 2967 C CA . ILE A 1 364 ? -12.865 8.707 2.377 1.00 58.09 364 ILE A CA 1
ATOM 2968 C C . ILE A 1 364 ? -12.493 7.613 1.386 1.00 58.09 364 ILE A C 1
ATOM 2970 O O . ILE A 1 364 ? -13.260 7.265 0.492 1.00 58.09 364 ILE A O 1
ATOM 2974 N N . TYR A 1 365 ? -11.262 7.130 1.508 1.00 62.00 365 TYR A N 1
ATOM 2975 C CA . TYR A 1 365 ? -10.625 6.271 0.518 1.00 62.00 365 TYR A CA 1
ATOM 2976 C C . TYR A 1 365 ? -10.566 4.816 0.978 1.00 62.00 365 TYR A C 1
ATOM 2978 O O . TYR A 1 365 ? -10.108 3.962 0.218 1.00 62.00 365 TYR A O 1
ATOM 2986 N N . GLY A 1 366 ? -11.070 4.541 2.184 1.00 74.38 366 GLY A N 1
ATOM 2987 C CA . GLY A 1 366 ? -10.968 3.279 2.897 1.00 74.38 366 GLY A CA 1
ATOM 2988 C C . GLY A 1 366 ? -10.110 3.410 4.157 1.00 74.38 366 GLY A C 1
ATOM 2989 O O . GLY A 1 366 ? -9.776 4.508 4.584 1.00 74.38 366 GLY A O 1
ATOM 2990 N N . PHE A 1 367 ? -9.753 2.275 4.744 1.00 78.44 367 PHE A N 1
ATOM 2991 C CA . PHE A 1 367 ? -9.057 2.172 6.021 1.00 78.44 367 PHE A CA 1
ATOM 2992 C C . PHE A 1 367 ? -7.607 1.781 5.845 1.00 78.44 367 PHE A C 1
ATOM 2994 O O . PHE A 1 367 ? -7.292 0.844 5.110 1.00 78.44 367 PHE A O 1
ATOM 3001 N N . TRP A 1 368 ? -6.746 2.422 6.621 1.00 79.25 368 TRP A N 1
ATOM 3002 C CA . TRP A 1 368 ? -5.337 2.086 6.716 1.00 79.25 368 TRP A CA 1
ATOM 3003 C C . TRP A 1 368 ? -5.023 1.617 8.134 1.00 79.25 368 TRP A C 1
ATOM 3005 O O . TRP A 1 368 ? -5.408 2.265 9.104 1.00 79.25 368 TRP A O 1
ATOM 3015 N N . ASP A 1 369 ? -4.320 0.490 8.277 1.00 81.12 369 ASP A N 1
ATOM 3016 C CA . ASP A 1 369 ? -3.961 -0.011 9.602 1.00 81.12 369 ASP A CA 1
ATOM 3017 C C . ASP A 1 369 ? -2.850 0.874 10.213 1.00 81.12 369 ASP A C 1
ATOM 3019 O O . ASP A 1 369 ? -1.719 0.875 9.702 1.00 81.12 369 ASP A O 1
ATOM 3023 N N . PRO A 1 370 ? -3.108 1.573 11.337 1.00 80.38 370 PRO A N 1
ATOM 3024 C CA . PRO A 1 370 ? -2.148 2.499 11.948 1.00 80.38 370 PRO A CA 1
ATOM 3025 C C . PRO A 1 370 ? -0.834 1.842 12.378 1.00 80.38 370 PRO A C 1
ATOM 3027 O O . PRO A 1 370 ? 0.193 2.508 12.522 1.00 80.38 370 PRO A O 1
ATOM 3030 N N . LEU A 1 371 ? -0.832 0.527 12.615 1.00 79.12 371 LEU A N 1
ATOM 3031 C CA . LEU A 1 371 ? 0.381 -0.179 13.014 1.00 79.12 371 LEU A CA 1
ATOM 3032 C C . LEU A 1 371 ? 1.316 -0.479 11.850 1.00 79.12 371 LEU A C 1
ATOM 3034 O O . LEU A 1 371 ? 2.458 -0.863 12.096 1.00 79.12 371 LEU A O 1
ATOM 3038 N N . TYR A 1 372 ? 0.843 -0.329 10.616 1.00 71.75 372 TYR A N 1
ATOM 3039 C CA . TYR A 1 372 ? 1.577 -0.749 9.433 1.00 71.75 372 TYR A CA 1
ATOM 3040 C C . TYR A 1 372 ? 1.657 0.313 8.320 1.00 71.75 372 TYR A C 1
ATOM 3042 O O . TYR A 1 372 ? 2.447 0.136 7.389 1.00 71.75 372 TYR A O 1
ATOM 3050 N N . GLY A 1 373 ? 0.905 1.414 8.432 1.00 69.06 373 GLY A N 1
ATOM 3051 C CA . GLY A 1 373 ? 0.996 2.596 7.567 1.00 69.06 373 GLY A CA 1
ATOM 3052 C C . GLY A 1 373 ? 0.229 2.494 6.246 1.00 69.06 373 GLY A C 1
ATOM 3053 O O . GLY A 1 373 ? -0.506 1.531 6.018 1.00 69.06 373 GLY A O 1
ATOM 3054 N N . TYR A 1 374 ? 0.454 3.478 5.360 1.00 62.16 374 TYR A N 1
ATOM 3055 C CA . TYR A 1 374 ? -0.248 3.758 4.084 1.00 62.16 374 TYR A CA 1
ATOM 3056 C C . TYR A 1 374 ? -0.208 2.658 2.996 1.00 62.16 374 TYR A C 1
ATOM 3058 O O . TYR A 1 374 ? -0.415 2.908 1.812 1.00 62.16 374 TYR A O 1
ATOM 3066 N N . GLY A 1 375 ? 0.057 1.408 3.362 1.00 66.31 375 GLY A N 1
ATOM 3067 C CA . GLY A 1 375 ? 0.063 0.273 2.448 1.00 66.31 375 GLY A CA 1
ATOM 3068 C C . GLY A 1 375 ? -0.770 -0.913 2.910 1.00 66.31 375 GLY A C 1
ATOM 3069 O O . GLY A 1 375 ? -0.883 -1.855 2.130 1.00 66.31 375 GLY A O 1
ATOM 3070 N N . TYR A 1 376 ? -1.313 -0.899 4.130 1.00 77.75 376 TYR A N 1
ATOM 3071 C CA . TYR A 1 376 ? -2.085 -1.998 4.712 1.00 77.75 376 TYR A CA 1
ATOM 3072 C C . TYR A 1 376 ? -3.471 -1.546 5.128 1.00 77.75 376 TYR A C 1
ATOM 3074 O O . TYR A 1 376 ? -3.610 -0.472 5.695 1.00 77.75 376 TYR A O 1
ATOM 3082 N N . GLY A 1 377 ? -4.464 -2.396 4.905 1.00 82.56 377 GLY A N 1
ATOM 3083 C CA . GLY A 1 377 ? -5.868 -2.082 5.106 1.00 82.56 377 GLY A CA 1
ATOM 3084 C C . GLY A 1 377 ? -6.653 -2.288 3.819 1.00 82.56 377 GLY A C 1
ATOM 3085 O O . GLY A 1 377 ? -6.357 -3.204 3.045 1.00 82.56 377 GLY A O 1
ATOM 3086 N N . ILE A 1 378 ? -7.672 -1.469 3.602 1.00 83.44 378 ILE A N 1
ATOM 3087 C CA . ILE A 1 378 ? -8.599 -1.582 2.482 1.00 83.44 378 ILE A CA 1
ATOM 3088 C C . ILE A 1 378 ? -8.760 -0.215 1.847 1.00 83.44 378 ILE A C 1
ATOM 3090 O O . ILE A 1 378 ? -9.080 0.734 2.546 1.00 83.44 378 ILE A O 1
ATOM 3094 N N . SER A 1 379 ? -8.614 -0.119 0.532 1.00 81.81 379 SER A N 1
ATOM 3095 C CA . SER A 1 379 ? -8.910 1.096 -0.214 1.00 81.81 379 SER A CA 1
ATOM 3096 C C . SER A 1 379 ? -9.784 0.831 -1.430 1.00 81.81 379 SER A C 1
ATOM 3098 O O . SER A 1 379 ? -9.837 -0.286 -1.950 1.00 81.81 379 SER A O 1
ATOM 3100 N N . VAL A 1 380 ? -10.482 1.870 -1.883 1.00 82.56 380 VAL A N 1
ATOM 3101 C CA . VAL A 1 380 ? -11.317 1.834 -3.088 1.00 82.56 380 VAL A CA 1
ATOM 3102 C C . VAL A 1 380 ? -10.751 2.737 -4.175 1.00 82.56 380 VAL A C 1
ATOM 3104 O O . VAL A 1 380 ? -10.179 3.790 -3.906 1.00 82.56 380 VAL A O 1
ATOM 3107 N N . TYR A 1 381 ? -10.940 2.328 -5.424 1.00 79.19 381 TYR A N 1
ATOM 3108 C CA . TYR A 1 381 ? -10.673 3.157 -6.594 1.00 79.19 381 TYR A CA 1
ATOM 3109 C C . TYR A 1 381 ? -11.988 3.757 -7.063 1.00 79.19 381 TYR A C 1
ATOM 3111 O O . TYR A 1 381 ? -12.960 3.021 -7.241 1.00 79.19 381 TYR A O 1
ATOM 3119 N N . ALA A 1 382 ? -12.020 5.070 -7.270 1.00 77.62 382 ALA A N 1
ATOM 3120 C CA . ALA A 1 382 ? -13.208 5.778 -7.724 1.00 77.62 382 ALA A CA 1
ATOM 3121 C C . ALA A 1 382 ? -12.994 6.392 -9.112 1.00 77.62 382 ALA A C 1
ATOM 3123 O O . ALA A 1 382 ? -11.877 6.775 -9.456 1.00 77.62 382 ALA A O 1
ATOM 3124 N N . ALA A 1 383 ? -14.063 6.487 -9.901 1.00 77.75 383 ALA A N 1
ATOM 3125 C CA . ALA A 1 383 ? -14.078 7.276 -11.130 1.00 77.75 383 ALA A CA 1
ATOM 3126 C C . ALA A 1 383 ? -14.133 8.786 -10.822 1.00 77.75 383 ALA A C 1
ATOM 3128 O O . ALA A 1 383 ? -14.325 9.191 -9.675 1.00 77.75 383 ALA A O 1
ATOM 3129 N N . ASP A 1 384 ? -14.029 9.629 -11.853 1.00 76.75 384 ASP A N 1
ATOM 3130 C CA . ASP A 1 384 ? -14.103 11.096 -11.727 1.00 76.75 384 ASP A CA 1
ATOM 3131 C C . ASP A 1 384 ? -15.408 11.583 -11.072 1.00 76.75 384 ASP A C 1
ATOM 3133 O O . ASP A 1 384 ? -15.439 12.603 -10.381 1.00 76.75 384 ASP A O 1
ATOM 3137 N N . ASP A 1 385 ? -16.500 10.841 -11.270 1.00 79.25 385 ASP A N 1
ATOM 3138 C CA . ASP A 1 385 ? -17.800 11.092 -10.642 1.00 79.25 385 ASP A CA 1
ATOM 3139 C C . ASP A 1 385 ? -17.904 10.542 -9.211 1.00 79.25 385 ASP A C 1
ATOM 3141 O O . ASP A 1 385 ? -18.975 10.600 -8.603 1.00 79.25 385 ASP A O 1
ATOM 3145 N N . LYS A 1 386 ? -16.780 10.052 -8.673 1.00 81.75 386 LYS A N 1
ATOM 3146 C CA . LYS A 1 386 ? -16.606 9.498 -7.331 1.00 81.75 386 LYS A CA 1
ATOM 3147 C C . LYS A 1 386 ? -17.320 8.169 -7.096 1.00 81.75 386 LYS A C 1
ATOM 3149 O O . LYS A 1 386 ? -17.476 7.764 -5.945 1.00 81.75 386 LYS A O 1
ATOM 3154 N N . THR A 1 387 ? -17.742 7.473 -8.148 1.00 84.19 387 THR A N 1
ATOM 3155 C CA . THR A 1 387 ? -18.314 6.127 -8.025 1.00 84.19 387 THR A CA 1
ATOM 3156 C C . THR A 1 387 ? -17.222 5.078 -7.851 1.00 84.19 387 THR A C 1
ATOM 3158 O O . THR A 1 387 ? -16.212 5.104 -8.553 1.00 84.19 387 THR A O 1
ATOM 3161 N N . ILE A 1 388 ? -17.417 4.139 -6.926 1.00 85.19 388 ILE A N 1
ATOM 3162 C CA . ILE A 1 388 ? -16.496 3.032 -6.671 1.00 85.19 388 ILE A CA 1
ATOM 3163 C C . ILE A 1 388 ? -16.425 2.138 -7.916 1.00 85.19 388 ILE A C 1
ATOM 3165 O O . ILE A 1 388 ? -17.427 1.576 -8.359 1.00 85.19 388 ILE A O 1
ATOM 3169 N N . GLN A 1 389 ? -15.219 1.971 -8.449 1.00 83.88 389 GLN A N 1
ATOM 3170 C CA . GLN A 1 389 ? -14.918 1.123 -9.601 1.00 83.88 389 GLN A CA 1
ATOM 3171 C C . GLN A 1 389 ? -14.101 -0.108 -9.238 1.00 83.88 389 GLN A C 1
ATOM 3173 O O . GLN A 1 389 ? -14.042 -1.020 -10.042 1.00 83.88 389 GLN A O 1
ATOM 3178 N N . GLY A 1 390 ? -13.458 -0.159 -8.077 1.00 85.44 390 GLY A N 1
ATOM 3179 C CA . GLY A 1 390 ? -12.607 -1.281 -7.694 1.00 85.44 390 GLY A CA 1
ATOM 3180 C C . GLY A 1 390 ? -12.069 -1.124 -6.284 1.00 85.44 390 GLY A C 1
ATOM 3181 O O . GLY A 1 390 ? -12.389 -0.150 -5.600 1.00 85.44 390 GLY A O 1
ATOM 3182 N N . PHE A 1 391 ? -11.228 -2.061 -5.858 1.00 86.56 391 PHE A N 1
ATOM 3183 C CA . PHE A 1 391 ? -10.651 -2.047 -4.520 1.00 86.56 391 PHE A CA 1
ATOM 3184 C C . PHE A 1 391 ? -9.260 -2.678 -4.446 1.00 86.56 391 PHE A C 1
ATOM 3186 O O . PHE A 1 391 ? -8.829 -3.427 -5.327 1.00 86.56 391 PHE A O 1
ATOM 3193 N N . ASN A 1 392 ? -8.576 -2.391 -3.344 1.00 87.12 392 ASN A N 1
ATOM 3194 C CA . ASN A 1 392 ? -7.362 -3.052 -2.898 1.00 87.12 392 ASN A CA 1
ATOM 3195 C C . ASN A 1 392 ? -7.506 -3.406 -1.419 1.00 87.12 392 ASN A C 1
ATOM 3197 O O . ASN A 1 392 ? -7.853 -2.560 -0.607 1.00 87.12 392 ASN A O 1
ATOM 3201 N N . ILE A 1 393 ? -7.222 -4.654 -1.068 1.00 88.25 393 ILE A N 1
ATOM 3202 C CA . ILE A 1 393 ? -7.070 -5.095 0.314 1.00 88.25 393 ILE A CA 1
ATOM 3203 C C . ILE A 1 393 ? -5.636 -5.575 0.478 1.00 88.25 393 ILE A C 1
ATOM 3205 O O . ILE A 1 393 ? -5.169 -6.441 -0.269 1.00 88.25 393 ILE A O 1
ATOM 3209 N N . ARG A 1 394 ? -4.947 -5.082 1.504 1.00 85.69 394 ARG A N 1
ATOM 3210 C CA . ARG A 1 394 ? -3.695 -5.657 1.987 1.00 85.69 394 ARG A CA 1
ATOM 3211 C C . ARG A 1 394 ? -3.815 -5.991 3.460 1.00 85.69 394 ARG A C 1
ATOM 3213 O O . ARG A 1 394 ? -3.997 -5.121 4.300 1.00 85.69 394 ARG A O 1
ATOM 3220 N N . TYR A 1 395 ? -3.662 -7.270 3.758 1.00 82.62 395 TYR A N 1
ATOM 3221 C CA . TYR A 1 395 ? -3.812 -7.796 5.097 1.00 82.62 395 TYR A CA 1
ATOM 3222 C C . TYR A 1 395 ? -2.698 -7.308 6.029 1.00 82.62 395 TYR A C 1
ATOM 3224 O O . TYR A 1 395 ? -1.521 -7.590 5.790 1.00 82.62 395 TYR A O 1
ATOM 3232 N N . ALA A 1 396 ? -3.082 -6.611 7.098 1.00 79.50 396 ALA A N 1
ATOM 3233 C CA . ALA A 1 396 ? -2.212 -6.274 8.216 1.00 79.50 396 ALA A CA 1
ATOM 3234 C C . ALA A 1 396 ? -2.156 -7.448 9.212 1.00 79.50 396 ALA A C 1
ATOM 3236 O O . ALA A 1 396 ? -3.192 -7.798 9.787 1.00 79.50 396 ALA A O 1
ATOM 3237 N N . PRO A 1 397 ? -0.985 -8.069 9.454 1.00 73.19 397 PRO A N 1
ATOM 3238 C CA . PRO A 1 397 ? -0.861 -9.095 10.483 1.00 73.19 397 PRO A CA 1
ATOM 3239 C C . PRO A 1 397 ? -1.378 -8.623 11.846 1.00 73.19 397 PRO A C 1
ATOM 3241 O O . PRO A 1 397 ? -1.146 -7.495 12.270 1.00 73.19 397 PRO A O 1
ATOM 3244 N N . LYS A 1 398 ? -2.094 -9.482 12.573 1.00 69.88 398 LYS A N 1
ATOM 3245 C CA . LYS A 1 398 ? -2.538 -9.134 13.928 1.00 69.88 398 LYS A CA 1
ATOM 3246 C C . LYS A 1 398 ? -1.378 -9.312 14.909 1.00 69.88 398 LYS A C 1
ATOM 3248 O O . LYS A 1 398 ? -0.867 -10.415 15.078 1.00 69.88 398 LYS A O 1
ATOM 3253 N N . TYR A 1 399 ? -0.989 -8.228 15.581 1.00 69.19 399 TYR A N 1
ATOM 3254 C CA . TYR A 1 399 ? -0.058 -8.279 16.709 1.00 69.19 399 TYR A CA 1
ATOM 3255 C C . TYR A 1 399 ? -0.640 -9.108 17.855 1.00 69.19 399 TYR A C 1
ATOM 3257 O O . TYR A 1 399 ? -1.787 -8.895 18.250 1.00 69.19 399 TYR A O 1
ATOM 3265 N N . THR A 1 400 ? 0.198 -9.944 18.479 1.00 71.75 400 THR A N 1
ATOM 3266 C CA . THR A 1 400 ? -0.176 -10.721 19.683 1.00 71.75 400 THR A CA 1
ATOM 3267 C C . THR A 1 400 ? -0.808 -9.846 20.781 1.00 71.75 400 THR A C 1
ATOM 3269 O O . THR A 1 400 ? -1.729 -10.272 21.473 1.00 71.75 400 THR A O 1
ATOM 3272 N N . ASN A 1 401 ? -0.334 -8.603 20.947 1.00 80.25 401 ASN A N 1
ATOM 3273 C CA . ASN A 1 401 ? -0.974 -7.601 21.801 1.00 80.25 401 ASN A CA 1
ATOM 3274 C C . ASN A 1 401 ? -1.044 -6.246 21.079 1.00 80.25 401 ASN A C 1
ATOM 3276 O O . ASN A 1 401 ? -0.191 -5.374 21.266 1.00 80.25 401 ASN A O 1
ATOM 3280 N N . ARG A 1 402 ? -2.070 -6.098 20.234 1.00 83.56 402 ARG A N 1
ATOM 3281 C CA . ARG A 1 402 ? -2.321 -4.900 19.421 1.00 83.56 402 ARG A CA 1
ATOM 3282 C C . ARG A 1 402 ? -2.465 -3.631 20.262 1.00 83.56 402 ARG A C 1
ATOM 3284 O O . ARG A 1 402 ? -1.810 -2.642 19.961 1.00 83.56 402 ARG A O 1
ATOM 3291 N N . ILE A 1 403 ? -3.249 -3.671 21.343 1.00 87.38 403 ILE A N 1
ATOM 3292 C CA . ILE A 1 403 ? -3.482 -2.507 22.220 1.00 87.38 403 ILE A CA 1
ATOM 3293 C C . ILE A 1 403 ? -2.175 -2.027 22.849 1.00 87.38 403 ILE A C 1
ATOM 3295 O O . ILE A 1 403 ? -1.889 -0.832 22.853 1.00 87.38 403 ILE A O 1
ATOM 3299 N N . LYS A 1 404 ? -1.342 -2.951 23.341 1.00 87.81 404 LYS A N 1
ATOM 3300 C CA . LYS A 1 404 ? -0.019 -2.600 23.865 1.00 87.81 404 LYS A CA 1
ATOM 3301 C C . LYS A 1 404 ? 0.821 -1.901 22.800 1.00 87.81 404 LYS A C 1
ATOM 3303 O O . LYS A 1 404 ? 1.418 -0.874 23.094 1.00 87.81 404 LYS A O 1
ATOM 3308 N N . ARG A 1 405 ? 0.846 -2.435 21.577 1.00 85.62 405 ARG A N 1
ATOM 3309 C CA . ARG A 1 405 ? 1.625 -1.851 20.484 1.00 85.62 405 ARG A CA 1
ATOM 3310 C C . ARG A 1 405 ? 1.105 -0.470 20.072 1.00 85.62 405 ARG A C 1
ATOM 3312 O O . ARG A 1 405 ? 1.906 0.440 19.910 1.00 85.62 405 ARG A O 1
ATOM 3319 N N . LEU A 1 406 ? -0.212 -0.295 19.971 1.00 88.81 406 LEU A N 1
ATOM 3320 C CA . LEU A 1 406 ? -0.835 1.008 19.717 1.00 88.81 406 LEU A CA 1
ATOM 3321 C C . LEU A 1 406 ? -0.470 2.018 20.812 1.00 88.81 406 LEU A C 1
ATOM 3323 O O . LEU A 1 406 ? -0.107 3.145 20.508 1.00 88.81 406 LEU A O 1
ATOM 3327 N N . ASN A 1 407 ? -0.468 1.604 22.082 1.00 87.81 407 ASN A N 1
ATOM 3328 C CA . ASN A 1 407 ? -0.025 2.453 23.189 1.00 87.81 407 ASN A CA 1
ATOM 3329 C C . ASN A 1 407 ? 1.469 2.827 23.126 1.00 87.81 407 ASN A C 1
ATOM 3331 O O . ASN A 1 407 ? 1.834 3.895 23.604 1.00 87.81 407 ASN A O 1
ATOM 3335 N N . GLU A 1 408 ? 2.337 1.975 22.570 1.00 86.62 408 GLU A N 1
ATOM 3336 C CA . GLU A 1 408 ? 3.770 2.280 22.404 1.00 86.62 408 GLU A CA 1
ATOM 3337 C C . GLU A 1 408 ? 4.003 3.392 21.369 1.00 86.62 408 GLU A C 1
ATOM 3339 O O . GLU A 1 408 ? 4.860 4.253 21.584 1.00 86.62 408 GLU A O 1
ATOM 3344 N N . ILE A 1 409 ? 3.226 3.386 20.279 1.00 85.44 409 ILE A N 1
ATOM 3345 C CA . ILE A 1 409 ? 3.316 4.386 19.202 1.00 85.44 409 ILE A CA 1
ATOM 3346 C C . ILE A 1 409 ? 2.396 5.601 19.413 1.00 85.44 409 ILE A C 1
ATOM 3348 O O . ILE A 1 409 ? 2.533 6.599 18.717 1.00 85.44 409 ILE A O 1
ATOM 3352 N N . ALA A 1 410 ? 1.481 5.547 20.380 1.00 89.88 410 ALA A N 1
ATOM 3353 C CA . ALA A 1 410 ? 0.654 6.686 20.753 1.00 89.88 410 ALA A CA 1
ATOM 3354 C C . ALA A 1 410 ? 1.441 7.721 21.565 1.00 89.88 410 ALA A C 1
ATOM 3356 O O . ALA A 1 410 ? 2.349 7.380 22.331 1.00 89.88 410 ALA A O 1
ATOM 3357 N N . THR A 1 411 ? 1.049 8.987 21.454 1.00 89.00 411 THR A N 1
ATOM 3358 C CA . THR A 1 411 ? 1.554 10.081 22.284 1.00 89.00 411 THR A CA 1
ATOM 3359 C C . THR A 1 411 ? 1.292 9.813 23.772 1.00 89.00 411 THR A C 1
ATOM 3361 O O . THR A 1 411 ? 0.298 9.198 24.170 1.00 89.00 411 THR A O 1
ATOM 3364 N N . ASP A 1 412 ? 2.235 10.237 24.617 1.00 88.00 412 ASP A N 1
ATOM 3365 C CA . ASP A 1 412 ? 2.142 10.027 26.061 1.00 88.00 412 ASP A CA 1
ATOM 3366 C C . ASP A 1 412 ? 0.983 10.834 26.666 1.00 88.00 412 ASP A C 1
ATOM 3368 O O . ASP A 1 412 ? 0.672 11.943 26.226 1.00 88.00 412 ASP A O 1
ATOM 3372 N N . ILE A 1 413 ? 0.371 10.291 27.723 1.00 89.75 413 ILE A N 1
ATOM 3373 C CA . ILE A 1 413 ? -0.729 10.951 28.436 1.00 89.75 413 ILE A CA 1
ATOM 3374 C C . ILE A 1 413 ? -0.243 12.280 29.025 1.00 89.75 413 ILE A C 1
ATOM 3376 O O . ILE A 1 413 ? 0.740 12.320 29.769 1.00 89.75 413 ILE A O 1
ATOM 3380 N N . LYS A 1 414 ? -0.971 13.358 28.730 1.00 92.00 414 LYS A N 1
ATOM 3381 C CA . LYS A 1 414 ? -0.681 14.718 29.199 1.00 92.00 414 LYS A CA 1
ATOM 3382 C C . LYS A 1 414 ? -1.284 14.999 30.571 1.00 92.00 414 LYS A C 1
ATOM 3384 O O . LYS A 1 414 ? -0.640 15.651 31.390 1.00 92.00 414 LYS A O 1
ATOM 3389 N N . ASP A 1 415 ? -2.507 14.529 30.808 1.00 93.88 415 ASP A N 1
ATOM 3390 C CA . ASP A 1 415 ? -3.252 14.772 32.048 1.00 93.88 415 ASP A CA 1
ATOM 3391 C C . ASP A 1 415 ? -4.366 13.727 32.266 1.00 93.88 415 ASP A C 1
ATOM 3393 O O . ASP A 1 415 ? -4.714 12.971 31.353 1.00 93.88 415 ASP A O 1
ATOM 3397 N N . GLU A 1 416 ? -4.947 13.703 33.468 1.00 95.81 416 GLU A N 1
ATOM 3398 C CA . GLU A 1 416 ? -6.156 12.944 33.803 1.00 95.81 416 GLU A CA 1
ATOM 3399 C C . GLU A 1 416 ? -7.239 13.867 34.386 1.00 95.81 416 GLU A C 1
ATOM 3401 O O . GLU A 1 416 ? -7.028 14.558 35.383 1.00 95.81 416 GLU A O 1
ATOM 3406 N N . VAL A 1 417 ? -8.440 13.832 33.805 1.00 96.19 417 VAL A N 1
ATOM 3407 C CA . VAL A 1 417 ? -9.588 14.655 34.208 1.00 96.19 417 VAL A CA 1
ATOM 3408 C C . VAL A 1 417 ? -10.746 13.761 34.640 1.00 96.19 417 VAL A C 1
ATOM 3410 O O . VAL A 1 417 ? -11.140 12.844 33.928 1.00 96.19 417 VAL A O 1
ATOM 3413 N N . SER A 1 418 ? -11.334 14.028 35.807 1.00 95.56 418 SER A N 1
ATOM 3414 C CA . SER A 1 418 ? -12.527 13.305 36.269 1.00 95.56 418 SER A CA 1
ATOM 3415 C C . SER A 1 418 ? -13.812 13.982 35.800 1.00 95.56 418 SER A C 1
ATOM 3417 O O . SER A 1 418 ? -14.001 15.175 36.028 1.00 95.56 418 SER A O 1
ATOM 3419 N N . ILE A 1 419 ? -14.723 13.202 35.219 1.00 93.38 419 ILE A N 1
ATOM 3420 C CA . ILE A 1 419 ? -16.082 13.625 34.872 1.00 93.38 419 ILE A CA 1
ATOM 3421 C C . ILE A 1 419 ? -17.051 12.983 35.870 1.00 93.38 419 ILE A C 1
ATOM 3423 O O . ILE A 1 419 ? -17.041 11.766 36.092 1.00 93.38 419 ILE A O 1
ATOM 3427 N N . THR A 1 420 ? -17.863 13.822 36.512 1.00 90.69 420 THR A N 1
ATOM 3428 C CA . THR A 1 420 ? -18.782 13.433 37.596 1.00 90.69 420 THR A CA 1
ATOM 3429 C C . THR A 1 420 ? -20.255 13.630 37.243 1.00 90.69 420 THR A C 1
ATOM 3431 O O . THR A 1 420 ? -21.118 13.189 37.997 1.00 90.69 420 THR A O 1
ATOM 3434 N N . GLU A 1 421 ? -20.556 14.298 36.129 1.00 89.75 421 GLU A N 1
ATOM 3435 C CA . GLU A 1 421 ? -21.908 14.715 35.743 1.00 89.75 421 GLU A CA 1
ATOM 3436 C C . GLU A 1 421 ? -22.204 14.358 34.279 1.00 89.75 421 GLU A C 1
ATOM 3438 O O . GLU A 1 421 ? -21.291 14.096 33.495 1.00 89.75 421 GLU A O 1
ATOM 3443 N N . ASN A 1 422 ? -23.491 14.339 33.932 1.00 91.62 422 ASN A N 1
ATOM 3444 C CA . ASN A 1 422 ? -23.970 14.129 32.565 1.00 91.62 422 ASN A CA 1
ATOM 3445 C C . ASN A 1 422 ? -23.765 15.392 31.710 1.00 91.62 422 ASN A C 1
ATOM 3447 O O . ASN A 1 422 ? -23.584 16.490 32.239 1.00 91.62 422 ASN A O 1
ATOM 3451 N N . GLY A 1 423 ? -23.889 15.254 30.390 1.00 93.25 423 GLY A N 1
ATOM 3452 C CA . GLY A 1 423 ? -23.815 16.365 29.441 1.00 93.25 423 GLY A CA 1
ATOM 3453 C C . GLY A 1 423 ? -22.695 16.206 28.421 1.00 93.25 423 GLY A C 1
ATOM 3454 O O . GLY A 1 423 ? -22.270 15.093 28.122 1.00 93.25 423 GLY A O 1
ATOM 3455 N N . TYR A 1 424 ? -22.246 17.336 27.873 1.00 94.69 424 TYR A N 1
ATOM 3456 C CA . TYR A 1 424 ? -21.257 17.390 26.798 1.00 94.69 424 TYR A CA 1
ATOM 3457 C C . TYR A 1 424 ? -19.912 17.875 27.328 1.00 94.69 424 TYR A C 1
ATOM 3459 O O . TYR A 1 424 ? -19.833 18.922 27.974 1.00 94.69 424 TYR A O 1
ATOM 3467 N N . THR A 1 425 ? -18.851 17.139 27.016 1.00 96.00 425 THR A N 1
ATOM 3468 C CA . THR A 1 425 ? -17.473 17.503 27.352 1.00 96.00 425 THR A CA 1
ATOM 3469 C C . THR A 1 425 ? -16.621 17.455 26.097 1.00 96.00 425 THR A C 1
ATOM 3471 O O . THR A 1 425 ? -16.515 16.412 25.460 1.00 96.00 425 THR A O 1
ATOM 3474 N N . LYS A 1 426 ? -15.979 18.573 25.746 1.00 96.31 426 LYS A N 1
ATOM 3475 C CA . LYS A 1 426 ? -14.970 18.570 24.683 1.00 96.31 426 LYS A CA 1
ATOM 3476 C C . LYS A 1 426 ? -13.772 17.740 25.143 1.00 96.31 426 LYS A C 1
ATOM 3478 O O . LYS A 1 426 ? -13.217 18.016 26.208 1.00 96.31 426 LYS A O 1
ATOM 3483 N N . LEU A 1 427 ? -13.386 16.754 24.342 1.00 96.38 427 LEU A N 1
ATOM 3484 C CA . LEU A 1 427 ? -12.199 15.949 24.584 1.00 96.38 427 LEU A CA 1
ATOM 3485 C C . LEU A 1 427 ? -10.995 16.580 23.883 1.00 96.38 427 LEU A C 1
ATOM 3487 O O . LEU A 1 427 ? -11.073 17.021 22.734 1.00 96.38 427 LEU A O 1
ATOM 3491 N N . GLU A 1 428 ? -9.875 16.619 24.590 1.00 95.81 428 GLU A N 1
ATOM 3492 C CA . GLU A 1 428 ? -8.570 16.948 24.038 1.00 95.81 428 GLU A CA 1
ATOM 3493 C C . GLU A 1 428 ? -7.753 15.668 23.857 1.00 95.81 428 GLU A C 1
ATOM 3495 O O . GLU A 1 428 ? -7.888 14.702 24.614 1.00 95.81 428 GLU A O 1
ATOM 3500 N N . ARG A 1 429 ? -6.886 15.678 22.845 1.00 94.62 429 ARG A N 1
ATOM 3501 C CA . ARG A 1 429 ? -5.969 14.575 22.561 1.00 94.62 429 ARG A CA 1
ATOM 3502 C C . ARG A 1 429 ? -4.994 14.356 23.705 1.00 94.62 429 ARG A C 1
ATOM 3504 O O . ARG A 1 429 ? -4.414 15.301 24.251 1.00 94.62 429 ARG A O 1
ATOM 3511 N N . ASP A 1 430 ? -4.775 13.085 23.992 1.00 94.06 430 ASP A N 1
ATOM 3512 C CA . ASP A 1 430 ? -3.847 12.556 24.982 1.00 94.06 430 ASP A CA 1
ATOM 3513 C C . ASP A 1 430 ? -4.185 12.929 26.434 1.00 94.06 430 ASP A C 1
ATOM 3515 O O . ASP A 1 430 ? -3.338 12.809 27.319 1.00 94.06 430 ASP A O 1
ATOM 3519 N N . ILE A 1 431 ? -5.426 13.345 26.704 1.00 96.12 431 ILE A N 1
ATOM 3520 C CA . ILE A 1 431 ? -5.968 13.478 28.061 1.00 96.12 431 ILE A CA 1
ATOM 3521 C C . ILE A 1 431 ? -6.815 12.247 28.387 1.00 96.12 431 ILE A C 1
ATOM 3523 O O . ILE A 1 431 ? -7.652 11.816 27.595 1.00 96.12 431 ILE A O 1
ATOM 3527 N N . SER A 1 432 ? -6.600 11.679 29.573 1.00 96.06 432 SER A N 1
ATOM 3528 C CA . SER A 1 432 ? -7.392 10.566 30.096 1.00 96.06 432 SER A CA 1
ATOM 3529 C C . SER A 1 432 ? -8.621 11.098 30.834 1.00 96.06 432 SER A C 1
ATOM 3531 O O . SER A 1 432 ? -8.492 11.799 31.837 1.00 96.06 432 SER A O 1
ATOM 3533 N N . TYR A 1 433 ? -9.824 10.768 30.369 1.00 97.19 433 TYR A N 1
ATOM 3534 C CA . TYR A 1 433 ? -11.073 11.189 31.004 1.00 97.19 433 TYR A CA 1
ATOM 3535 C C . TYR A 1 433 ? -11.667 10.047 31.819 1.00 97.19 433 TYR A C 1
ATOM 3537 O O . TYR A 1 433 ? -12.110 9.036 31.276 1.00 97.19 433 TYR A O 1
ATOM 3545 N N . LYS A 1 434 ? -11.699 10.216 33.140 1.00 96.50 434 LYS A N 1
ATOM 3546 C CA . LYS A 1 434 ? -12.218 9.235 34.093 1.00 96.50 434 LYS A CA 1
ATOM 3547 C C . LYS A 1 434 ? -13.683 9.511 34.419 1.00 96.50 434 LYS A C 1
ATOM 3549 O O . LYS A 1 434 ? -14.009 10.452 35.142 1.00 96.50 434 LYS A O 1
ATOM 3554 N N . LEU A 1 435 ? -14.566 8.648 33.942 1.00 95.19 435 LEU A N 1
ATOM 3555 C CA . LEU A 1 435 ? -16.007 8.694 34.159 1.00 95.19 435 LEU A CA 1
ATOM 3556 C C . LEU A 1 435 ? -16.354 8.037 35.498 1.00 95.19 435 LEU A C 1
ATOM 3558 O O . LEU A 1 435 ? -16.407 6.815 35.624 1.00 95.19 435 LEU A O 1
ATOM 3562 N N . THR A 1 436 ? -16.566 8.855 36.527 1.00 92.44 436 THR A N 1
ATOM 3563 C CA . THR A 1 436 ? -16.740 8.393 37.921 1.00 92.44 436 THR A CA 1
ATOM 3564 C C . THR A 1 436 ? -18.191 8.120 38.321 1.00 92.44 436 THR A C 1
ATOM 3566 O O . THR A 1 436 ? -18.449 7.648 39.425 1.00 92.44 436 THR A O 1
ATOM 3569 N N . MET A 1 437 ? -19.146 8.407 37.435 1.00 88.38 437 MET A N 1
ATOM 3570 C CA . MET A 1 437 ? -20.581 8.182 37.654 1.00 88.38 437 MET A CA 1
ATOM 3571 C C . MET A 1 437 ? -21.022 6.718 37.458 1.00 88.38 437 MET A C 1
ATOM 3573 O O . MET A 1 437 ? -22.176 6.376 37.755 1.00 88.38 437 MET A O 1
ATOM 3577 N N . TYR A 1 438 ? -20.137 5.868 36.939 1.00 88.94 438 TYR A N 1
ATOM 3578 C CA . TYR A 1 438 ? -20.335 4.425 36.794 1.00 88.94 438 TYR A CA 1
ATOM 3579 C C . TYR A 1 438 ? -19.852 3.687 38.050 1.00 88.94 438 TYR A C 1
ATOM 3581 O O . TYR A 1 438 ? -18.995 4.192 38.773 1.00 88.94 438 TYR A O 1
ATOM 3589 N N . GLU A 1 439 ? -20.421 2.509 38.333 1.00 86.56 439 GLU A N 1
ATOM 3590 C CA . GLU A 1 439 ? -20.039 1.711 39.513 1.00 86.56 439 GLU A CA 1
ATOM 3591 C C . GLU A 1 439 ? -18.550 1.343 39.487 1.00 86.56 439 GLU A C 1
ATOM 3593 O O . GLU A 1 439 ? -17.851 1.497 40.489 1.00 86.56 439 GLU A O 1
ATOM 3598 N N . GLU A 1 440 ? -18.063 0.939 38.314 1.00 90.12 440 GLU A N 1
ATOM 3599 C CA . GLU A 1 440 ? -16.642 0.868 37.997 1.00 90.12 440 GLU A CA 1
ATOM 3600 C C . GLU A 1 440 ? -16.276 2.041 37.079 1.00 90.12 440 GLU A C 1
ATOM 3602 O O . GLU A 1 440 ? -16.945 2.234 36.060 1.00 90.12 440 GLU A O 1
ATOM 3607 N N . PRO A 1 441 ? -15.241 2.840 37.408 1.00 91.50 441 PRO A N 1
ATOM 3608 C CA . PRO A 1 441 ? -14.850 3.963 36.569 1.00 91.50 441 PRO A CA 1
ATOM 3609 C C . PRO A 1 441 ? -14.482 3.520 35.153 1.00 91.50 441 PRO A C 1
ATOM 3611 O O . PRO A 1 441 ? -13.690 2.592 34.973 1.00 91.50 441 PRO A O 1
ATOM 3614 N N . ILE A 1 442 ? -15.015 4.235 34.166 1.00 94.88 442 ILE A N 1
ATOM 3615 C CA . ILE A 1 442 ? -14.672 4.055 32.754 1.00 94.88 442 ILE A CA 1
ATOM 3616 C C . ILE A 1 442 ? -13.668 5.137 32.378 1.00 94.88 442 ILE A C 1
ATOM 3618 O O . ILE A 1 442 ? -13.863 6.302 32.713 1.00 94.88 442 ILE A O 1
ATOM 3622 N N . TYR A 1 443 ? -12.595 4.767 31.697 1.00 95.94 443 TYR A N 1
ATOM 3623 C CA . TYR A 1 443 ? -11.633 5.713 31.150 1.00 95.94 443 TYR A CA 1
ATOM 3624 C C . TYR A 1 443 ? -11.854 5.834 29.651 1.00 95.94 443 TYR A C 1
ATOM 3626 O O . TYR A 1 443 ? -11.970 4.815 28.976 1.00 95.94 443 TYR A O 1
ATOM 3634 N N . VAL A 1 444 ? -11.903 7.064 29.148 1.00 96.62 444 VAL A N 1
ATOM 3635 C CA . VAL A 1 444 ? -11.990 7.379 27.719 1.00 96.62 444 VAL A CA 1
ATOM 3636 C C . VAL A 1 444 ? -10.805 8.264 27.364 1.00 96.62 444 VAL A C 1
ATOM 3638 O O . VAL A 1 444 ? -10.536 9.247 28.056 1.00 96.62 444 VAL A O 1
ATOM 3641 N N . GLN A 1 445 ? -10.086 7.921 26.302 1.00 96.06 445 GLN A N 1
ATOM 3642 C CA . GLN A 1 445 ? -8.953 8.697 25.814 1.00 96.06 445 GLN A CA 1
ATOM 3643 C C . GLN A 1 445 ? -8.990 8.773 24.289 1.00 96.06 445 GLN A C 1
ATOM 3645 O O . GLN A 1 445 ? -9.153 7.753 23.625 1.00 96.06 445 GLN A O 1
ATOM 3650 N N . ILE A 1 446 ? -8.756 9.971 23.754 1.00 96.38 446 ILE A N 1
ATOM 3651 C CA . ILE A 1 446 ? -8.376 10.154 22.351 1.00 96.38 446 ILE A CA 1
ATOM 3652 C C . ILE A 1 446 ? -6.850 10.113 22.296 1.00 96.38 446 ILE A C 1
ATOM 3654 O O . ILE A 1 446 ? -6.206 10.974 22.894 1.00 96.38 446 ILE A O 1
ATOM 3658 N N . LYS A 1 447 ? -6.267 9.089 21.675 1.00 94.50 447 LYS A N 1
ATOM 3659 C CA . LYS A 1 447 ? -4.809 8.908 21.571 1.00 94.50 447 LYS A CA 1
ATOM 3660 C C . LYS A 1 447 ? -4.339 9.303 20.183 1.00 94.50 447 LYS A C 1
ATOM 3662 O O . LYS A 1 447 ? -4.800 8.690 19.229 1.00 94.50 447 LYS A O 1
ATOM 3667 N N . SER A 1 448 ? -3.399 10.231 20.084 1.00 92.62 448 SER A N 1
ATOM 3668 C CA . SER A 1 448 ? -2.787 10.583 18.797 1.00 92.62 448 SER A CA 1
ATOM 3669 C C . SER A 1 448 ? -1.601 9.676 18.491 1.00 92.62 448 SER A C 1
ATOM 3671 O O . SER A 1 448 ? -0.875 9.282 19.409 1.00 92.62 448 SER A O 1
ATOM 3673 N N . LEU A 1 449 ? -1.411 9.310 17.222 1.00 89.88 449 LEU A N 1
ATOM 3674 C CA . LEU A 1 449 ? -0.386 8.353 16.783 1.00 89.88 449 LEU A CA 1
ATOM 3675 C C . LEU A 1 449 ? 0.863 9.010 16.164 1.00 89.88 449 LEU A C 1
ATOM 3677 O O . LEU A 1 449 ? 1.648 8.368 15.469 1.00 89.88 449 LEU A O 1
ATOM 3681 N N . ASP A 1 450 ? 1.113 10.265 16.531 1.00 83.19 450 ASP A N 1
ATOM 3682 C CA . ASP A 1 450 ? 2.163 11.147 16.008 1.00 83.19 450 ASP A CA 1
ATOM 3683 C C . ASP A 1 450 ? 3.614 10.676 16.236 1.00 83.19 450 ASP A C 1
ATOM 3685 O O . ASP A 1 450 ? 4.549 11.294 15.721 1.00 83.19 450 ASP A O 1
ATOM 3689 N N . LYS A 1 451 ? 3.870 9.617 17.027 1.00 83.81 451 LYS A N 1
ATOM 3690 C CA . LYS A 1 451 ? 5.253 9.124 17.225 1.00 83.81 451 LYS A CA 1
ATOM 3691 C C . LYS A 1 451 ? 5.817 8.454 15.971 1.00 83.81 451 LYS A C 1
ATOM 3693 O O . LYS A 1 451 ? 7.028 8.229 15.903 1.00 83.81 451 LYS A O 1
ATOM 3698 N N . VAL A 1 452 ? 4.967 8.114 15.002 1.00 79.00 452 VAL A N 1
ATOM 3699 C CA . VAL A 1 452 ? 5.360 7.469 13.750 1.00 79.00 452 VAL A CA 1
ATOM 3700 C C . VAL A 1 452 ? 4.764 8.202 12.550 1.00 79.00 452 VAL A C 1
ATOM 3702 O O . VAL A 1 452 ? 3.572 8.474 12.509 1.00 79.00 452 VAL A O 1
ATOM 3705 N N . GLY A 1 453 ? 5.591 8.500 11.543 1.00 74.69 453 GLY A N 1
ATOM 3706 C CA . GLY A 1 453 ? 5.195 9.362 10.417 1.00 74.69 453 GLY A CA 1
ATOM 3707 C C . GLY A 1 453 ? 4.189 8.761 9.425 1.00 74.69 453 GLY A C 1
ATOM 3708 O O . GLY A 1 453 ? 3.863 9.408 8.448 1.00 74.69 453 GLY A O 1
ATOM 3709 N N . TRP A 1 454 ? 3.735 7.516 9.608 1.00 77.00 454 TRP A N 1
ATOM 3710 C CA . TRP A 1 454 ? 2.686 6.908 8.768 1.00 77.00 454 TRP A CA 1
ATOM 3711 C C . TRP A 1 454 ? 1.304 6.882 9.423 1.00 77.00 454 TRP A C 1
ATOM 3713 O O . TRP A 1 454 ? 0.365 6.383 8.809 1.00 77.00 454 TRP A O 1
ATOM 3723 N N . ALA A 1 455 ? 1.203 7.292 10.686 1.00 80.81 455 ALA A N 1
ATOM 3724 C CA . ALA A 1 455 ? -0.048 7.316 11.442 1.00 80.81 455 ALA A CA 1
ATOM 3725 C C . ALA A 1 455 ? -0.271 8.690 12.094 1.00 80.81 455 ALA A C 1
ATOM 3727 O O . ALA A 1 455 ? -1.082 8.820 12.999 1.00 80.81 455 ALA A O 1
ATOM 3728 N N . ASP A 1 456 ? 0.458 9.708 11.652 1.00 77.62 456 ASP A N 1
ATOM 3729 C CA . ASP A 1 456 ? 0.387 11.079 12.159 1.00 77.62 456 ASP A CA 1
ATOM 3730 C C . ASP A 1 456 ? -0.990 11.731 11.976 1.00 77.62 456 ASP A C 1
ATOM 3732 O O . ASP A 1 456 ? -1.415 12.516 12.817 1.00 77.62 456 ASP A O 1
ATOM 3736 N N . ASP A 1 457 ? -1.718 11.353 10.930 1.00 80.06 457 ASP A N 1
ATOM 3737 C CA . ASP A 1 457 ? -3.094 11.797 10.694 1.00 80.06 457 ASP A CA 1
ATOM 3738 C C . ASP A 1 457 ? -4.154 10.932 11.409 1.00 80.06 457 ASP A C 1
ATOM 3740 O O . ASP A 1 457 ? -5.357 11.109 11.189 1.00 80.06 457 ASP A O 1
ATOM 3744 N N . MET A 1 458 ? -3.739 9.991 12.268 1.00 87.19 458 MET A N 1
ATOM 3745 C CA . MET A 1 458 ? -4.633 9.046 12.940 1.00 87.19 458 MET A CA 1
ATOM 3746 C C . MET A 1 458 ? -4.717 9.260 14.453 1.00 87.19 458 MET A C 1
ATOM 3748 O O . MET A 1 458 ? -3.719 9.348 15.170 1.00 87.19 458 MET A O 1
ATOM 3752 N N . ASP A 1 459 ? -5.947 9.214 14.960 1.00 91.19 459 ASP A N 1
ATOM 3753 C CA . ASP A 1 459 ? -6.259 9.111 16.378 1.00 91.19 459 ASP A CA 1
ATOM 3754 C C . ASP A 1 459 ? -6.954 7.771 16.695 1.00 91.19 459 ASP A C 1
ATOM 3756 O O . ASP A 1 459 ? -7.552 7.123 15.835 1.00 91.19 459 ASP A O 1
ATOM 3760 N N . LEU A 1 460 ? -6.920 7.364 17.964 1.00 91.81 460 LEU A N 1
ATOM 3761 C CA . LEU A 1 460 ? -7.652 6.209 18.486 1.00 91.81 460 LEU A CA 1
ATOM 3762 C C . LEU A 1 460 ? -8.621 6.639 19.577 1.00 91.81 460 LEU A C 1
ATOM 3764 O O . LEU A 1 460 ? -8.228 7.354 20.505 1.00 91.81 460 LEU A O 1
ATOM 3768 N N . ILE A 1 461 ? -9.836 6.100 19.548 1.00 93.31 461 ILE A N 1
ATOM 3769 C CA . ILE A 1 461 ? -10.738 6.141 20.700 1.00 93.31 461 ILE A CA 1
ATOM 3770 C C . ILE A 1 461 ? -10.452 4.912 21.559 1.00 93.31 461 ILE A C 1
ATOM 3772 O O . ILE A 1 461 ? -10.871 3.798 21.254 1.00 93.31 461 ILE A O 1
ATOM 3776 N N . TRP A 1 462 ? -9.707 5.111 22.643 1.00 95.06 462 TRP A N 1
ATOM 3777 C CA . TRP A 1 462 ? -9.376 4.060 23.600 1.00 95.06 462 TRP A CA 1
ATOM 3778 C C . TRP A 1 462 ? -10.286 4.137 24.820 1.00 95.06 462 TRP A C 1
ATOM 3780 O O . TRP A 1 462 ? -10.489 5.210 25.399 1.00 95.06 462 TRP A O 1
ATOM 3790 N N . VAL A 1 463 ? -10.797 2.981 25.236 1.00 95.00 463 VAL A N 1
ATOM 3791 C CA . VAL A 1 463 ? -11.671 2.848 26.399 1.00 95.00 463 VAL A CA 1
ATOM 3792 C C . VAL A 1 463 ? -11.142 1.772 27.330 1.00 95.00 463 VAL A C 1
ATOM 3794 O O . VAL A 1 463 ? -10.726 0.698 26.900 1.00 95.00 463 VAL A O 1
ATOM 3797 N N . LYS A 1 464 ? -11.194 2.042 28.636 1.00 94.50 464 LYS A N 1
ATOM 3798 C CA . LYS A 1 464 ? -10.858 1.061 29.669 1.00 94.50 464 LYS A CA 1
ATOM 3799 C C . LYS A 1 464 ? -11.933 0.955 30.735 1.00 94.50 464 LYS A C 1
ATOM 3801 O O . LYS A 1 464 ? -12.358 1.959 31.306 1.00 94.50 464 LYS A O 1
ATOM 3806 N N . ARG A 1 465 ? -12.325 -0.283 31.039 1.00 92.19 465 ARG A N 1
ATOM 3807 C CA . ARG A 1 465 ? -13.300 -0.653 32.073 1.00 92.19 465 ARG A CA 1
ATOM 3808 C C . ARG A 1 465 ? -12.668 -1.690 32.990 1.00 92.19 465 ARG A C 1
ATOM 3810 O O . ARG A 1 465 ? -12.445 -2.830 32.586 1.00 92.19 465 ARG A O 1
ATOM 3817 N N . GLY A 1 466 ? -12.318 -1.286 34.208 1.00 87.12 466 GLY A N 1
ATOM 3818 C CA . GLY A 1 466 ? -11.545 -2.146 35.105 1.00 87.12 466 GLY A CA 1
ATOM 3819 C C . GLY A 1 466 ? -10.208 -2.557 34.472 1.00 87.12 466 GLY A C 1
ATOM 3820 O O . GLY A 1 466 ? -9.360 -1.706 34.195 1.00 87.12 466 GLY A O 1
ATOM 3821 N N . GLU A 1 467 ? -10.017 -3.858 34.246 1.00 86.56 467 GLU A N 1
ATOM 3822 C CA . GLU A 1 467 ? -8.829 -4.417 33.578 1.00 86.56 467 GLU A CA 1
ATOM 3823 C C . GLU A 1 467 ? -8.985 -4.563 32.056 1.00 86.56 467 GLU A C 1
ATOM 3825 O O . GLU A 1 467 ? -7.990 -4.779 31.366 1.00 86.56 467 GLU A O 1
ATOM 3830 N N . GLN A 1 468 ? -10.205 -4.439 31.524 1.00 89.69 468 GLN A N 1
ATOM 3831 C CA . GLN A 1 468 ? -10.470 -4.574 30.096 1.00 89.69 468 GLN A CA 1
ATOM 3832 C C . GLN A 1 468 ? -10.149 -3.267 29.373 1.00 89.69 468 GLN A C 1
ATOM 3834 O O . GLN A 1 468 ? -10.634 -2.202 29.755 1.00 89.69 468 GLN A O 1
ATOM 3839 N N . GLU A 1 469 ? -9.349 -3.367 28.318 1.00 91.50 469 GLU A N 1
ATOM 3840 C CA . GLU A 1 469 ? -8.999 -2.267 27.423 1.00 91.50 469 GLU A CA 1
ATOM 3841 C C . GLU A 1 469 ? -9.500 -2.586 26.017 1.00 91.50 469 GLU A C 1
ATOM 3843 O O . GLU A 1 469 ? -9.470 -3.742 25.592 1.00 91.50 469 GLU A O 1
ATOM 3848 N N . GLU A 1 470 ? -9.947 -1.558 25.308 1.00 90.81 470 GLU A N 1
ATOM 3849 C CA . GLU A 1 470 ? -10.545 -1.661 23.983 1.00 90.81 470 GLU A CA 1
ATOM 3850 C C . GLU A 1 470 ? -10.161 -0.443 23.138 1.00 90.81 470 GLU A C 1
ATOM 3852 O O . GLU A 1 470 ? -10.028 0.672 23.650 1.00 90.81 470 GLU A O 1
ATOM 3857 N N . ILE A 1 471 ? -9.969 -0.672 21.841 1.00 88.94 471 ILE A N 1
ATOM 3858 C CA . ILE A 1 471 ? -9.944 0.383 20.828 1.00 88.94 471 ILE A CA 1
ATOM 3859 C C . ILE A 1 471 ? -11.310 0.338 20.171 1.00 88.94 471 ILE A C 1
ATOM 3861 O O . ILE A 1 471 ? -11.638 -0.665 19.546 1.00 88.94 471 ILE A O 1
ATOM 3865 N N . VAL A 1 472 ? -12.102 1.381 20.394 1.00 88.56 472 VAL A N 1
ATOM 3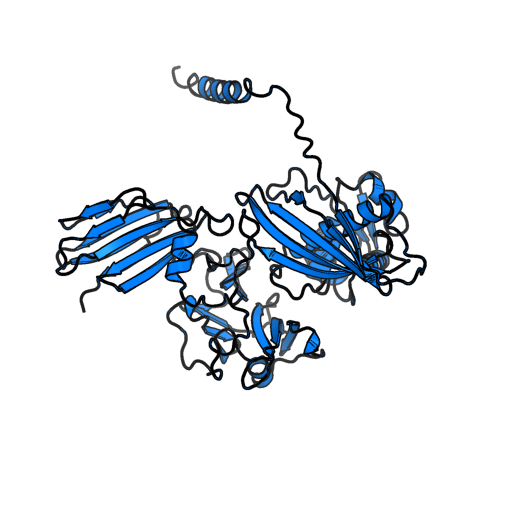866 C CA . VAL A 1 472 ? -13.487 1.436 19.924 1.00 88.56 472 VAL A CA 1
ATOM 3867 C C . VAL A 1 472 ? -13.540 1.891 18.474 1.00 88.56 472 VAL A C 1
ATOM 3869 O O . VAL A 1 472 ? -14.341 1.366 17.718 1.00 88.56 472 VAL A O 1
ATOM 3872 N N . GLU A 1 473 ? -12.677 2.833 18.083 1.00 86.25 473 GLU A N 1
ATOM 3873 C CA . GLU A 1 473 ? -12.630 3.323 16.705 1.00 86.25 473 GLU A CA 1
ATOM 3874 C C . GLU A 1 473 ? -11.257 3.907 16.343 1.00 86.25 473 GLU A C 1
ATOM 3876 O O . GLU A 1 473 ? -10.540 4.436 17.208 1.00 86.25 473 GLU A O 1
ATOM 3881 N N . TYR A 1 474 ? -10.923 3.828 15.053 1.00 85.62 474 TYR A N 1
ATOM 3882 C CA . TYR A 1 474 ? -9.774 4.483 14.428 1.00 85.62 474 TYR A CA 1
ATOM 3883 C C . TYR A 1 474 ? -10.243 5.724 13.668 1.00 85.62 474 TYR A C 1
ATOM 3885 O O . TYR A 1 474 ? -11.092 5.643 12.785 1.00 85.62 474 TYR A O 1
ATOM 3893 N N . ILE A 1 475 ? -9.673 6.885 13.978 1.00 84.75 475 ILE A N 1
ATOM 3894 C CA . ILE A 1 475 ? -10.120 8.157 13.413 1.00 84.75 475 ILE A CA 1
ATOM 3895 C C . ILE A 1 475 ? -9.017 8.761 12.555 1.00 84.75 475 ILE A C 1
ATOM 3897 O O . ILE A 1 475 ? -8.056 9.325 13.069 1.00 84.75 475 ILE A O 1
ATOM 3901 N N . GLU A 1 476 ? -9.191 8.689 11.241 1.00 82.50 476 GLU A N 1
ATOM 3902 C CA . GLU A 1 476 ? -8.377 9.436 10.283 1.00 82.50 476 GLU A CA 1
ATOM 3903 C C . GLU A 1 476 ? -8.860 10.896 10.198 1.00 82.50 476 GLU A C 1
ATOM 3905 O O . GLU A 1 476 ? -10.069 11.161 10.185 1.00 82.50 476 GLU A O 1
ATOM 3910 N N . TYR A 1 477 ? -7.924 11.848 10.150 1.00 80.81 477 TYR A N 1
ATOM 3911 C CA . TYR A 1 477 ? -8.186 13.286 10.005 1.00 80.81 477 TYR A CA 1
ATOM 3912 C C . TYR A 1 477 ? -9.151 13.867 11.044 1.00 80.81 477 TYR A C 1
ATOM 3914 O O . TYR A 1 477 ? -9.948 14.765 10.749 1.00 80.81 477 TYR A O 1
ATOM 3922 N N . GLY A 1 478 ? -9.093 13.381 12.284 1.00 86.31 478 GLY A N 1
ATOM 3923 C CA . GLY A 1 478 ? -9.897 13.928 13.368 1.00 86.31 478 GLY A CA 1
ATOM 3924 C C . GLY A 1 478 ? -9.662 15.429 13.560 1.00 86.31 478 GLY A C 1
ATOM 3925 O O . GLY A 1 478 ? -8.532 15.914 13.567 1.00 86.31 478 GLY A O 1
ATOM 3926 N N . MET A 1 479 ? -10.721 16.205 13.765 1.00 88.12 479 MET A N 1
ATOM 3927 C CA . MET A 1 479 ? -10.631 17.640 14.053 1.00 88.12 479 MET A CA 1
ATOM 3928 C C . MET A 1 479 ? -11.097 17.948 15.477 1.00 88.12 479 MET A C 1
ATOM 3930 O O . MET A 1 479 ? -10.371 18.596 16.234 1.00 88.12 479 MET A O 1
ATOM 3934 N N . ASN A 1 480 ? -12.299 17.496 15.850 1.00 91.00 480 ASN A N 1
ATOM 3935 C CA . ASN A 1 480 ? -12.873 17.708 17.178 1.00 91.00 480 ASN A CA 1
ATOM 3936 C C . ASN A 1 480 ? -13.532 16.438 17.717 1.00 91.00 480 ASN A C 1
ATOM 3938 O O . ASN A 1 480 ? -14.111 15.662 16.964 1.00 91.00 480 ASN A O 1
ATOM 3942 N N . TYR A 1 481 ? -13.506 16.314 19.043 1.00 94.69 481 TYR A N 1
ATOM 3943 C CA . TYR A 1 481 ? -14.079 15.201 19.787 1.00 94.69 481 TYR A CA 1
ATOM 3944 C C . TYR A 1 481 ? -14.940 15.735 20.926 1.00 94.69 481 TYR A C 1
ATOM 3946 O O . TYR A 1 481 ? -14.480 16.569 21.715 1.00 94.69 481 TYR A O 1
ATOM 3954 N N . THR A 1 482 ? -16.174 15.255 21.033 1.00 95.88 482 THR A N 1
ATOM 3955 C CA . THR A 1 482 ? -17.078 15.621 22.129 1.00 95.88 482 THR A CA 1
ATOM 3956 C C . THR A 1 482 ? -17.646 14.365 22.760 1.00 95.88 482 THR A C 1
ATOM 3958 O O . THR A 1 482 ? -18.332 13.592 22.109 1.00 95.88 482 THR A O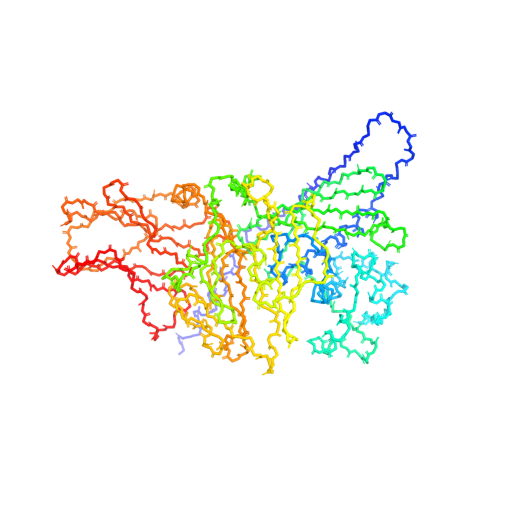 1
ATOM 3961 N N . LEU A 1 483 ? -17.388 14.163 24.048 1.00 96.50 483 LEU A N 1
ATOM 3962 C CA . LEU A 1 483 ? -18.054 13.128 24.823 1.00 96.50 483 LEU A CA 1
ATOM 3963 C C . LEU A 1 483 ? -19.449 13.606 25.218 1.00 96.50 483 LEU A C 1
ATOM 3965 O O . LEU A 1 483 ? -19.587 14.641 25.874 1.00 96.50 483 LEU A O 1
ATOM 3969 N N . PHE A 1 484 ? -20.454 12.812 24.882 1.00 95.00 484 PHE A N 1
ATOM 3970 C CA . PHE A 1 484 ? -21.817 12.940 25.372 1.00 95.00 484 PHE A CA 1
ATOM 3971 C C . PHE A 1 484 ? -22.096 11.867 26.428 1.00 95.00 484 PHE A C 1
ATOM 3973 O O . PHE A 1 484 ? -21.745 10.703 26.245 1.00 95.00 484 PHE A O 1
ATOM 3980 N N . ILE A 1 485 ? -22.745 12.258 27.529 1.00 94.31 485 ILE A N 1
ATOM 3981 C CA . ILE A 1 485 ? -23.276 11.344 28.547 1.00 94.31 485 ILE A CA 1
ATOM 3982 C C . ILE A 1 485 ? -24.750 11.682 28.789 1.00 94.31 485 ILE A C 1
ATOM 3984 O O . ILE A 1 485 ? -25.070 12.767 29.286 1.00 94.31 485 ILE A O 1
ATOM 3988 N N . GLY A 1 486 ? -25.636 10.747 28.450 1.00 90.00 486 GLY A N 1
ATOM 3989 C CA . GLY A 1 486 ? -27.084 10.870 28.579 1.00 90.00 486 GLY A CA 1
ATOM 3990 C C . GLY A 1 486 ? -27.599 10.707 30.012 1.00 90.00 486 GLY A C 1
ATOM 3991 O O . GLY A 1 486 ? -26.904 10.235 30.913 1.00 90.00 486 GLY A O 1
ATOM 3992 N N . GLU A 1 487 ? -28.865 11.071 30.242 1.00 87.62 487 GLU A N 1
ATOM 3993 C CA . GLU A 1 487 ? -29.520 10.920 31.556 1.00 87.62 487 GLU A CA 1
ATOM 3994 C C . GLU A 1 487 ? -29.604 9.460 32.024 1.00 87.62 487 GLU A C 1
ATOM 3996 O O . GLU A 1 487 ? -29.524 9.174 33.219 1.00 87.62 487 GLU A O 1
ATOM 4001 N N . ASN A 1 488 ? -29.717 8.539 31.072 1.00 88.31 488 ASN A N 1
ATOM 4002 C CA . ASN A 1 488 ? -29.691 7.091 31.254 1.00 88.31 488 ASN A CA 1
ATOM 4003 C C . ASN A 1 488 ? -28.271 6.514 31.411 1.00 88.31 488 ASN A C 1
ATOM 4005 O O . ASN A 1 488 ? -28.139 5.301 31.539 1.00 88.31 488 ASN A O 1
ATOM 4009 N N . LYS A 1 489 ? -27.222 7.348 31.447 1.00 86.38 489 LYS A N 1
ATOM 4010 C CA . LYS A 1 489 ? -25.808 6.935 31.445 1.00 86.38 489 LYS A CA 1
ATOM 4011 C C . LYS A 1 489 ? -25.369 6.180 30.183 1.00 86.38 489 LYS A C 1
ATOM 4013 O O . LYS A 1 489 ? -24.400 5.432 30.236 1.00 86.38 489 LYS A O 1
ATOM 4018 N N . GLU A 1 490 ? -26.053 6.371 29.058 1.00 92.38 490 GLU A N 1
ATOM 4019 C CA . GLU A 1 490 ? -25.440 6.072 27.760 1.00 92.38 490 GLU A CA 1
ATOM 4020 C C . GLU A 1 490 ? -24.336 7.091 27.496 1.00 92.38 490 GLU A C 1
ATOM 4022 O O . GLU A 1 490 ? -24.474 8.266 27.848 1.00 92.38 490 GLU A O 1
ATOM 4027 N N . ALA A 1 491 ? -23.234 6.645 26.904 1.00 93.06 491 ALA A N 1
ATOM 4028 C CA . ALA A 1 491 ? -22.123 7.518 26.563 1.00 93.06 491 ALA A CA 1
ATOM 4029 C C . ALA A 1 491 ? -21.651 7.252 25.141 1.00 93.06 491 ALA A C 1
ATOM 4031 O O . ALA A 1 491 ? -21.568 6.098 24.730 1.00 93.06 491 ALA A O 1
ATOM 4032 N N . ALA A 1 492 ? -21.309 8.312 24.421 1.00 95.00 492 ALA A N 1
ATOM 4033 C CA . ALA A 1 492 ? -20.787 8.241 23.063 1.00 95.00 492 ALA A CA 1
ATOM 4034 C C . ALA A 1 492 ? -19.792 9.376 22.816 1.00 95.00 492 ALA A C 1
ATOM 4036 O O . ALA A 1 492 ? -19.863 10.424 23.464 1.00 95.00 492 ALA A O 1
ATOM 4037 N N . VAL A 1 493 ? -18.868 9.172 21.884 1.00 94.69 493 VAL A N 1
ATOM 4038 C CA . VAL A 1 493 ? -17.976 10.221 21.388 1.00 94.69 493 VAL A CA 1
ATOM 4039 C C . VAL A 1 493 ? -18.473 10.665 20.022 1.00 94.69 493 VAL A C 1
ATOM 4041 O O . VAL A 1 493 ? -18.542 9.871 19.092 1.00 94.69 493 VAL A O 1
ATOM 4044 N N . GLU A 1 494 ? -18.806 11.944 19.910 1.00 93.00 494 GLU A N 1
ATOM 4045 C CA . GLU A 1 494 ? -19.048 12.604 18.635 1.00 93.00 494 GLU A CA 1
ATOM 4046 C C . GLU A 1 494 ? -17.711 13.021 18.023 1.00 93.00 494 GLU A C 1
ATOM 4048 O O . GLU A 1 494 ? -16.913 13.719 18.665 1.00 93.00 494 GLU A O 1
ATOM 4053 N N . VAL A 1 495 ? -17.487 12.611 16.779 1.00 89.44 495 VAL A N 1
ATOM 4054 C CA . VAL A 1 495 ? -16.277 12.884 16.008 1.00 89.44 495 VAL A CA 1
ATOM 4055 C C . VAL A 1 495 ? -16.611 13.810 14.845 1.00 89.44 495 VAL A C 1
ATOM 4057 O O . VAL A 1 495 ? -17.553 13.570 14.093 1.00 89.44 495 VAL A O 1
ATOM 4060 N N . VAL A 1 496 ? -15.806 14.861 14.695 1.00 86.56 496 VAL A N 1
ATOM 4061 C CA . VAL A 1 496 ? -15.805 15.736 13.516 1.00 86.56 496 VAL A CA 1
ATOM 4062 C C . VAL A 1 496 ? -14.430 15.659 12.873 1.00 86.56 496 VAL A C 1
ATOM 4064 O O . VAL A 1 496 ? -13.436 15.893 13.564 1.00 86.56 496 VAL A O 1
ATOM 4067 N N . ARG A 1 497 ? -14.366 15.376 11.574 1.00 83.06 497 ARG A N 1
ATOM 4068 C CA . ARG A 1 497 ? -13.140 15.271 10.769 1.00 83.06 497 ARG A CA 1
ATOM 4069 C C . ARG A 1 497 ? -12.852 16.569 10.010 1.00 83.06 497 ARG A C 1
ATOM 4071 O O . ARG A 1 497 ? -13.728 17.413 9.843 1.00 83.06 497 ARG A O 1
ATOM 4078 N N . ILE A 1 498 ? -11.604 16.762 9.578 1.00 76.00 498 ILE A N 1
ATOM 4079 C CA . ILE A 1 498 ? -11.143 17.983 8.878 1.00 76.00 498 ILE A CA 1
ATOM 4080 C C . ILE A 1 498 ? -11.948 18.243 7.602 1.00 76.00 498 ILE A C 1
ATOM 4082 O O . ILE A 1 498 ? -12.222 19.391 7.255 1.00 76.00 498 ILE A O 1
ATOM 4086 N N . GLU A 1 499 ? -12.320 17.176 6.913 1.00 66.25 499 GLU A N 1
ATOM 4087 C CA . GLU A 1 499 ? -13.002 17.236 5.629 1.00 66.25 499 GLU A CA 1
ATOM 4088 C C . GLU A 1 499 ? -14.532 17.153 5.733 1.00 66.25 499 GLU A C 1
ATOM 4090 O O . GLU A 1 499 ? -15.226 17.193 4.714 1.00 66.25 499 GLU A O 1
ATOM 4095 N N . ASP A 1 500 ? -15.076 17.095 6.954 1.00 63.66 500 ASP A N 1
ATOM 4096 C CA . ASP A 1 500 ? -16.515 17.198 7.145 1.00 63.66 500 ASP A CA 1
ATOM 4097 C C . ASP A 1 500 ? -16.994 18.587 6.713 1.00 63.66 500 ASP A C 1
ATOM 4099 O O . ASP A 1 500 ? -16.596 19.626 7.253 1.00 63.66 500 ASP A O 1
ATOM 4103 N N . ASN A 1 501 ? -17.888 18.615 5.724 1.00 58.06 501 ASN A N 1
ATOM 4104 C CA . ASN A 1 501 ? -18.603 19.836 5.378 1.00 58.06 501 ASN A CA 1
ATOM 4105 C C . ASN A 1 501 ? -19.525 20.238 6.535 1.00 58.06 501 ASN A C 1
ATOM 4107 O O . ASN A 1 501 ? -19.968 19.403 7.318 1.00 58.06 501 ASN A O 1
ATOM 4111 N N . THR A 1 502 ? -19.914 21.514 6.596 1.00 55.22 502 THR A N 1
ATOM 4112 C CA . THR A 1 502 ? -20.837 22.025 7.632 1.00 55.22 502 THR A CA 1
ATOM 4113 C C . THR A 1 502 ? -22.203 21.335 7.669 1.00 55.22 502 THR A C 1
ATOM 4115 O O . THR A 1 502 ? -22.948 21.539 8.623 1.00 55.22 502 THR A O 1
ATOM 4118 N N . ASP A 1 503 ? -22.532 20.567 6.629 1.00 58.22 503 ASP A N 1
ATOM 4119 C CA . ASP A 1 503 ? -23.796 19.854 6.468 1.00 58.22 503 ASP A CA 1
ATOM 4120 C C . ASP A 1 503 ? -23.688 18.348 6.796 1.00 58.22 503 ASP A C 1
ATOM 4122 O O . ASP A 1 503 ? -24.710 17.663 6.783 1.00 58.22 503 ASP A O 1
ATOM 4126 N N . ASN A 1 504 ? -22.487 17.822 7.082 1.00 63.78 504 ASN A N 1
ATOM 4127 C CA . ASN A 1 504 ? -22.307 16.421 7.473 1.00 63.78 504 ASN A CA 1
ATOM 4128 C C . ASN A 1 504 ? -22.711 16.230 8.944 1.00 63.78 504 ASN A C 1
ATOM 4130 O O . ASN A 1 504 ? -22.348 17.030 9.808 1.00 63.78 504 ASN A O 1
ATOM 4134 N N . GLU A 1 505 ? -23.461 15.166 9.235 1.00 67.94 505 GLU A N 1
ATOM 4135 C CA . GLU A 1 505 ? -23.710 14.747 10.617 1.00 67.94 505 GLU A CA 1
ATOM 4136 C C . GLU A 1 505 ? -22.420 14.173 11.211 1.00 67.94 505 GLU A C 1
ATOM 4138 O O . GLU A 1 505 ? -21.746 13.373 10.562 1.00 67.94 505 GLU A O 1
ATOM 4143 N N . SER A 1 506 ? -22.084 14.580 12.439 1.00 75.56 506 SER A N 1
ATOM 4144 C CA . SER A 1 506 ? -20.955 14.012 13.178 1.00 75.56 506 SER A CA 1
ATOM 4145 C C . SER A 1 506 ? -21.113 12.500 13.312 1.00 75.56 506 SER A C 1
ATOM 4147 O O . SER A 1 506 ? -22.211 12.002 13.571 1.00 75.56 506 SER A O 1
ATOM 4149 N N . GLU A 1 507 ? -20.006 11.773 13.216 1.00 81.75 507 GLU A N 1
ATOM 4150 C CA . GLU A 1 507 ? -20.005 10.354 13.550 1.00 81.75 507 GLU A CA 1
ATOM 4151 C C . GLU A 1 507 ? -20.165 10.178 15.059 1.00 81.75 507 GLU A C 1
ATOM 4153 O O . GLU A 1 507 ? -19.518 10.873 15.845 1.00 81.75 507 GLU A O 1
ATOM 4158 N N . VAL A 1 508 ? -21.038 9.258 15.466 1.00 87.19 508 VAL A N 1
ATOM 4159 C CA . VAL A 1 508 ? -21.315 8.974 16.875 1.00 87.19 508 VAL A CA 1
ATOM 4160 C C . VAL A 1 508 ? -20.798 7.583 17.194 1.00 87.19 508 VAL A C 1
ATOM 4162 O O . VAL A 1 508 ? -21.398 6.590 16.795 1.00 87.19 508 VAL A O 1
ATOM 4165 N N . VAL A 1 509 ? -19.705 7.527 17.949 1.00 89.06 509 VAL A N 1
ATOM 4166 C CA . VAL A 1 509 ? -19.067 6.278 18.362 1.00 89.06 509 VAL A CA 1
ATOM 4167 C C . VAL A 1 509 ? -19.572 5.897 19.759 1.00 89.06 509 VAL A C 1
ATOM 4169 O O . VAL A 1 509 ? -19.262 6.603 20.730 1.00 89.06 509 VAL A O 1
ATOM 4172 N N . PRO A 1 510 ? -20.367 4.822 19.909 1.00 90.62 510 PRO A N 1
ATOM 4173 C CA . PRO A 1 510 ? -20.913 4.432 21.202 1.00 90.62 510 PRO A CA 1
ATOM 4174 C C . PRO A 1 510 ? -19.806 3.939 22.141 1.00 90.62 510 PRO A C 1
ATOM 4176 O O . PRO A 1 510 ? -18.993 3.087 21.801 1.00 90.62 510 PRO A O 1
ATOM 4179 N N . ILE A 1 511 ? -19.792 4.466 23.367 1.00 91.25 511 ILE A N 1
ATOM 4180 C CA . ILE A 1 511 ? -18.906 4.018 24.449 1.00 91.25 511 ILE A CA 1
ATOM 4181 C C . ILE A 1 511 ? -19.679 3.141 25.425 1.00 91.25 511 ILE A C 1
ATOM 4183 O O . ILE A 1 511 ? -19.175 2.119 25.863 1.00 91.25 511 ILE A O 1
ATOM 4187 N N . VAL A 1 512 ? -20.894 3.513 25.816 1.00 86.69 512 VAL A N 1
ATOM 4188 C CA . VAL A 1 512 ? -21.742 2.712 26.707 1.00 86.69 512 VAL A CA 1
ATOM 4189 C C . VAL A 1 512 ? -23.148 2.689 26.142 1.00 86.69 512 VAL A C 1
ATOM 4191 O O . VAL A 1 512 ? -23.781 3.736 26.039 1.00 86.69 512 VAL A O 1
ATOM 4194 N N . GLU A 1 513 ? -23.635 1.488 25.853 1.00 78.44 513 GLU A N 1
ATOM 4195 C CA . GLU A 1 513 ? -25.019 1.233 25.465 1.00 78.44 513 GLU A CA 1
ATOM 4196 C C . GLU A 1 513 ? -25.754 0.545 26.619 1.00 78.44 513 GLU A C 1
ATOM 4198 O O . GLU A 1 513 ? -25.207 -0.346 27.279 1.00 78.44 513 GLU A O 1
ATOM 4203 N N . ASN A 1 514 ? -26.995 0.954 26.882 1.00 62.03 514 ASN A N 1
ATOM 4204 C CA . ASN A 1 514 ? -27.880 0.197 27.760 1.00 62.03 514 ASN A CA 1
ATOM 4205 C C . ASN A 1 514 ? -28.693 -0.786 26.909 1.00 62.03 514 ASN A C 1
ATOM 4207 O O . ASN A 1 514 ? -29.394 -0.367 25.991 1.00 62.03 514 ASN A O 1
ATOM 4211 N N . ASN A 1 515 ? -28.609 -2.076 27.241 1.00 48.75 515 ASN A N 1
ATOM 4212 C CA . ASN A 1 515 ? -29.452 -3.127 26.653 1.00 48.75 515 ASN A CA 1
ATOM 4213 C C . ASN A 1 515 ? -30.931 -3.001 27.035 1.00 48.75 515 ASN A C 1
ATOM 4215 O O . ASN A 1 515 ? -31.211 -2.693 28.221 1.00 48.75 515 ASN A O 1
#

Mean predicted aligned error: 11.9 Å

pLDDT: mean 79.15, std 17.59, range [24.25, 97.19]

Sequence (515 aa):
MKKIFIAILFIFSISIMFACGFTGQERTVEQADIYINNLNENKSEVDELSESDIEALKWLIQTLNASHGGASNTIGNGGVLDTKEKQAEFLYTLNEVEYENILKESLEKYVVFENDKKLISSENAETVLKMAGAFDTTDVWQYLSKEDSFHMESEDMFALPVYAREGSENFIEFRDWTFIVGENGKLTVQYKTYSPALHGYIDRVKLRLHKNKKSIFGGYSADYMLSVPIEPEGTTFNQDEFCREENWGEYRKPLTMGDSIDDYIFSLDDSLYQMPFPLEELISNGWEYNGNLIEEEKRAEITLTKDGDEIFCICWYCKESRVPKWYVVSIKTGLIRENSNMDFELFSGRKRGDYAYDYREHGIYGFWDPLYGYGYGISVYAADDKTIQGFNIRYAPKYTNRIKRLNEIATDIKDEVSITENGYTKLERDISYKLTMYEEPIYVQIKSLDKVGWADDMDLIWVKRGEQEEIVEYIEYGMNYTLFIGENKEAAVEVVRIEDNTDNESEVVPIVENN

Nearest PDB structures (foldseek):
  8v1l-assembly3_F-2  TM=7.897E-01  e=1.950E+00  Homo sapiens
  3sed-assembly1_A  TM=6.429E-01  e=2.176E+00  Pseudomonas putida
  8v1l-assembly1_A  TM=7.772E-01  e=7.277E+00  Homo sapiens

Radius of gyration: 26.42 Å; Cα contacts (8 Å, |Δi|>4): 975; chains: 1; bounding box: 71×83×73 Å

Foldseek 3Di:
DPPPPPVVVVVVVVVVVVVPPPPDDPPPVPFDEAEDEDDDDDDDDDPDQDPLLVLLQVLLVVLQVQLVPVVLQQADPQAGQADLSSLLSSLLQNQEPVCPVLSCVLCVPAWDDDPPWTKGFPVSSQVQSVLQAYPDNPCNLVVCCPVVVVQAPDSGMGTHHYDYLPPDLFRKDKGDWYWYDDPQQKIKIWIKIFTVNLVGWIWIKIWIWGAQCVRSNSRIYTHGIHIATDAPVRDGPPQVPPQDAPQDDPDDFDPDADQDLLQQWKDKPNGIDTPWAFPVVVVVVPWDWPDDDDVVSQKDWTWTDDPRWIKTFIWGFRPVYPDTGIITQKIWGDQQDPPHPMWMADHPGQIFFDQQQDCPFAGRFGHDDLLGFDNAGKGFDADPVRTTRIIMHGHRRDDPDPVVSQVVQWDAAPEEAEDDDFAKDWADARYWYWDPVDPFIKIWHWTARCSHSRRRQKTWTWMDTPPDIDGQGIDGQWDTWMWGQDPVRWIWIFTDGPPDDPPDGTHTGTPDDDD